Protein AF-A4GX89-F1 (afdb_monomer_lite)

InterPro domains:
  IPR001227 Acyl transferase domain superfamily [G3DSA:3.40.366.10] (184-410)
  IPR014043 Acyl transferase domain [PF00698] (183-406)
  IPR014043 Acyl transferase domain [SM00827] (185-410)
  IPR016035 Acyl transferase/acyl hydrolase/lysophospholipase [SSF52151] (182-408)
  IPR016036 Malonyl-CoA ACP transacylase, ACP-binding [SSF55048] (306-371)
  IPR016039 Thiolase-like [G3DSA:3.40.47.10] (2-86)
  IPR016039 Thiolase-like [SSF53901] (2-70)
  IPR050091 Polyketide and Nonribosomal Peptide Biosynthesis Enzymes [PTHR43775] (2-407)

Radius of gyration: 33.16 Å; chains: 1; bounding box: 79×41×102 Å

Structure (mmCIF, N/CA/C/O backbone):
data_AF-A4GX89-F1
#
_entry.id   AF-A4GX89-F1
#
loop_
_atom_site.group_PDB
_atom_site.id
_atom_site.type_symbol
_atom_site.label_atom_id
_atom_site.label_alt_id
_atom_site.label_comp_id
_atom_site.label_asym_id
_atom_site.label_entity_id
_atom_site.label_seq_id
_atom_site.pdbx_PDB_ins_code
_atom_site.Cartn_x
_atom_site.Cartn_y
_atom_site.Cartn_z
_atom_site.occupancy
_atom_site.B_iso_or_equiv
_atom_site.auth_seq_id
_atom_site.auth_comp_id
_atom_site.auth_asym_id
_atom_site.auth_atom_id
_atom_site.pdbx_PDB_model_num
ATOM 1 N N . ARG A 1 1 ? 33.445 -9.646 -33.511 1.00 78.56 1 ARG A N 1
ATOM 2 C CA . ARG A 1 1 ? 32.069 -10.085 -33.164 1.00 78.56 1 ARG A CA 1
ATOM 3 C C . ARG A 1 1 ? 31.174 -8.876 -32.852 1.00 78.56 1 ARG A C 1
ATOM 5 O O . ARG A 1 1 ? 30.249 -8.670 -33.616 1.00 78.56 1 ARG A O 1
ATOM 12 N N . LEU A 1 2 ? 31.505 -8.002 -31.886 1.00 94.38 2 LEU A N 1
ATOM 13 C CA . LEU A 1 2 ? 30.715 -6.789 -31.567 1.00 94.38 2 LEU A CA 1
ATOM 14 C C . LEU A 1 2 ? 30.483 -5.831 -32.759 1.00 94.38 2 LEU A C 1
ATOM 16 O O . LEU A 1 2 ? 29.341 -5.484 -33.028 1.00 94.38 2 LEU A O 1
ATOM 20 N N . LYS A 1 3 ? 31.528 -5.494 -33.542 1.00 95.06 3 LYS A N 1
ATOM 21 C CA . LYS A 1 3 ? 31.396 -4.674 -34.774 1.00 95.06 3 LYS A CA 1
ATOM 22 C C . LYS A 1 3 ? 30.325 -5.211 -35.731 1.00 95.06 3 LYS A C 1
ATOM 24 O O . LYS A 1 3 ? 29.602 -4.429 -36.324 1.00 95.06 3 LYS A O 1
ATOM 29 N N . ALA A 1 4 ? 30.249 -6.531 -35.893 1.00 94.75 4 ALA A N 1
ATOM 30 C CA . ALA A 1 4 ? 29.300 -7.166 -36.801 1.00 94.75 4 ALA A CA 1
ATOM 31 C C . ALA A 1 4 ? 27.854 -7.049 -36.294 1.00 94.75 4 ALA A C 1
ATOM 33 O O . ALA A 1 4 ? 26.972 -6.731 -37.080 1.00 94.75 4 ALA A O 1
ATOM 34 N N . VAL A 1 5 ? 27.627 -7.240 -34.990 1.00 94.50 5 VAL A N 1
ATOM 35 C CA . VAL A 1 5 ? 26.299 -7.075 -34.373 1.00 94.50 5 VAL A CA 1
ATOM 36 C C . VAL A 1 5 ? 25.835 -5.622 -34.462 1.00 94.50 5 VAL A C 1
ATOM 38 O O . VAL A 1 5 ? 24.736 -5.372 -34.940 1.00 94.50 5 VAL A O 1
ATOM 41 N N . LEU A 1 6 ? 26.692 -4.664 -34.094 1.00 94.69 6 LEU A N 1
ATOM 42 C CA . LEU A 1 6 ? 26.365 -3.237 -34.187 1.00 94.69 6 LEU A CA 1
ATOM 43 C C . LEU A 1 6 ? 26.123 -2.796 -35.638 1.00 94.69 6 LEU A C 1
ATOM 45 O O . LEU A 1 6 ? 25.219 -2.009 -35.891 1.00 94.69 6 LEU A O 1
ATOM 49 N N . ALA A 1 7 ? 26.882 -3.329 -36.601 1.00 94.25 7 ALA A N 1
ATOM 50 C CA . ALA A 1 7 ? 26.673 -3.033 -38.017 1.00 94.25 7 ALA A CA 1
ATOM 51 C C . ALA A 1 7 ? 25.316 -3.539 -38.537 1.00 94.25 7 ALA A C 1
ATOM 53 O O . ALA A 1 7 ? 24.657 -2.838 -39.303 1.00 94.25 7 ALA A O 1
ATOM 54 N N . LEU A 1 8 ? 24.885 -4.730 -38.098 1.00 92.75 8 LEU A N 1
ATOM 55 C CA . LEU A 1 8 ? 23.547 -5.251 -38.390 1.00 92.75 8 LEU A CA 1
ATOM 56 C C . LEU A 1 8 ? 22.463 -4.394 -37.719 1.00 92.75 8 LEU A C 1
ATOM 58 O O . LEU A 1 8 ? 21.532 -3.970 -38.392 1.00 92.75 8 LEU A O 1
ATOM 62 N N . GLN A 1 9 ? 22.619 -4.085 -36.427 1.00 91.75 9 GLN A N 1
ATOM 63 C CA . GLN A 1 9 ? 21.648 -3.319 -35.635 1.00 91.75 9 GLN A CA 1
ATOM 64 C C . GLN A 1 9 ? 21.440 -1.893 -36.163 1.00 91.75 9 GLN A C 1
ATOM 66 O O . GLN A 1 9 ? 20.308 -1.444 -36.298 1.00 91.75 9 GLN A O 1
ATOM 71 N N . HIS A 1 10 ? 22.524 -1.183 -36.478 1.00 91.62 10 HIS A N 1
ATOM 72 C CA . HIS A 1 10 ? 22.465 0.184 -37.003 1.00 91.62 10 HIS A CA 1
ATOM 73 C C . HIS A 1 10 ? 22.312 0.240 -38.523 1.00 91.62 10 HIS A C 1
ATOM 75 O O . HIS A 1 10 ? 22.222 1.329 -39.081 1.00 91.62 10 HIS A O 1
ATOM 81 N N . ARG A 1 11 ? 22.280 -0.917 -39.197 1.00 92.38 11 ARG A N 1
ATOM 82 C CA . ARG A 1 11 ? 22.138 -1.030 -40.655 1.00 92.38 11 ARG A CA 1
ATOM 83 C C . ARG A 1 11 ? 23.209 -0.233 -41.411 1.00 92.38 11 ARG A C 1
ATOM 85 O O . ARG A 1 11 ? 22.945 0.373 -42.451 1.00 92.38 11 ARG A O 1
ATOM 92 N N . GLU A 1 12 ? 24.450 -0.300 -40.935 1.00 95.19 12 GLU A N 1
ATOM 93 C CA . GLU A 1 12 ? 25.589 0.441 -41.479 1.00 95.19 12 GLU A CA 1
ATOM 94 C C . GLU A 1 12 ? 26.906 -0.315 -41.311 1.00 95.19 12 GLU A C 1
ATOM 96 O O . GLU A 1 12 ? 27.160 -0.955 -40.294 1.00 95.19 12 GLU A O 1
ATOM 101 N N . ILE A 1 13 ? 27.796 -0.200 -42.295 1.00 95.94 13 ILE A N 1
ATOM 102 C CA . ILE A 1 13 ? 29.100 -0.859 -42.284 1.00 95.94 13 ILE A CA 1
ATOM 103 C C . ILE A 1 13 ? 30.185 0.198 -42.044 1.00 95.94 13 ILE A C 1
ATOM 105 O O . ILE A 1 13 ? 30.404 1.052 -42.908 1.00 95.94 13 ILE A O 1
ATOM 109 N N . PRO A 1 14 ? 30.893 0.156 -40.898 1.00 95.88 14 PRO A N 1
ATOM 110 C CA . PRO A 1 14 ? 31.922 1.139 -40.597 1.00 95.88 14 PRO A CA 1
ATOM 111 C C . PRO A 1 14 ? 33.221 0.835 -41.360 1.00 95.88 14 PRO A C 1
ATOM 113 O O . PRO A 1 14 ? 33.524 -0.342 -41.627 1.00 95.88 14 PRO A O 1
ATOM 116 N N . PRO A 1 15 ? 34.027 1.871 -41.651 1.00 95.00 15 PRO A N 1
ATOM 117 C CA . PRO A 1 15 ? 35.227 1.743 -42.463 1.00 95.00 15 PRO A CA 1
ATOM 118 C C . PRO A 1 15 ? 36.285 0.838 -41.827 1.00 95.00 15 PRO A C 1
ATOM 120 O O . PRO A 1 15 ? 36.355 0.650 -40.608 1.00 95.00 15 PRO A O 1
ATOM 123 N N . SER A 1 16 ? 37.129 0.279 -42.684 1.00 93.56 16 SER A N 1
ATOM 124 C CA . SER A 1 16 ? 38.427 -0.279 -42.331 1.00 93.56 16 SER A CA 1
ATOM 125 C C . SER A 1 16 ? 39.469 0.830 -42.444 1.00 93.56 16 SER A C 1
ATOM 127 O O . SER A 1 16 ? 39.661 1.401 -43.517 1.00 93.56 16 SER A O 1
ATOM 129 N N . LEU A 1 17 ? 40.124 1.147 -41.328 1.00 93.62 17 LEU A N 1
ATOM 130 C CA . LEU A 1 17 ? 41.181 2.158 -41.279 1.00 93.62 17 LEU A CA 1
ATOM 131 C C . LEU A 1 17 ? 42.479 1.630 -41.909 1.00 93.62 17 LEU A C 1
ATOM 133 O O . LEU A 1 17 ? 42.654 0.423 -42.064 1.00 93.62 17 LEU A O 1
ATOM 137 N N . HIS A 1 18 ? 43.387 2.546 -42.262 1.00 91.44 18 HIS A N 1
ATOM 138 C CA . HIS A 1 18 ? 44.694 2.245 -42.876 1.00 91.44 18 HIS A CA 1
ATOM 139 C C . HIS A 1 18 ? 44.614 1.451 -44.189 1.00 91.44 18 HIS A C 1
ATOM 141 O O . HIS A 1 18 ? 45.531 0.726 -44.554 1.00 91.44 18 HIS A O 1
ATOM 147 N N . ALA A 1 19 ? 43.508 1.615 -44.909 1.00 87.56 19 ALA A N 1
ATOM 148 C CA . ALA A 1 19 ? 43.208 0.903 -46.142 1.00 87.56 19 ALA A CA 1
ATOM 149 C C . ALA A 1 19 ? 43.202 1.825 -47.373 1.00 87.56 19 ALA A C 1
ATOM 151 O O . ALA A 1 19 ? 42.507 1.538 -48.343 1.00 87.56 19 ALA A O 1
ATOM 152 N N . ALA A 1 20 ? 43.911 2.959 -47.334 1.00 84.38 20 ALA A N 1
ATOM 153 C CA . ALA A 1 20 ? 43.934 3.912 -48.447 1.00 84.38 20 ALA A CA 1
ATOM 154 C C . ALA A 1 20 ? 44.513 3.268 -49.721 1.00 84.38 20 ALA A C 1
ATOM 156 O O . ALA A 1 20 ? 43.877 3.309 -50.777 1.00 84.38 20 ALA A O 1
ATOM 157 N N . GLU A 1 21 ? 45.653 2.589 -49.577 1.00 86.25 21 GLU A N 1
ATOM 158 C CA . GLU A 1 21 ? 46.285 1.771 -50.612 1.00 86.25 21 GLU A CA 1
ATOM 159 C C . GLU A 1 21 ? 46.061 0.281 -50.322 1.00 86.25 21 GLU A C 1
ATOM 161 O O . GLU A 1 21 ? 46.212 -0.183 -49.191 1.00 86.25 21 GLU A O 1
ATOM 166 N N . LEU A 1 22 ? 45.671 -0.477 -51.348 1.00 85.94 22 LEU A N 1
ATOM 167 C CA . LEU A 1 22 ? 45.457 -1.918 -51.236 1.00 85.94 22 LEU A CA 1
ATOM 168 C C . LEU A 1 22 ? 46.781 -2.665 -51.432 1.00 85.94 22 LEU A C 1
ATOM 170 O O . LEU A 1 22 ? 47.570 -2.315 -52.305 1.00 85.94 22 LEU A O 1
ATOM 174 N N . THR A 1 23 ? 47.008 -3.732 -50.661 1.00 87.50 23 THR A N 1
ATOM 175 C CA . THR A 1 23 ? 48.192 -4.586 -50.851 1.00 87.50 23 THR A CA 1
ATOM 176 C C . THR A 1 23 ? 48.194 -5.228 -52.239 1.00 87.50 23 THR A C 1
ATOM 178 O O . THR A 1 23 ? 47.184 -5.795 -52.662 1.00 87.50 23 THR A O 1
ATOM 181 N N . GLY A 1 24 ? 49.342 -5.186 -52.921 1.00 89.19 24 GLY A N 1
ATOM 182 C CA . GLY A 1 24 ? 49.552 -5.853 -54.211 1.00 89.19 24 GLY A CA 1
ATOM 183 C C . GLY A 1 24 ? 49.666 -7.379 -54.117 1.00 89.19 24 GLY A C 1
ATOM 184 O O . GLY A 1 24 ? 49.676 -8.051 -55.141 1.00 89.19 24 GLY A O 1
ATOM 185 N N . ALA A 1 25 ? 49.726 -7.941 -52.904 1.00 91.75 25 ALA A N 1
ATOM 186 C CA . ALA A 1 25 ? 49.774 -9.388 -52.682 1.00 91.75 25 ALA A CA 1
ATOM 187 C C . ALA A 1 25 ? 48.421 -10.097 -52.912 1.00 91.75 25 ALA A C 1
ATOM 189 O O . ALA A 1 25 ? 48.349 -11.320 -52.824 1.00 91.75 25 ALA A O 1
ATOM 190 N N . VAL A 1 26 ? 47.347 -9.342 -53.165 1.00 90.25 26 VAL A N 1
ATOM 191 C CA . VAL A 1 26 ? 45.986 -9.853 -53.367 1.00 90.25 26 VAL A CA 1
ATOM 192 C C . VAL A 1 26 ? 45.455 -9.359 -54.712 1.00 90.25 26 VAL A C 1
ATOM 194 O O . VAL A 1 26 ? 45.488 -8.162 -54.992 1.00 90.25 26 VAL A O 1
ATOM 197 N N . ASP A 1 27 ? 44.916 -10.269 -55.528 1.00 89.69 27 ASP A N 1
ATOM 198 C CA . ASP A 1 27 ? 44.176 -9.914 -56.745 1.00 89.69 27 ASP A CA 1
ATOM 199 C C . ASP A 1 27 ? 42.762 -9.433 -56.388 1.00 89.69 27 ASP A C 1
ATOM 201 O O . ASP A 1 27 ? 41.790 -10.189 -56.377 1.00 89.69 27 ASP A O 1
ATOM 205 N N . TRP A 1 28 ? 42.644 -8.150 -56.053 1.00 87.19 28 TRP A N 1
ATOM 206 C CA . TRP A 1 28 ? 41.363 -7.540 -55.695 1.00 87.19 28 TRP A CA 1
ATOM 207 C C . TRP A 1 28 ? 40.364 -7.497 -56.854 1.00 87.19 28 TRP A C 1
ATOM 209 O O . TRP A 1 28 ? 39.164 -7.506 -56.599 1.00 87.19 28 TRP A O 1
ATOM 219 N N . ALA A 1 29 ? 40.834 -7.446 -58.105 1.00 85.69 29 ALA A N 1
ATOM 220 C CA . ALA A 1 29 ? 39.966 -7.377 -59.279 1.00 85.69 29 ALA A CA 1
ATOM 221 C C . ALA A 1 29 ? 39.309 -8.734 -59.582 1.00 85.69 29 ALA A C 1
ATOM 223 O O . ALA A 1 29 ? 38.157 -8.775 -60.015 1.00 85.69 29 ALA A O 1
ATOM 224 N N . GLY A 1 30 ? 40.016 -9.837 -59.314 1.00 89.19 30 GLY A N 1
ATOM 225 C CA . GLY A 1 30 ? 39.486 -11.197 -59.426 1.00 89.19 30 GLY A CA 1
ATOM 226 C C . GLY A 1 30 ? 38.540 -11.605 -58.288 1.00 89.19 30 GLY A C 1
ATOM 227 O O . GLY A 1 30 ? 37.756 -12.547 -58.438 1.00 89.19 30 GLY A O 1
ATOM 228 N N . LEU A 1 31 ? 38.568 -10.902 -57.151 1.00 88.88 31 LEU A N 1
ATOM 229 C CA . LEU A 1 31 ? 37.719 -11.191 -55.995 1.00 88.88 31 LEU A CA 1
ATOM 230 C C . LEU A 1 31 ? 36.380 -10.449 -56.071 1.00 88.88 31 LEU A C 1
ATOM 232 O O . LEU A 1 31 ? 36.311 -9.246 -56.298 1.00 88.88 31 LEU A O 1
ATOM 236 N N . ARG A 1 32 ? 35.282 -11.140 -55.738 1.00 89.12 32 ARG A N 1
ATOM 237 C CA . ARG A 1 32 ? 33.958 -10.514 -55.534 1.00 89.12 32 ARG A CA 1
ATOM 238 C C . ARG A 1 32 ? 33.850 -9.837 -54.159 1.00 89.12 32 ARG A C 1
ATOM 240 O O . ARG A 1 32 ? 32.838 -9.969 -53.476 1.00 89.12 32 ARG A O 1
ATOM 247 N N . LEU A 1 33 ? 34.916 -9.163 -53.727 1.00 90.38 33 LEU A N 1
ATOM 248 C CA . LEU A 1 33 ? 35.040 -8.535 -52.414 1.00 90.38 33 LEU A CA 1
ATOM 249 C C . LEU A 1 33 ? 35.367 -7.051 -52.568 1.00 90.38 33 LEU A C 1
ATOM 251 O O . LEU A 1 33 ? 36.208 -6.665 -53.372 1.00 90.38 33 LEU A O 1
ATOM 255 N N . ARG A 1 34 ? 34.729 -6.215 -51.745 1.00 88.50 34 ARG A N 1
ATOM 256 C CA . ARG A 1 34 ? 35.006 -4.778 -51.671 1.00 88.50 34 ARG A CA 1
ATOM 257 C C . ARG A 1 34 ? 35.450 -4.415 -50.264 1.00 88.50 34 ARG A C 1
ATOM 259 O O . ARG A 1 34 ? 34.692 -4.596 -49.313 1.00 88.50 34 ARG A O 1
ATOM 266 N N . LEU A 1 35 ? 36.650 -3.852 -50.140 1.00 91.00 35 LEU A N 1
ATOM 267 C CA . LEU A 1 35 ? 37.105 -3.288 -48.876 1.00 91.00 35 LEU A CA 1
ATOM 268 C C . LEU A 1 35 ? 36.359 -1.975 -48.593 1.00 91.00 35 LEU A C 1
ATOM 270 O O . LEU A 1 35 ? 36.369 -1.054 -49.411 1.00 91.00 35 LEU A O 1
ATOM 274 N N . VAL A 1 36 ? 35.694 -1.905 -47.440 1.00 93.69 36 VAL A N 1
ATOM 275 C CA . VAL A 1 36 ? 34.908 -0.740 -47.014 1.00 93.69 36 VAL A CA 1
ATOM 276 C C . VAL A 1 36 ? 35.853 0.303 -46.423 1.00 93.69 36 VAL A C 1
ATOM 278 O O . VAL A 1 36 ? 36.407 0.087 -45.351 1.00 93.69 36 VAL A O 1
ATOM 281 N N . ARG A 1 37 ? 36.073 1.406 -47.143 1.00 92.44 37 ARG A N 1
ATOM 282 C CA . ARG A 1 37 ? 37.014 2.484 -46.770 1.00 92.44 37 ARG A CA 1
ATOM 283 C C . ARG A 1 37 ? 36.330 3.706 -46.152 1.00 92.44 37 ARG A C 1
ATOM 285 O O . ARG A 1 37 ? 36.977 4.493 -45.476 1.00 92.44 37 ARG A O 1
ATOM 292 N N . GLU A 1 38 ? 35.016 3.803 -46.319 1.00 93.38 38 GLU A N 1
ATOM 293 C CA . GLU A 1 38 ? 34.147 4.848 -45.771 1.00 93.38 38 GLU A CA 1
ATOM 294 C C . GLU A 1 38 ? 32.918 4.190 -45.131 1.00 93.38 38 GLU A C 1
ATOM 296 O O . GLU A 1 38 ? 32.611 3.037 -45.440 1.00 93.38 38 GLU A O 1
ATOM 301 N N . ARG A 1 39 ? 32.220 4.889 -44.227 1.00 95.19 39 ARG A N 1
ATOM 302 C CA . ARG A 1 39 ? 30.959 4.389 -43.652 1.00 95.19 39 ARG A CA 1
ATOM 303 C C . ARG A 1 39 ? 29.922 4.291 -44.767 1.00 95.19 39 ARG A C 1
ATOM 305 O O . ARG A 1 39 ? 29.635 5.289 -45.418 1.00 95.19 39 ARG A O 1
ATOM 312 N N . ILE A 1 40 ? 29.361 3.104 -44.971 1.00 95.75 40 ILE A N 1
ATOM 313 C CA . ILE A 1 40 ? 28.340 2.864 -45.998 1.00 95.75 40 ILE A CA 1
ATOM 314 C C . ILE A 1 40 ? 27.068 2.282 -45.376 1.00 95.75 40 ILE A C 1
ATOM 316 O O . ILE A 1 40 ? 27.165 1.551 -44.387 1.00 95.75 40 ILE A O 1
ATOM 320 N N . PRO A 1 41 ? 25.883 2.548 -45.950 1.00 95.19 41 PRO A N 1
ATOM 321 C CA . PRO A 1 41 ? 24.659 1.881 -45.527 1.00 95.19 41 PRO A CA 1
ATOM 322 C C . PRO A 1 41 ? 24.748 0.373 -45.779 1.00 95.19 41 PRO A C 1
ATOM 324 O O . PRO A 1 41 ? 25.425 -0.090 -46.706 1.00 95.19 41 PRO A O 1
ATOM 327 N N . TRP A 1 42 ? 24.041 -0.400 -44.960 1.00 92.19 42 TRP A N 1
ATOM 328 C CA . TRP A 1 42 ? 23.861 -1.825 -45.200 1.00 92.19 42 TRP A CA 1
ATOM 329 C C . TRP A 1 42 ? 23.098 -2.046 -46.518 1.00 92.19 42 TRP A C 1
ATOM 331 O O . TRP A 1 42 ? 22.129 -1.327 -46.778 1.00 92.19 42 TRP A O 1
ATOM 341 N N . PRO A 1 43 ? 23.488 -3.022 -47.361 1.00 89.62 43 PRO A N 1
ATOM 342 C CA . PRO A 1 43 ? 22.779 -3.301 -48.607 1.00 89.62 43 PRO A CA 1
ATOM 343 C C . PRO A 1 43 ? 21.279 -3.541 -48.385 1.00 89.62 43 PRO A C 1
ATOM 345 O O . PRO A 1 43 ? 20.883 -4.305 -47.503 1.00 89.62 43 PRO A O 1
ATOM 348 N N . GLN A 1 44 ? 20.434 -2.892 -49.185 1.00 84.56 44 GLN A N 1
ATOM 349 C CA . GLN A 1 44 ? 18.995 -3.143 -49.166 1.00 84.56 44 GLN A CA 1
ATOM 350 C C . GLN A 1 44 ? 18.703 -4.451 -49.904 1.00 84.56 44 GLN A C 1
ATOM 352 O O . GLN A 1 44 ? 18.967 -4.574 -51.098 1.00 84.56 44 GLN A O 1
ATOM 357 N N . THR A 1 45 ? 18.197 -5.436 -49.169 1.00 84.44 45 THR A N 1
ATOM 358 C CA . THR A 1 45 ? 17.839 -6.759 -49.682 1.00 84.44 45 THR A CA 1
ATOM 359 C C . THR A 1 45 ? 16.560 -7.239 -49.010 1.00 84.44 45 THR A C 1
ATOM 361 O O . THR A 1 45 ? 16.380 -6.981 -47.824 1.00 84.44 45 THR A O 1
ATOM 364 N N . ASP A 1 46 ? 15.750 -8.037 -49.708 1.00 84.56 46 ASP A N 1
ATOM 365 C CA . ASP A 1 46 ? 14.533 -8.680 -49.165 1.00 84.56 46 ASP A CA 1
ATOM 366 C C . ASP A 1 46 ? 14.822 -9.831 -48.179 1.00 84.56 46 ASP A C 1
ATOM 368 O O . ASP A 1 46 ? 13.945 -10.618 -47.830 1.00 84.56 46 ASP A O 1
ATOM 372 N N . ARG A 1 47 ? 16.084 -9.995 -47.771 1.00 86.88 47 ARG A N 1
ATOM 373 C CA . ARG A 1 47 ? 16.548 -11.049 -46.865 1.00 86.88 47 ARG A CA 1
ATOM 374 C C . ARG A 1 47 ? 17.212 -10.420 -45.645 1.00 86.88 47 ARG A C 1
ATOM 376 O O . ARG A 1 47 ? 17.840 -9.369 -45.809 1.00 86.88 47 ARG A O 1
ATOM 383 N N . PRO A 1 48 ? 17.153 -11.084 -44.476 1.00 88.44 48 PRO A N 1
ATOM 384 C CA . PRO A 1 48 ? 17.906 -10.660 -43.303 1.00 88.44 48 PRO A CA 1
ATOM 385 C C . PRO A 1 48 ? 19.390 -10.476 -43.631 1.00 88.44 48 PRO A C 1
ATOM 387 O O . PRO A 1 48 ? 19.986 -11.288 -44.351 1.00 88.44 48 PRO A O 1
ATOM 390 N N . GLY A 1 49 ? 19.993 -9.417 -43.097 1.00 91.38 49 GLY A N 1
ATOM 391 C CA . GLY A 1 49 ? 21.419 -9.166 -43.236 1.00 91.38 49 GLY A CA 1
ATOM 392 C C . GLY A 1 49 ? 22.244 -10.325 -42.676 1.00 91.38 49 GLY A C 1
ATOM 393 O O . GLY A 1 49 ? 21.991 -10.803 -41.574 1.00 91.38 49 GLY A O 1
ATOM 394 N N . LEU A 1 50 ? 23.252 -10.775 -43.426 1.00 94.06 50 LEU A N 1
ATOM 395 C CA . LEU A 1 50 ? 24.205 -11.792 -42.975 1.00 94.06 50 LEU A CA 1
ATOM 396 C C . LEU A 1 50 ? 25.615 -11.207 -42.913 1.00 94.06 50 LEU A C 1
ATOM 398 O O . LEU A 1 50 ? 26.027 -10.460 -43.801 1.00 94.06 50 LEU A O 1
ATOM 402 N N . VAL A 1 51 ? 26.385 -11.590 -41.894 1.00 95.12 51 VAL A N 1
ATOM 403 C CA . VAL A 1 51 ? 27.790 -11.190 -41.747 1.00 95.12 51 VAL A CA 1
ATOM 404 C C . VAL A 1 51 ? 28.661 -12.354 -41.301 1.00 95.12 51 VAL A C 1
ATOM 406 O O . VAL A 1 51 ? 28.381 -13.028 -40.311 1.00 95.12 51 VAL A O 1
ATOM 409 N N . GLY A 1 52 ? 29.750 -12.575 -42.037 1.00 96.25 52 GLY A N 1
ATOM 410 C CA . GLY A 1 52 ? 30.787 -13.538 -41.681 1.00 96.25 52 GLY A CA 1
ATOM 411 C C . GLY A 1 52 ? 31.862 -12.900 -40.801 1.00 96.25 52 GLY A C 1
ATOM 412 O O . GLY A 1 52 ? 32.349 -11.807 -41.093 1.00 96.25 52 GLY A O 1
ATOM 413 N N . VAL A 1 53 ? 32.267 -13.589 -39.737 1.00 97.38 53 VAL A N 1
ATOM 414 C CA . VAL A 1 53 ? 33.384 -13.203 -38.868 1.00 97.38 53 VAL A CA 1
ATOM 415 C C . VAL A 1 53 ? 34.397 -14.342 -38.838 1.00 97.38 53 VAL A C 1
ATOM 417 O O . VAL A 1 53 ? 34.118 -15.407 -38.291 1.00 97.38 53 VAL A O 1
ATOM 420 N N . SER A 1 54 ? 35.584 -14.096 -39.392 1.00 96.88 54 SER A N 1
ATOM 421 C CA . SER A 1 54 ? 36.710 -15.039 -39.382 1.00 96.88 54 SER A CA 1
ATOM 422 C C . SER A 1 54 ? 37.763 -14.643 -38.349 1.00 96.88 54 SER A C 1
ATOM 424 O O . SER A 1 54 ? 38.022 -13.457 -38.143 1.00 96.88 54 SER A O 1
ATOM 426 N N . SER A 1 55 ? 38.403 -15.632 -37.728 1.00 96.50 55 SER A N 1
ATOM 427 C CA . SER A 1 55 ? 39.592 -15.462 -36.891 1.00 96.50 55 SER A CA 1
ATOM 428 C C . SER A 1 55 ? 40.526 -16.653 -37.097 1.00 96.50 55 SER A C 1
ATOM 430 O O . SER A 1 55 ? 40.094 -17.804 -37.008 1.00 96.50 55 SER A O 1
ATOM 432 N N . PHE A 1 56 ? 41.790 -16.368 -37.401 1.00 96.38 56 PHE A N 1
ATOM 433 C CA . PHE A 1 56 ? 42.811 -17.366 -37.707 1.00 96.38 56 PHE A CA 1
ATOM 434 C C . PHE A 1 56 ? 43.944 -17.222 -36.691 1.00 96.38 56 PHE A C 1
ATOM 436 O O . PHE A 1 56 ? 44.615 -16.190 -36.649 1.00 96.38 56 PHE A O 1
ATOM 443 N N . GLY A 1 57 ? 44.096 -18.215 -35.816 1.00 95.44 57 GLY A N 1
ATOM 444 C CA . GLY A 1 57 ? 45.098 -18.213 -34.756 1.00 95.44 57 GLY A CA 1
ATOM 445 C C . GLY A 1 57 ? 46.466 -18.663 -35.260 1.00 95.44 57 GLY A C 1
ATOM 446 O O . GLY A 1 57 ? 46.566 -19.527 -36.128 1.00 95.44 57 GLY A O 1
ATOM 447 N N . ILE A 1 58 ? 47.535 -18.132 -34.663 1.00 95.94 58 ILE A N 1
ATOM 448 C CA . ILE A 1 58 ? 48.919 -18.481 -35.028 1.00 95.94 58 ILE A CA 1
ATOM 449 C C . ILE A 1 58 ? 49.242 -19.973 -34.831 1.00 95.94 58 ILE A C 1
ATOM 451 O O . ILE A 1 58 ? 50.104 -20.511 -35.515 1.00 95.94 58 ILE A O 1
ATOM 455 N N . SER A 1 59 ? 48.516 -20.661 -33.941 1.00 96.06 59 SER A N 1
ATOM 456 C CA . SER A 1 59 ? 48.616 -22.112 -33.726 1.00 96.06 59 SER A CA 1
ATOM 457 C C . SER A 1 59 ? 48.030 -22.954 -34.868 1.00 96.06 59 SER A C 1
ATOM 459 O O . SER A 1 59 ? 48.100 -24.178 -34.808 1.00 96.06 59 SER A O 1
ATOM 461 N N . GLY A 1 60 ? 47.402 -22.329 -35.870 1.00 94.12 60 GLY A N 1
ATOM 462 C CA . GLY A 1 60 ? 46.692 -23.005 -36.959 1.00 94.12 60 GLY A CA 1
ATOM 463 C C . GLY A 1 60 ? 45.206 -23.262 -36.686 1.00 94.12 60 GLY A C 1
ATOM 464 O O . GLY A 1 60 ? 44.514 -23.810 -37.543 1.00 94.12 60 GLY A O 1
ATOM 465 N N . THR A 1 61 ? 44.683 -22.855 -35.525 1.00 96.31 61 THR A N 1
ATOM 466 C CA . THR A 1 61 ? 43.252 -22.982 -35.216 1.00 96.31 61 THR A CA 1
ATOM 467 C C . THR A 1 61 ? 42.453 -21.890 -35.921 1.00 96.31 61 THR A C 1
ATOM 469 O O . THR A 1 61 ? 42.650 -20.700 -35.670 1.00 96.31 61 THR A O 1
ATOM 472 N N . ASN A 1 62 ? 41.499 -22.302 -36.753 1.00 97.31 62 ASN A N 1
ATOM 473 C CA . ASN A 1 62 ? 40.653 -21.406 -37.536 1.00 97.31 62 ASN A CA 1
ATOM 474 C C . ASN A 1 62 ? 39.212 -21.446 -37.027 1.00 97.31 62 ASN A C 1
ATOM 476 O O . ASN A 1 62 ? 38.664 -22.519 -36.785 1.00 97.31 62 ASN A O 1
ATOM 480 N N . ALA A 1 63 ? 38.581 -20.280 -36.914 1.00 96.88 63 ALA A N 1
ATOM 481 C CA . ALA A 1 63 ? 37.168 -20.158 -36.584 1.00 96.88 63 ALA A CA 1
ATOM 482 C C . ALA A 1 63 ? 36.467 -19.217 -37.568 1.00 96.88 63 ALA A C 1
ATOM 484 O O . ALA A 1 63 ? 36.963 -18.129 -37.870 1.00 96.88 63 ALA A O 1
ATOM 485 N N . HIS A 1 64 ? 35.282 -19.617 -38.024 1.00 97.56 64 HIS A N 1
ATOM 486 C CA . HIS A 1 64 ? 34.394 -18.791 -38.833 1.00 97.56 64 HIS A CA 1
ATOM 487 C C . HIS A 1 64 ? 32.975 -18.872 -38.275 1.00 97.56 64 HIS A C 1
ATOM 489 O O . HIS A 1 64 ? 32.489 -19.957 -37.968 1.00 97.56 64 HIS A O 1
ATOM 495 N N . VAL A 1 65 ? 32.321 -17.722 -38.127 1.00 97.56 65 VAL A N 1
ATOM 496 C CA . VAL A 1 65 ? 30.940 -17.620 -37.644 1.00 97.56 65 VAL A CA 1
ATOM 497 C C . VAL A 1 65 ? 30.140 -16.785 -38.629 1.00 97.56 65 VAL A C 1
ATOM 499 O O . VAL A 1 65 ? 30.589 -15.711 -39.023 1.00 97.56 65 VAL A O 1
ATOM 502 N N . VAL A 1 66 ? 28.945 -17.256 -38.977 1.00 96.50 66 VAL A N 1
ATOM 503 C CA . VAL A 1 66 ? 27.952 -16.488 -39.731 1.00 96.50 66 VAL A CA 1
ATOM 504 C C . VAL A 1 66 ? 26.901 -15.991 -38.747 1.00 96.50 66 VAL A C 1
ATOM 506 O O . VAL A 1 66 ? 26.331 -16.781 -37.999 1.00 96.50 66 VAL A O 1
ATOM 509 N N . LEU A 1 67 ? 26.675 -14.682 -38.723 1.00 94.75 67 LEU A N 1
ATOM 510 C CA . LEU A 1 67 ? 25.633 -14.042 -37.926 1.00 94.75 67 LEU A CA 1
ATOM 511 C C . LEU A 1 67 ? 24.523 -13.567 -38.860 1.00 94.75 67 LEU A C 1
ATOM 513 O O . LEU A 1 67 ? 24.815 -13.064 -39.947 1.00 94.75 67 LEU A O 1
ATOM 517 N N . GLY A 1 68 ? 23.278 -13.716 -38.420 1.00 91.81 68 GLY A N 1
ATOM 518 C CA . GLY A 1 68 ? 22.110 -13.162 -39.091 1.00 91.81 68 GLY A CA 1
ATOM 519 C C . GLY A 1 68 ? 21.488 -12.027 -38.294 1.00 91.81 68 GLY A C 1
ATOM 520 O O . GLY A 1 68 ? 21.567 -12.004 -37.066 1.00 91.81 68 GLY A O 1
ATOM 521 N N . GLU A 1 69 ? 20.895 -11.083 -39.012 1.00 90.56 69 GLU A N 1
ATOM 522 C CA . GLU A 1 69 ? 20.055 -10.030 -38.459 1.00 90.56 69 GLU A CA 1
ATOM 523 C C . GLU A 1 69 ? 18.921 -10.633 -37.629 1.00 90.56 69 GLU A C 1
ATOM 525 O O . GLU A 1 69 ? 18.272 -11.601 -38.035 1.00 90.56 69 GLU A O 1
ATOM 530 N N . TYR A 1 70 ? 18.692 -10.055 -36.454 1.00 88.00 70 TYR A N 1
ATOM 531 C CA . TYR A 1 70 ? 17.553 -10.421 -35.635 1.00 88.00 70 TYR A CA 1
ATOM 532 C C . TYR A 1 70 ? 16.294 -9.775 -36.211 1.00 88.00 70 TYR A C 1
ATOM 534 O O . TYR A 1 70 ? 16.167 -8.553 -36.226 1.00 88.00 70 TYR A O 1
ATOM 542 N N . THR A 1 71 ? 15.355 -10.598 -36.668 1.00 82.69 71 THR A N 1
ATOM 543 C CA . THR A 1 71 ? 14.009 -10.147 -37.015 1.00 82.69 71 THR A CA 1
ATOM 544 C C . THR A 1 71 ? 13.136 -10.313 -35.783 1.00 82.69 71 THR A C 1
ATOM 546 O O . THR A 1 71 ? 12.812 -11.438 -35.397 1.00 82.69 71 THR A O 1
ATOM 549 N N . ALA A 1 72 ? 12.791 -9.195 -35.145 1.00 78.06 72 ALA A N 1
ATOM 550 C CA . ALA A 1 72 ? 11.821 -9.218 -34.064 1.00 78.06 72 ALA A CA 1
ATOM 551 C C . ALA A 1 72 ? 10.505 -9.825 -34.588 1.00 78.06 72 ALA A C 1
ATOM 553 O O . ALA A 1 72 ? 10.095 -9.498 -35.708 1.00 78.06 72 ALA A O 1
ATOM 554 N N . PRO A 1 73 ? 9.841 -10.708 -33.820 1.00 79.88 73 PRO A N 1
ATOM 555 C CA . PRO A 1 73 ? 8.463 -11.075 -34.108 1.00 79.88 73 PRO A CA 1
ATOM 556 C C . PRO A 1 73 ? 7.634 -9.800 -34.265 1.00 79.88 73 PRO A C 1
ATOM 558 O O . PRO A 1 73 ? 7.904 -8.814 -33.573 1.00 79.88 73 PRO A O 1
ATOM 561 N N . ALA A 1 74 ? 6.638 -9.814 -35.155 1.00 74.06 74 ALA A N 1
ATOM 562 C CA . ALA A 1 74 ? 5.681 -8.716 -35.209 1.00 74.06 74 ALA A CA 1
ATOM 563 C C . ALA A 1 74 ? 5.158 -8.478 -33.782 1.00 74.06 74 ALA A C 1
ATOM 565 O O . ALA A 1 74 ? 4.804 -9.464 -33.121 1.00 74.06 74 ALA A O 1
ATOM 566 N N . PRO A 1 75 ? 5.173 -7.229 -33.280 1.00 65.94 75 PRO A N 1
ATOM 567 C CA . PRO A 1 75 ? 4.606 -6.955 -31.974 1.00 65.94 75 PRO A CA 1
ATOM 568 C C . PRO A 1 75 ? 3.179 -7.501 -31.969 1.00 65.94 75 PRO A C 1
ATOM 570 O O . PRO A 1 75 ? 2.449 -7.351 -32.955 1.00 65.94 75 PRO A O 1
ATOM 573 N N . ALA A 1 76 ? 2.804 -8.188 -30.888 1.00 63.78 76 ALA A N 1
ATOM 574 C CA . ALA A 1 76 ? 1.398 -8.483 -30.665 1.00 63.78 76 ALA A CA 1
ATOM 575 C C . ALA A 1 76 ? 0.631 -7.152 -30.766 1.00 63.78 76 ALA A C 1
ATOM 577 O O . ALA A 1 76 ? 1.195 -6.124 -30.370 1.00 63.78 76 ALA A O 1
ATOM 578 N N . PRO A 1 77 ? -0.589 -7.132 -31.337 1.00 54.56 77 PRO A N 1
ATOM 579 C CA . PRO A 1 77 ? -1.407 -5.930 -31.279 1.00 54.56 77 PRO A CA 1
ATOM 580 C C . PRO A 1 77 ? -1.425 -5.475 -29.821 1.00 54.56 77 PRO A C 1
ATOM 582 O O . PRO A 1 77 ? -1.759 -6.268 -28.943 1.00 54.56 77 PRO A O 1
ATOM 585 N N . ALA A 1 78 ? -0.942 -4.257 -29.570 1.00 55.81 78 ALA A N 1
ATOM 586 C CA . ALA A 1 78 ? -1.019 -3.672 -28.246 1.00 55.81 78 ALA A CA 1
ATOM 587 C C . ALA A 1 78 ? -2.496 -3.707 -27.846 1.00 55.81 78 ALA A C 1
ATOM 589 O O . ALA A 1 78 ? -3.352 -3.302 -28.641 1.00 55.81 78 ALA A O 1
ATOM 590 N N . ASP A 1 79 ? -2.795 -4.257 -26.672 1.00 45.19 79 ASP A N 1
ATOM 591 C CA . ASP A 1 79 ? -4.131 -4.192 -26.089 1.00 45.19 79 ASP A CA 1
ATOM 592 C C . ASP A 1 79 ? -4.429 -2.722 -25.768 1.00 45.19 79 ASP A C 1
ATOM 594 O O . ASP A 1 79 ? -4.219 -2.270 -24.654 1.00 45.19 79 ASP A O 1
ATOM 598 N N . GLY A 1 80 ? -4.864 -1.973 -26.786 1.00 43.94 80 GLY A N 1
ATOM 599 C CA . GLY A 1 80 ? -5.135 -0.542 -26.724 1.00 43.94 80 GLY A CA 1
ATOM 600 C C . GLY A 1 80 ? -3.891 0.317 -26.485 1.00 43.94 80 GLY A C 1
ATOM 601 O O . GLY A 1 80 ? -2.988 -0.025 -25.729 1.00 43.94 80 GLY A O 1
ATOM 602 N N . ASP A 1 81 ? -3.857 1.489 -27.114 1.00 41.50 81 ASP A N 1
ATOM 603 C CA . ASP A 1 81 ? -3.146 2.618 -26.526 1.00 41.50 81 ASP A CA 1
ATOM 604 C C . ASP A 1 81 ? -3.838 2.906 -25.183 1.00 41.50 81 ASP A C 1
ATOM 606 O O . ASP A 1 81 ? -4.809 3.665 -25.125 1.00 41.50 81 ASP A O 1
ATOM 610 N N . GLU A 1 82 ? -3.401 2.262 -24.097 1.00 47.84 82 GLU A N 1
ATOM 611 C CA . GLU A 1 82 ? -3.548 2.909 -22.802 1.00 47.84 82 GLU A CA 1
ATOM 612 C C . GLU A 1 82 ? -2.772 4.218 -22.938 1.00 47.84 82 GLU A C 1
ATOM 614 O O . GLU A 1 82 ? -1.589 4.179 -23.293 1.00 47.84 82 GLU A O 1
ATOM 619 N N . PRO A 1 83 ? -3.430 5.381 -22.793 1.00 46.69 83 PRO A N 1
ATOM 620 C CA . PRO A 1 83 ? -2.719 6.638 -22.898 1.00 46.69 83 PRO A CA 1
ATOM 621 C C . PRO A 1 83 ? -1.525 6.579 -21.944 1.00 46.69 83 PRO A C 1
ATOM 623 O O . PRO A 1 83 ? -1.673 6.101 -20.819 1.00 46.69 83 PRO A O 1
ATOM 626 N N . ASP A 1 84 ? -0.363 7.066 -22.391 1.00 49.97 84 ASP A N 1
ATOM 627 C CA . ASP A 1 84 ? 0.708 7.531 -21.504 1.00 49.97 84 ASP A CA 1
ATOM 628 C C . ASP A 1 84 ? 0.069 8.620 -20.622 1.00 49.97 84 ASP A C 1
ATOM 630 O O . ASP A 1 84 ? 0.062 9.808 -20.944 1.00 49.97 84 ASP A O 1
ATOM 634 N N . GLY A 1 85 ? -0.653 8.194 -19.590 1.00 54.28 85 GLY A N 1
ATOM 635 C CA . GLY A 1 85 ? -1.308 9.072 -18.646 1.00 54.28 85 GLY A CA 1
ATOM 636 C C . GLY A 1 85 ? -0.250 9.706 -17.761 1.00 54.28 85 GLY A C 1
ATOM 637 O O . GLY A 1 85 ? 0.857 9.183 -17.627 1.00 54.28 85 GLY A O 1
ATOM 638 N N . ASP A 1 86 ? -0.621 10.782 -17.072 1.00 62.50 86 ASP A N 1
ATOM 639 C CA . ASP A 1 86 ? 0.135 11.377 -15.956 1.00 62.50 86 ASP A CA 1
ATOM 640 C C . ASP A 1 86 ? 0.250 10.416 -14.743 1.00 62.50 86 ASP A C 1
ATOM 642 O O . ASP A 1 86 ? 0.270 10.825 -13.577 1.00 62.50 86 ASP A O 1
ATOM 646 N N . ASP A 1 87 ? 0.275 9.105 -14.981 1.00 78.56 87 ASP A N 1
ATOM 647 C CA . ASP A 1 87 ? 0.323 8.103 -13.948 1.00 78.56 87 ASP A CA 1
ATOM 648 C C . ASP A 1 87 ? 1.727 8.020 -13.363 1.00 78.56 87 ASP A C 1
ATOM 650 O O . ASP A 1 87 ? 2.705 7.695 -14.039 1.00 78.56 87 ASP A O 1
ATOM 654 N N . ALA A 1 88 ? 1.810 8.306 -12.063 1.00 88.00 88 ALA A N 1
ATOM 655 C CA . ALA A 1 88 ? 3.042 8.211 -11.298 1.00 88.00 88 ALA A CA 1
ATOM 656 C C . ALA A 1 88 ? 3.736 6.852 -11.502 1.00 88.00 88 ALA A C 1
ATOM 658 O O . ALA A 1 88 ? 3.186 5.798 -11.184 1.00 88.00 88 ALA A O 1
ATOM 659 N N . GLN A 1 89 ? 4.974 6.901 -11.985 1.00 92.19 89 GLN A N 1
ATOM 660 C CA . GLN A 1 89 ? 5.845 5.756 -12.202 1.00 92.19 89 GLN A CA 1
ATOM 661 C C . GLN A 1 89 ? 6.776 5.546 -11.007 1.00 92.19 89 GLN A C 1
ATOM 663 O O . GLN A 1 89 ? 7.196 6.498 -10.341 1.00 92.19 89 GLN A O 1
ATOM 668 N N . LEU A 1 90 ? 7.137 4.284 -10.763 1.00 93.62 90 LEU A N 1
ATOM 669 C CA . LEU A 1 90 ? 8.085 3.883 -9.727 1.00 93.62 90 LEU A CA 1
ATOM 670 C C . LEU A 1 90 ? 9.446 3.565 -10.354 1.00 93.62 90 LEU A C 1
ATOM 672 O O . LEU A 1 90 ? 9.644 2.495 -10.929 1.00 93.62 90 LEU A O 1
ATOM 676 N N . LEU A 1 91 ? 10.410 4.476 -10.234 1.00 96.50 91 LEU A N 1
ATOM 677 C CA . LEU A 1 91 ? 11.795 4.200 -10.604 1.00 96.50 91 LEU A CA 1
ATOM 678 C C . LEU A 1 91 ? 12.533 3.574 -9.417 1.00 96.50 91 LEU A C 1
ATOM 680 O O . LEU A 1 91 ? 12.774 4.231 -8.405 1.00 96.50 91 LEU A O 1
ATOM 684 N N . VAL A 1 92 ? 12.926 2.311 -9.564 1.00 95.50 92 VAL A N 1
ATOM 685 C CA . VAL A 1 92 ? 13.721 1.580 -8.570 1.00 95.50 92 VAL A CA 1
ATOM 686 C C . VAL A 1 92 ? 15.162 1.445 -9.045 1.00 95.50 92 VAL A C 1
ATOM 688 O O . VAL A 1 92 ? 15.425 0.971 -10.146 1.00 95.50 92 VAL A O 1
ATOM 691 N N . LEU A 1 93 ? 16.106 1.872 -8.213 1.00 95.94 93 LEU A N 1
ATOM 692 C CA . LEU A 1 93 ? 17.540 1.770 -8.455 1.00 95.94 93 LEU A CA 1
ATOM 693 C C . LEU A 1 93 ? 18.195 1.056 -7.277 1.00 95.94 93 LEU A C 1
ATOM 695 O O . LEU A 1 93 ? 17.778 1.201 -6.126 1.00 95.94 93 LEU A O 1
ATOM 699 N N . SER A 1 94 ? 19.247 0.294 -7.552 1.00 94.38 94 SER A N 1
ATOM 700 C CA . SER A 1 94 ? 20.032 -0.343 -6.503 1.00 94.38 94 SER A CA 1
ATOM 701 C C . SER A 1 94 ? 21.504 -0.427 -6.883 1.00 94.38 94 SER A C 1
ATOM 703 O O . SER A 1 94 ? 21.848 -0.459 -8.064 1.00 94.38 94 SER A O 1
ATOM 705 N N . ALA A 1 95 ? 22.379 -0.440 -5.880 1.00 94.38 95 ALA A N 1
ATOM 706 C CA . ALA A 1 95 ? 23.810 -0.629 -6.078 1.00 94.38 95 ALA A CA 1
ATOM 707 C C . ALA A 1 95 ? 24.463 -1.356 -4.883 1.00 94.38 95 ALA A C 1
ATOM 709 O O . ALA A 1 95 ? 23.923 -1.331 -3.772 1.00 94.38 95 ALA A O 1
ATOM 710 N N . PRO A 1 96 ? 25.647 -1.973 -5.063 1.00 91.62 96 PRO A N 1
ATOM 711 C CA . PRO A 1 96 ? 26.386 -2.606 -3.964 1.00 91.62 96 PRO A CA 1
ATOM 712 C C . PRO A 1 96 ? 26.883 -1.635 -2.884 1.00 91.62 96 PRO A C 1
ATOM 714 O O . PRO A 1 96 ? 27.297 -2.069 -1.822 1.00 91.62 96 PRO A O 1
ATOM 717 N N . GLY A 1 97 ? 26.873 -0.324 -3.137 1.00 90.88 97 GLY A N 1
ATOM 718 C CA . GLY A 1 97 ? 27.341 0.676 -2.177 1.00 90.88 97 GLY A CA 1
ATOM 719 C C . GLY A 1 97 ? 26.644 2.020 -2.347 1.00 90.88 97 GLY A C 1
ATOM 720 O O . GLY A 1 97 ? 26.152 2.345 -3.429 1.00 90.88 97 GLY A O 1
ATOM 721 N N . ARG A 1 98 ? 26.629 2.827 -1.281 1.00 90.94 98 ARG A N 1
ATOM 722 C CA . ARG A 1 98 ? 25.965 4.145 -1.266 1.00 90.94 98 ARG A CA 1
ATOM 723 C C . ARG A 1 98 ? 26.534 5.108 -2.307 1.00 90.94 98 ARG A C 1
ATOM 725 O O . ARG A 1 98 ? 25.768 5.775 -2.987 1.00 90.94 98 ARG A O 1
ATOM 732 N N . GLU A 1 99 ? 27.854 5.150 -2.468 1.00 93.81 99 GLU A N 1
ATOM 733 C CA . GLU A 1 99 ? 28.509 6.005 -3.471 1.00 93.81 99 GLU A CA 1
ATOM 734 C C . GLU A 1 99 ? 28.128 5.596 -4.899 1.00 93.81 99 GLU A C 1
ATOM 736 O O . GLU A 1 99 ? 27.811 6.446 -5.730 1.00 93.81 99 GLU A O 1
ATOM 741 N N . ALA A 1 100 ? 28.077 4.287 -5.165 1.00 95.75 100 ALA A N 1
ATOM 742 C CA . ALA A 1 100 ? 27.635 3.753 -6.448 1.00 95.75 100 ALA A CA 1
ATOM 743 C C . ALA A 1 100 ? 26.148 4.047 -6.709 1.00 95.75 100 ALA A C 1
ATOM 745 O O . ALA A 1 100 ? 25.781 4.362 -7.837 1.00 95.75 100 ALA A O 1
ATOM 746 N N . LEU A 1 101 ? 25.300 4.006 -5.675 1.00 95.38 101 LEU A N 1
ATOM 747 C CA . LEU A 1 101 ? 23.885 4.366 -5.780 1.00 95.38 101 LEU A CA 1
ATOM 748 C C . LEU A 1 101 ? 23.700 5.855 -6.104 1.00 95.38 101 LEU A C 1
ATOM 750 O O . LEU A 1 101 ? 22.896 6.201 -6.966 1.00 95.38 101 LEU A O 1
ATOM 754 N N . THR A 1 102 ? 24.476 6.729 -5.461 1.00 95.94 102 THR A N 1
ATOM 755 C CA . THR A 1 102 ? 24.510 8.168 -5.760 1.00 95.94 102 THR A CA 1
ATOM 756 C C . THR A 1 102 ? 24.951 8.434 -7.200 1.00 95.94 102 THR A C 1
ATOM 758 O O . THR A 1 102 ? 24.308 9.217 -7.901 1.00 95.94 102 THR A O 1
ATOM 761 N N . ALA A 1 103 ? 26.008 7.763 -7.668 1.00 97.25 103 ALA A N 1
ATOM 762 C CA . ALA A 1 103 ? 26.463 7.878 -9.052 1.00 97.25 103 ALA A CA 1
ATOM 763 C C . ALA A 1 103 ? 25.394 7.387 -10.043 1.00 97.25 103 ALA A C 1
ATOM 765 O O . ALA A 1 103 ? 25.081 8.088 -11.004 1.00 97.25 103 ALA A O 1
ATOM 766 N N . LEU A 1 104 ? 24.762 6.241 -9.759 1.00 97.44 104 LEU A N 1
ATOM 767 C CA . LEU A 1 104 ? 23.688 5.682 -10.579 1.00 97.44 104 LEU A CA 1
ATOM 768 C C . LEU A 1 104 ? 22.484 6.627 -10.672 1.00 97.44 104 LEU A C 1
ATOM 770 O O . LEU A 1 104 ? 21.936 6.823 -11.754 1.00 97.44 104 LEU A O 1
ATOM 774 N N . ALA A 1 105 ? 22.093 7.254 -9.561 1.00 97.12 105 ALA A N 1
ATOM 775 C CA . ALA A 1 105 ? 21.022 8.245 -9.550 1.00 97.12 105 ALA A CA 1
ATOM 776 C C . ALA A 1 105 ? 21.360 9.464 -10.425 1.00 97.12 105 ALA A C 1
ATOM 778 O O . ALA A 1 105 ? 20.520 9.916 -11.205 1.00 97.12 105 ALA A O 1
ATOM 779 N N . ALA A 1 106 ? 22.597 9.968 -10.350 1.00 97.75 106 ALA A N 1
ATOM 780 C CA . ALA A 1 106 ? 23.058 11.066 -11.198 1.00 97.75 106 ALA A CA 1
ATOM 781 C C . ALA A 1 106 ? 23.097 10.681 -12.689 1.00 97.75 106 ALA A C 1
ATOM 783 O O . ALA A 1 106 ? 22.763 11.500 -13.549 1.00 97.75 106 ALA A O 1
ATOM 784 N N . ASP A 1 107 ? 23.461 9.437 -13.003 1.00 98.06 107 ASP A N 1
ATOM 785 C CA . ASP A 1 107 ? 23.457 8.916 -14.369 1.00 98.06 107 ASP A CA 1
ATOM 786 C C . ASP A 1 107 ? 22.039 8.784 -14.927 1.00 98.06 107 ASP A C 1
ATOM 788 O O . ASP A 1 107 ? 21.791 9.241 -16.042 1.00 98.06 107 ASP A O 1
ATOM 792 N N . TYR A 1 108 ? 21.087 8.270 -14.142 1.00 97.94 108 TYR A N 1
ATOM 793 C CA . TYR A 1 108 ? 19.672 8.242 -14.528 1.00 97.94 108 TYR A CA 1
ATOM 794 C C . TYR A 1 108 ? 19.093 9.654 -14.694 1.00 97.94 108 TYR A C 1
ATOM 796 O O . TYR A 1 108 ? 18.356 9.904 -15.644 1.00 97.94 108 TYR A O 1
ATOM 804 N N . ALA A 1 109 ? 19.480 10.611 -13.845 1.00 97.88 109 ALA A N 1
ATOM 805 C CA . ALA A 1 109 ? 19.072 12.007 -14.001 1.00 97.88 109 ALA A CA 1
ATOM 806 C C . ALA A 1 109 ? 19.638 12.659 -15.276 1.00 97.88 109 ALA A C 1
ATOM 808 O O . ALA A 1 109 ? 19.035 13.580 -15.827 1.00 97.88 109 ALA A O 1
ATOM 809 N N . ARG A 1 110 ? 20.812 12.222 -15.747 1.00 98.25 110 ARG A N 1
ATOM 810 C CA . ARG A 1 110 ? 21.380 12.666 -17.029 1.00 98.25 110 ARG A CA 1
ATOM 811 C C . ARG A 1 110 ? 20.690 11.981 -18.202 1.00 98.25 110 ARG A C 1
ATOM 813 O O . ARG A 1 110 ? 20.378 12.645 -19.180 1.00 98.25 110 ARG A O 1
ATOM 820 N N . PHE A 1 111 ? 20.433 10.682 -18.076 1.00 98.25 111 PHE A N 1
ATOM 821 C CA . PHE A 1 111 ? 19.762 9.858 -19.077 1.00 98.25 111 PHE A CA 1
ATOM 822 C C . PHE A 1 111 ? 18.330 10.332 -19.366 1.00 98.25 111 PHE A C 1
ATOM 824 O O . PHE A 1 111 ? 17.953 10.414 -20.529 1.00 98.25 111 PHE A O 1
ATOM 831 N N . LEU A 1 112 ? 17.568 10.693 -18.328 1.00 97.56 112 LEU A N 1
ATOM 832 C CA . LEU A 1 112 ? 16.196 11.221 -18.427 1.00 97.56 112 LEU A CA 1
ATOM 833 C C . LEU A 1 112 ? 16.133 12.746 -18.638 1.00 97.56 112 LEU A C 1
ATOM 835 O O . LEU A 1 112 ? 15.070 13.307 -18.916 1.00 97.56 112 LEU A O 1
ATOM 839 N N . GLY A 1 113 ? 17.259 13.435 -18.443 1.00 97.06 113 GLY A N 1
ATOM 840 C CA . GLY A 1 113 ? 17.349 14.887 -18.532 1.00 97.06 113 GLY A CA 1
ATOM 841 C C . GLY A 1 113 ? 17.327 15.410 -19.973 1.00 97.06 113 GLY A C 1
ATOM 842 O O . GLY A 1 113 ? 17.380 14.635 -20.928 1.00 97.06 113 GLY A O 1
ATOM 843 N N . PRO A 1 114 ? 17.287 16.742 -20.157 1.00 95.31 114 PRO A N 1
ATOM 844 C CA . PRO A 1 114 ? 17.326 17.354 -21.483 1.00 95.31 114 PRO A CA 1
ATOM 845 C C . PRO A 1 114 ? 18.542 16.892 -22.301 1.00 95.31 114 PRO A C 1
ATOM 847 O O . PRO A 1 114 ? 19.681 17.046 -21.858 1.00 95.31 114 PRO A O 1
ATOM 850 N N . GLY A 1 115 ? 18.294 16.340 -23.493 1.00 93.88 115 GLY A N 1
ATOM 851 C CA . GLY A 1 115 ? 19.330 15.818 -24.393 1.00 93.88 115 GLY A CA 1
ATOM 852 C C . GLY A 1 115 ? 19.902 14.447 -24.010 1.00 93.88 115 GLY A C 1
ATOM 853 O O . GLY A 1 115 ? 20.863 14.011 -24.638 1.00 93.88 115 GLY A O 1
ATOM 854 N N . GLY A 1 116 ? 19.352 13.785 -22.988 1.00 95.94 116 GLY A N 1
ATOM 855 C CA . GLY A 1 116 ? 19.695 12.409 -22.643 1.00 95.94 116 GLY A CA 1
ATOM 856 C C . GLY A 1 116 ? 18.980 11.394 -23.538 1.00 95.94 116 GLY A C 1
ATOM 857 O O . GLY A 1 116 ? 17.837 11.609 -23.936 1.00 95.94 116 GLY A O 1
ATOM 858 N N . ASP A 1 117 ? 19.637 10.263 -23.808 1.00 93.88 117 ASP A N 1
ATOM 859 C CA . ASP A 1 117 ? 19.116 9.197 -24.683 1.00 93.88 117 ASP A CA 1
ATOM 860 C C . ASP A 1 117 ? 17.776 8.604 -24.207 1.00 93.88 117 ASP A C 1
ATOM 862 O O . ASP A 1 117 ? 17.053 7.986 -24.984 1.00 93.88 117 ASP A O 1
ATOM 866 N N . GLY A 1 118 ? 17.456 8.760 -22.920 1.00 93.38 118 GLY A N 1
ATOM 867 C CA . GLY A 1 118 ? 16.232 8.262 -22.306 1.00 93.38 118 GLY A CA 1
ATOM 868 C C . GLY A 1 118 ? 15.084 9.257 -22.287 1.00 93.38 118 GLY A C 1
ATOM 869 O O . GLY A 1 118 ? 14.001 8.890 -21.845 1.00 93.38 118 GLY A O 1
ATOM 870 N N . ARG A 1 119 ? 15.306 10.506 -22.718 1.00 93.81 119 ARG A N 1
ATOM 871 C CA . ARG A 1 119 ? 14.312 11.579 -22.590 1.00 93.81 119 ARG A CA 1
ATOM 872 C C . ARG A 1 119 ? 13.036 11.297 -23.375 1.00 93.81 119 ARG A C 1
ATOM 874 O O . ARG A 1 119 ? 11.952 11.571 -22.873 1.00 93.81 119 ARG A O 1
ATOM 881 N N . ASP A 1 120 ? 13.197 10.772 -24.583 1.00 91.38 120 ASP A N 1
ATOM 882 C CA . ASP A 1 120 ? 12.099 10.527 -25.521 1.00 91.38 120 ASP A CA 1
ATOM 883 C C . ASP A 1 120 ? 11.569 9.082 -25.433 1.00 91.38 120 ASP A C 1
ATOM 885 O O . ASP A 1 120 ? 10.739 8.673 -26.243 1.00 91.38 120 ASP A O 1
ATOM 889 N N . LEU A 1 121 ? 12.063 8.284 -24.476 1.00 92.88 121 LEU A N 1
ATOM 890 C CA . LEU A 1 121 ? 11.554 6.937 -24.226 1.00 92.88 121 LEU A CA 1
ATOM 891 C C . LEU A 1 121 ? 10.298 6.995 -23.343 1.00 92.88 121 LEU A C 1
ATOM 893 O O . LEU A 1 121 ? 10.249 7.818 -22.425 1.00 92.88 121 LEU A O 1
ATOM 897 N N . PRO A 1 122 ? 9.331 6.076 -23.534 1.00 92.44 122 PRO A N 1
ATOM 898 C CA . PRO A 1 122 ? 8.210 5.930 -22.612 1.00 92.44 122 PRO A CA 1
ATOM 899 C C . PRO A 1 122 ? 8.718 5.708 -21.185 1.00 92.44 122 PRO A C 1
ATOM 901 O O . PRO A 1 122 ? 9.501 4.785 -20.924 1.00 92.44 122 PRO A O 1
ATOM 904 N N . LEU A 1 123 ? 8.286 6.552 -20.244 1.00 93.19 123 LEU A N 1
ATOM 905 C CA . LEU A 1 123 ? 8.832 6.526 -18.886 1.00 93.19 123 LEU A CA 1
ATOM 906 C C . LEU A 1 123 ? 8.554 5.187 -18.190 1.00 93.19 123 LEU A C 1
ATOM 908 O O . LEU A 1 123 ? 9.425 4.641 -17.504 1.00 93.19 123 LEU A O 1
ATOM 912 N N . ARG A 1 124 ? 7.371 4.620 -18.446 1.00 93.38 124 ARG A N 1
ATOM 913 C CA . ARG A 1 124 ? 6.978 3.271 -18.032 1.00 93.38 124 ARG A CA 1
ATOM 914 C C . ARG A 1 124 ? 8.022 2.222 -18.406 1.00 93.38 124 ARG A C 1
ATOM 916 O O . ARG A 1 124 ? 8.377 1.400 -17.565 1.00 93.38 124 ARG A O 1
ATOM 923 N N . ASP A 1 125 ? 8.545 2.247 -19.628 1.00 93.69 125 ASP A N 1
ATOM 924 C CA . ASP A 1 125 ? 9.495 1.237 -20.109 1.00 93.69 125 ASP A CA 1
ATOM 925 C C . ASP A 1 125 ? 10.871 1.385 -19.448 1.00 93.69 125 ASP A C 1
ATOM 927 O O . ASP A 1 125 ? 11.548 0.385 -19.172 1.00 93.69 125 ASP A O 1
ATOM 931 N N . VAL A 1 126 ? 11.272 2.620 -19.126 1.00 95.50 126 VAL A N 1
ATOM 932 C CA . VAL A 1 126 ? 12.485 2.893 -18.342 1.00 95.50 126 VAL A CA 1
ATOM 933 C C . VAL A 1 126 ? 12.339 2.334 -16.926 1.00 95.50 126 VAL A C 1
ATOM 935 O O . VAL A 1 126 ? 13.215 1.594 -16.466 1.00 95.50 126 VAL A O 1
ATOM 938 N N . CYS A 1 127 ? 11.229 2.640 -16.250 1.00 95.75 127 CYS A N 1
ATOM 939 C CA . CYS A 1 127 ? 10.930 2.145 -14.906 1.00 95.75 127 CYS A CA 1
ATOM 940 C C . CYS A 1 127 ? 10.797 0.615 -14.878 1.00 95.75 127 CYS A C 1
ATOM 942 O O . CYS A 1 127 ? 11.430 -0.041 -14.050 1.00 95.75 127 CYS A O 1
ATOM 944 N N . PHE A 1 128 ? 10.071 0.029 -15.834 1.00 95.19 128 PHE A N 1
ATOM 945 C CA . PHE A 1 128 ? 9.934 -1.419 -16.000 1.00 95.19 128 PHE A CA 1
ATOM 946 C C . PHE A 1 128 ? 11.293 -2.098 -16.194 1.00 95.19 128 PHE A C 1
ATOM 948 O O . PHE A 1 128 ? 11.585 -3.114 -15.558 1.00 95.19 128 PHE A O 1
ATOM 955 N N . SER A 1 129 ? 12.154 -1.529 -17.040 1.00 95.69 129 SER A N 1
ATOM 956 C CA . SER A 1 129 ? 13.496 -2.061 -17.285 1.00 95.69 129 SER A CA 1
ATOM 957 C C . SER A 1 129 ? 14.382 -1.975 -16.044 1.00 95.69 129 SER A C 1
ATOM 959 O O . SER A 1 129 ? 15.128 -2.915 -15.761 1.00 95.69 129 SER A O 1
ATOM 961 N N . ALA A 1 130 ? 14.298 -0.879 -15.287 1.00 95.94 130 ALA A N 1
ATOM 962 C CA . ALA A 1 130 ? 15.010 -0.733 -14.022 1.00 95.94 130 ALA A CA 1
ATOM 963 C C . ALA A 1 130 ? 14.526 -1.754 -12.974 1.00 95.94 130 ALA A C 1
ATOM 965 O O . ALA A 1 130 ? 15.343 -2.335 -12.266 1.00 95.94 130 ALA A O 1
ATOM 966 N N . ALA A 1 131 ? 13.221 -2.037 -12.935 1.00 94.62 131 ALA A N 1
ATOM 967 C CA . ALA A 1 131 ? 12.620 -2.975 -11.991 1.00 94.62 131 ALA A CA 1
ATOM 968 C C . ALA A 1 131 ? 12.844 -4.456 -12.337 1.00 94.62 131 ALA A C 1
ATOM 970 O O . ALA A 1 131 ? 13.035 -5.268 -11.435 1.00 94.62 131 ALA A O 1
ATOM 971 N N . THR A 1 132 ? 12.824 -4.835 -13.617 1.00 94.94 132 THR A N 1
ATOM 972 C CA . THR A 1 132 ? 12.732 -6.256 -14.025 1.00 94.94 132 THR A CA 1
ATOM 973 C C . THR A 1 132 ? 13.920 -6.762 -14.843 1.00 94.94 132 THR A C 1
ATOM 975 O O . THR A 1 132 ? 14.058 -7.965 -15.063 1.00 94.94 132 THR A O 1
ATOM 978 N N . ARG A 1 133 ? 14.787 -5.861 -15.324 1.00 95.44 133 ARG A N 1
ATOM 979 C CA . ARG A 1 133 ? 15.910 -6.177 -16.229 1.00 95.44 133 ARG A CA 1
ATOM 980 C C . ARG A 1 133 ? 17.262 -5.765 -15.641 1.00 95.44 133 ARG A C 1
ATOM 982 O O . ARG A 1 133 ? 18.210 -5.519 -16.393 1.00 95.44 133 ARG A O 1
ATOM 989 N N . ARG A 1 134 ? 17.342 -5.634 -14.317 1.00 94.50 134 ARG A N 1
ATOM 990 C CA . ARG A 1 134 ? 18.551 -5.302 -13.554 1.00 94.50 134 ARG A CA 1
ATOM 991 C C . ARG A 1 134 ? 18.665 -6.208 -12.336 1.00 94.50 134 ARG A C 1
ATOM 993 O O . ARG A 1 134 ? 17.655 -6.685 -11.823 1.00 94.50 134 ARG A O 1
ATOM 1000 N N . ASP A 1 135 ? 19.898 -6.404 -11.888 1.00 91.50 135 ASP A N 1
ATOM 1001 C CA . ASP A 1 135 ? 20.164 -7.032 -10.600 1.00 91.50 135 ASP A CA 1
ATOM 1002 C C . ASP A 1 135 ? 19.752 -6.085 -9.465 1.00 91.50 135 ASP A C 1
ATOM 1004 O O . ASP A 1 135 ? 19.889 -4.862 -9.572 1.00 91.50 135 ASP A O 1
ATOM 1008 N N . HIS A 1 136 ? 19.243 -6.660 -8.373 1.00 88.94 136 HIS A N 1
ATOM 1009 C CA . HIS A 1 136 ? 18.780 -5.916 -7.202 1.00 88.94 136 HIS A CA 1
ATOM 1010 C C . HIS A 1 136 ? 19.760 -6.066 -6.046 1.00 88.94 136 HIS A C 1
ATOM 1012 O O . HIS A 1 136 ? 19.867 -7.125 -5.431 1.00 88.94 136 HIS A O 1
ATOM 1018 N N . HIS A 1 137 ? 20.459 -4.982 -5.736 1.00 90.25 137 HIS A N 1
ATOM 1019 C CA . HIS A 1 137 ? 21.435 -4.902 -4.660 1.00 90.25 137 HIS A CA 1
ATOM 1020 C C . HIS A 1 137 ? 20.826 -4.382 -3.349 1.00 90.25 137 HIS A C 1
ATOM 1022 O O . HIS A 1 137 ? 19.646 -4.031 -3.250 1.00 90.25 137 HIS A O 1
ATOM 1028 N N . GLU A 1 138 ? 21.658 -4.350 -2.315 1.00 86.25 138 GLU A N 1
ATOM 1029 C CA . GLU A 1 138 ? 21.271 -4.044 -0.941 1.00 86.25 138 GLU A CA 1
ATOM 1030 C C . GLU A 1 138 ? 21.022 -2.548 -0.673 1.00 86.25 138 GLU A C 1
ATOM 1032 O O . GLU A 1 138 ? 20.114 -2.206 0.082 1.00 86.25 138 GLU A O 1
ATOM 1037 N N . ASN A 1 139 ? 21.770 -1.644 -1.321 1.00 88.94 139 ASN A N 1
ATOM 1038 C CA . ASN A 1 139 ? 21.532 -0.207 -1.206 1.00 88.94 139 ASN A CA 1
ATOM 1039 C C . ASN A 1 139 ? 20.511 0.168 -2.267 1.00 88.94 139 ASN A C 1
ATOM 1041 O O . ASN A 1 139 ? 20.812 0.095 -3.461 1.00 88.94 139 ASN A O 1
ATOM 1045 N N . ARG A 1 140 ? 19.314 0.563 -1.836 1.00 91.94 140 ARG A N 1
ATOM 1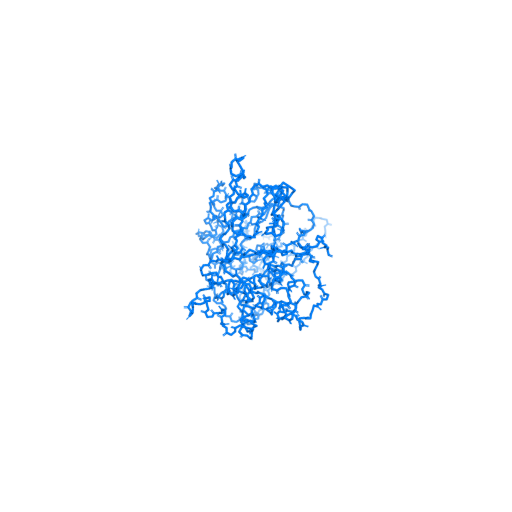046 C CA . ARG A 1 140 ? 18.190 0.822 -2.740 1.00 91.94 140 ARG A CA 1
ATOM 1047 C C . ARG A 1 140 ? 17.750 2.268 -2.677 1.00 91.94 140 ARG A C 1
ATOM 1049 O O . ARG A 1 140 ? 17.823 2.909 -1.631 1.00 91.94 140 ARG A O 1
ATOM 1056 N N . LEU A 1 141 ? 17.275 2.746 -3.815 1.00 93.25 141 LEU A N 1
ATOM 1057 C CA . LEU A 1 141 ? 16.681 4.049 -4.027 1.00 93.25 141 LEU A CA 1
ATOM 1058 C C . LEU A 1 141 ? 15.381 3.839 -4.793 1.00 93.25 141 LEU A C 1
ATOM 1060 O O . LEU A 1 141 ? 15.373 3.201 -5.840 1.00 93.25 141 LEU A O 1
ATOM 1064 N N . THR A 1 142 ? 14.289 4.382 -4.283 1.00 94.44 142 THR A N 1
ATOM 1065 C CA . THR A 1 142 ? 13.003 4.386 -4.984 1.00 94.44 142 THR A CA 1
ATOM 1066 C C . THR A 1 142 ? 12.579 5.824 -5.195 1.00 94.44 142 THR A C 1
ATOM 1068 O O . THR A 1 142 ? 12.551 6.563 -4.217 1.00 94.44 142 THR A O 1
ATOM 1071 N N . ALA A 1 143 ? 12.273 6.216 -6.432 1.00 94.25 143 ALA A N 1
ATOM 1072 C CA . ALA A 1 143 ? 11.787 7.542 -6.798 1.00 94.25 143 ALA A CA 1
ATOM 1073 C C . ALA A 1 143 ? 10.422 7.438 -7.494 1.00 94.25 143 ALA A C 1
ATOM 1075 O O . ALA A 1 143 ? 10.267 6.662 -8.435 1.00 94.25 143 ALA A O 1
ATOM 1076 N N . VAL A 1 144 ? 9.445 8.224 -7.040 1.00 93.62 144 VAL A N 1
ATOM 1077 C CA . VAL A 1 144 ? 8.096 8.286 -7.631 1.00 93.62 144 VAL A CA 1
ATOM 1078 C C . VAL A 1 144 ? 7.944 9.577 -8.431 1.00 93.62 144 VAL A C 1
ATOM 1080 O O . VAL A 1 144 ? 8.194 10.655 -7.892 1.00 93.62 144 VAL A O 1
ATOM 1083 N N . GLY A 1 145 ? 7.512 9.500 -9.689 1.00 91.94 145 GLY A N 1
ATOM 1084 C CA . GLY A 1 145 ? 7.288 10.684 -10.527 1.00 91.94 145 GLY A CA 1
ATOM 1085 C C . GLY A 1 145 ? 6.374 10.392 -11.709 1.00 91.94 145 GLY A C 1
ATOM 1086 O O . GLY A 1 145 ? 6.390 9.280 -12.226 1.00 91.94 145 GLY A O 1
ATOM 1087 N N . ALA A 1 146 ? 5.567 11.371 -12.115 1.00 91.00 146 ALA A N 1
ATOM 1088 C CA . ALA A 1 146 ? 4.654 11.238 -13.254 1.00 91.00 146 ALA A CA 1
ATOM 1089 C C . ALA A 1 146 ? 5.310 11.663 -14.576 1.00 91.00 146 ALA A C 1
ATOM 1091 O O . ALA A 1 146 ? 4.807 11.354 -15.648 1.00 91.00 146 ALA A O 1
ATOM 1092 N N . SER A 1 147 ? 6.456 12.346 -14.506 1.00 92.50 147 SER A N 1
ATOM 1093 C CA . SER A 1 147 ? 7.186 12.822 -15.677 1.00 92.50 147 SER A CA 1
ATOM 1094 C C . SER A 1 147 ? 8.698 12.573 -15.564 1.00 92.50 147 SER A C 1
ATOM 1096 O O . SER A 1 147 ? 9.232 12.409 -14.457 1.00 92.50 147 SER A O 1
ATOM 1098 N N . PRO A 1 148 ? 9.433 12.587 -16.694 1.00 94.69 148 PRO A N 1
ATOM 1099 C CA . PRO A 1 148 ? 10.891 12.580 -16.666 1.00 94.69 148 PRO A CA 1
ATOM 1100 C C . PRO A 1 148 ? 11.467 13.758 -15.870 1.00 94.69 148 PRO A C 1
ATOM 1102 O O . PRO A 1 148 ? 12.457 13.581 -15.164 1.00 94.69 148 PRO A O 1
ATOM 1105 N N . ASP A 1 149 ? 10.845 14.940 -15.935 1.00 94.69 149 ASP A N 1
ATOM 1106 C CA . ASP A 1 149 ? 11.303 16.123 -15.197 1.00 94.69 149 ASP A CA 1
ATOM 1107 C C . ASP A 1 149 ? 11.169 15.937 -13.679 1.00 94.69 149 ASP A C 1
ATOM 1109 O O . ASP A 1 149 ? 12.127 16.221 -12.954 1.00 94.69 149 ASP A O 1
ATOM 1113 N N . ASP A 1 150 ? 10.058 15.355 -13.209 1.00 92.94 150 ASP A N 1
ATOM 1114 C CA . ASP A 1 150 ? 9.856 15.022 -11.792 1.00 92.94 150 ASP A CA 1
ATOM 1115 C C . ASP A 1 150 ? 10.965 14.093 -11.285 1.00 92.94 150 ASP A C 1
ATOM 1117 O O . ASP A 1 150 ? 11.552 14.310 -10.223 1.00 92.94 150 ASP A O 1
ATOM 1121 N N . LEU A 1 151 ? 11.260 13.027 -12.036 1.00 94.56 151 LEU A N 1
ATOM 1122 C CA . LEU A 1 151 ? 12.277 12.055 -11.639 1.00 94.56 151 LEU A CA 1
ATOM 1123 C C . LEU A 1 151 ? 13.679 12.661 -11.689 1.00 94.56 151 LEU A C 1
ATOM 1125 O O . LEU A 1 151 ? 14.471 12.427 -10.779 1.00 94.56 151 LEU A O 1
ATOM 1129 N N . VAL A 1 152 ? 13.990 13.474 -12.700 1.00 96.44 152 VAL A N 1
ATOM 1130 C CA . VAL A 1 152 ? 15.279 14.171 -12.804 1.00 96.44 152 VAL A CA 1
ATOM 1131 C C . VAL A 1 152 ? 15.499 15.097 -11.611 1.00 96.44 152 VAL A C 1
ATOM 1133 O O . VAL A 1 152 ? 16.593 15.087 -11.040 1.00 96.44 152 VAL A O 1
ATOM 1136 N N . GLU A 1 153 ? 14.488 15.872 -11.208 1.00 94.69 153 GLU A N 1
ATOM 1137 C CA . GLU A 1 153 ? 14.564 16.736 -10.026 1.00 94.69 153 GLU A CA 1
ATOM 1138 C C . GLU A 1 153 ? 14.893 15.916 -8.771 1.00 94.69 153 GLU A C 1
ATOM 1140 O O . GLU A 1 153 ? 15.878 16.190 -8.076 1.00 94.69 153 GLU A O 1
ATOM 1145 N N . ARG A 1 154 ? 14.116 14.858 -8.519 1.00 94.25 154 ARG A N 1
ATOM 1146 C CA . ARG A 1 154 ? 14.249 14.003 -7.332 1.00 94.25 154 ARG A CA 1
ATOM 1147 C C . ARG A 1 154 ? 15.593 13.280 -7.270 1.00 94.25 154 ARG A C 1
ATOM 1149 O O . ARG A 1 154 ? 16.227 13.240 -6.215 1.00 94.25 154 ARG A O 1
ATOM 1156 N N . LEU A 1 155 ? 16.054 12.738 -8.397 1.00 96.06 155 LEU A N 1
ATOM 1157 C CA . LEU A 1 155 ? 17.340 12.049 -8.498 1.00 96.06 155 LEU A CA 1
ATOM 1158 C C . LEU A 1 155 ? 18.521 13.008 -8.294 1.00 96.06 155 LEU A C 1
ATOM 1160 O O . LEU A 1 155 ? 19.490 12.643 -7.628 1.00 96.06 155 LEU A O 1
ATOM 1164 N N . ARG A 1 156 ? 18.444 14.243 -8.812 1.00 95.50 156 ARG A N 1
ATOM 1165 C CA . ARG A 1 156 ? 19.475 15.272 -8.582 1.00 95.50 156 ARG A CA 1
ATOM 1166 C C . ARG A 1 156 ? 19.527 15.708 -7.125 1.00 95.50 156 ARG A C 1
ATOM 1168 O O . ARG A 1 156 ? 20.619 15.791 -6.571 1.00 95.50 156 ARG A O 1
ATOM 1175 N N . ALA A 1 157 ? 18.374 15.945 -6.506 1.00 93.44 157 ALA A N 1
ATOM 1176 C CA . ALA A 1 157 ? 18.293 16.296 -5.092 1.00 93.44 157 ALA A CA 1
ATOM 1177 C C . ALA A 1 157 ? 18.872 15.181 -4.204 1.00 93.44 157 ALA A C 1
ATOM 1179 O O . ALA A 1 157 ? 19.684 15.455 -3.321 1.00 93.44 157 ALA A O 1
ATOM 1180 N N . TYR A 1 158 ? 18.546 13.916 -4.500 1.00 93.31 158 TYR A N 1
ATOM 1181 C CA . TYR A 1 158 ? 19.164 12.768 -3.837 1.00 93.31 158 TYR A CA 1
ATOM 1182 C C . TYR A 1 158 ? 20.686 12.743 -4.027 1.00 93.31 158 TYR A C 1
ATOM 1184 O O . TYR A 1 158 ? 21.427 12.620 -3.051 1.00 93.31 158 TYR A O 1
ATOM 1192 N N . ALA A 1 159 ? 21.164 12.900 -5.265 1.00 94.50 159 ALA A N 1
ATOM 1193 C CA . ALA A 1 159 ? 22.591 12.857 -5.563 1.00 94.50 159 ALA A CA 1
ATOM 1194 C C . ALA A 1 159 ? 23.380 14.003 -4.900 1.00 94.50 159 ALA A C 1
ATOM 1196 O O . ALA A 1 159 ? 24.547 13.829 -4.554 1.00 94.50 159 ALA A O 1
ATOM 1197 N N . ALA A 1 160 ? 22.734 15.150 -4.677 1.00 93.38 160 ALA A N 1
ATOM 1198 C CA . ALA A 1 160 ? 23.280 16.288 -3.942 1.00 93.38 160 ALA A CA 1
ATOM 1199 C C . ALA A 1 160 ? 23.205 16.134 -2.407 1.00 93.38 160 ALA A C 1
ATOM 1201 O O . ALA A 1 160 ? 23.681 17.007 -1.682 1.00 93.38 160 ALA A O 1
ATOM 1202 N N . GLY A 1 161 ? 22.626 15.041 -1.895 1.00 90.25 161 GLY A N 1
ATOM 1203 C CA . GLY A 1 161 ? 22.468 14.800 -0.459 1.00 90.25 161 GLY A CA 1
ATOM 1204 C C . GLY A 1 161 ? 21.401 15.677 0.200 1.00 90.25 161 GLY A C 1
ATOM 1205 O O . GLY A 1 161 ? 21.440 15.884 1.414 1.00 90.25 161 GLY A O 1
ATOM 1206 N N . GLU A 1 162 ? 20.457 16.216 -0.573 1.00 88.94 162 GLU A N 1
ATOM 1207 C CA . GLU A 1 162 ? 19.376 17.025 -0.025 1.00 88.94 162 GLU A CA 1
ATOM 1208 C C . GLU A 1 162 ? 18.393 16.157 0.771 1.00 88.94 162 GLU A C 1
ATOM 1210 O O . GLU A 1 162 ? 17.945 15.104 0.319 1.00 88.94 162 GLU A O 1
ATOM 1215 N N . SER A 1 163 ? 18.003 16.635 1.954 1.00 76.19 163 SER A N 1
ATOM 1216 C CA . SER A 1 163 ? 16.912 16.058 2.738 1.00 76.19 163 SER A CA 1
ATOM 1217 C C . SER A 1 163 ? 15.795 17.086 2.838 1.00 76.19 163 SER A C 1
ATOM 1219 O O . SER A 1 163 ? 15.943 18.118 3.497 1.00 76.19 163 SER A O 1
ATOM 1221 N N . ARG A 1 164 ? 14.688 16.841 2.134 1.00 74.56 164 ARG A N 1
ATOM 1222 C CA . ARG A 1 164 ? 13.497 17.696 2.169 1.00 74.56 164 ARG A CA 1
ATOM 1223 C C . ARG A 1 164 ? 12.236 16.841 2.313 1.00 74.56 164 ARG A C 1
ATOM 1225 O O . ARG A 1 164 ? 12.182 15.738 1.760 1.00 74.56 164 ARG A O 1
ATOM 1232 N N . PRO A 1 165 ? 11.204 17.329 3.026 1.00 63.09 165 PRO A N 1
ATOM 1233 C CA . PRO A 1 165 ? 9.914 16.652 3.083 1.00 63.09 165 PRO A CA 1
ATOM 1234 C C . PRO A 1 165 ? 9.371 16.399 1.671 1.00 63.09 165 PRO A C 1
ATOM 1236 O O . PRO A 1 165 ? 9.449 17.278 0.818 1.00 63.09 165 PRO A O 1
ATOM 1239 N N . ARG A 1 166 ? 8.781 15.218 1.436 1.00 64.69 166 ARG A N 1
ATOM 1240 C CA . ARG A 1 166 ? 8.130 14.846 0.159 1.00 64.69 166 ARG A CA 1
ATOM 1241 C C . ARG A 1 166 ? 9.052 14.799 -1.063 1.00 64.69 166 ARG A C 1
ATOM 1243 O O . ARG A 1 166 ? 8.573 14.886 -2.195 1.00 64.69 166 ARG A O 1
ATOM 1250 N N . LEU A 1 167 ? 10.346 14.543 -0.858 1.00 70.75 167 LEU A N 1
ATOM 1251 C CA . LEU A 1 167 ? 11.270 14.280 -1.963 1.00 70.75 167 LEU A CA 1
ATOM 1252 C C . LEU A 1 167 ? 10.823 13.094 -2.838 1.00 70.75 167 LEU A C 1
ATOM 1254 O O . LEU A 1 167 ? 11.300 12.952 -3.956 1.00 70.75 167 LEU A O 1
ATOM 1258 N N . GLY A 1 168 ? 9.864 12.271 -2.388 1.00 69.00 168 GLY A N 1
ATOM 1259 C CA . GLY A 1 168 ? 9.346 11.133 -3.163 1.00 69.00 168 GLY A CA 1
ATOM 1260 C C . GLY A 1 168 ? 10.437 10.107 -3.441 1.00 69.00 168 GLY A C 1
ATOM 1261 O O . GLY A 1 168 ? 10.339 9.341 -4.391 1.00 69.00 168 GLY A O 1
ATOM 1262 N N . VAL A 1 169 ? 11.486 10.165 -2.620 1.00 75.94 169 VAL A N 1
ATOM 1263 C CA . VAL A 1 169 ? 12.678 9.350 -2.667 1.00 75.94 169 VAL A CA 1
ATOM 1264 C C . VAL A 1 169 ? 12.796 8.633 -1.335 1.00 75.94 169 VAL A C 1
ATOM 1266 O O . VAL A 1 169 ? 12.728 9.262 -0.278 1.00 75.94 169 VAL A O 1
ATOM 1269 N N . THR A 1 170 ? 12.980 7.322 -1.377 1.00 81.56 170 THR A N 1
ATOM 1270 C CA . THR A 1 170 ? 13.247 6.510 -0.188 1.00 81.56 170 THR A CA 1
ATOM 1271 C C . THR A 1 170 ? 14.508 5.699 -0.404 1.00 81.56 170 THR A C 1
ATOM 1273 O O . THR A 1 170 ? 14.710 5.137 -1.481 1.00 81.56 170 THR A O 1
ATOM 1276 N N . THR A 1 171 ? 15.350 5.645 0.626 1.00 78.31 171 THR A N 1
ATOM 1277 C CA . THR A 1 171 ? 16.493 4.741 0.678 1.00 78.31 171 THR A CA 1
ATOM 1278 C C . THR A 1 171 ? 16.303 3.702 1.764 1.00 78.31 171 THR A C 1
ATOM 1280 O O . THR A 1 171 ? 15.774 3.997 2.835 1.00 78.31 171 THR A O 1
ATOM 1283 N N . SER A 1 172 ? 16.751 2.481 1.491 1.00 77.69 172 SER A N 1
ATOM 1284 C CA . SER A 1 172 ? 16.799 1.412 2.484 1.00 77.69 172 SER A CA 1
ATOM 1285 C C . SER A 1 172 ? 18.225 0.906 2.639 1.00 77.69 172 SER A C 1
ATOM 1287 O O . SER A 1 172 ? 18.981 0.822 1.667 1.00 77.69 172 SER A O 1
ATOM 1289 N N . ALA A 1 173 ? 18.578 0.582 3.881 1.00 69.44 173 ALA A N 1
ATOM 1290 C CA . ALA A 1 173 ? 19.769 -0.190 4.196 1.00 69.44 173 ALA A CA 1
ATOM 1291 C C . ALA A 1 173 ? 19.539 -1.678 3.850 1.00 69.44 173 ALA A C 1
ATOM 1293 O O . ALA A 1 173 ? 18.380 -2.086 3.701 1.00 69.44 173 ALA A O 1
ATOM 1294 N N . PRO A 1 174 ? 20.613 -2.480 3.744 1.00 67.19 174 PRO A N 1
ATOM 1295 C CA . PRO A 1 174 ? 20.503 -3.931 3.648 1.00 67.19 174 PRO A CA 1
ATOM 1296 C C . PRO A 1 174 ? 19.631 -4.475 4.785 1.00 67.19 174 PRO A C 1
ATOM 1298 O O . PRO A 1 174 ? 19.777 -4.056 5.934 1.00 67.19 174 PRO A O 1
ATOM 1301 N N . VAL A 1 175 ? 18.729 -5.399 4.462 1.00 65.12 175 VAL A N 1
ATOM 1302 C CA . VAL A 1 175 ? 17.999 -6.200 5.451 1.00 65.12 175 VAL A CA 1
ATOM 1303 C C . VAL A 1 175 ? 18.535 -7.620 5.333 1.00 65.12 175 VAL A C 1
ATOM 1305 O O . VAL A 1 175 ? 18.612 -8.143 4.223 1.00 65.12 175 VAL A O 1
ATOM 1308 N N . ASP A 1 176 ? 18.929 -8.226 6.452 1.00 63.16 176 ASP A N 1
ATOM 1309 C CA . ASP A 1 176 ? 19.388 -9.616 6.469 1.00 63.16 176 ASP A CA 1
ATOM 1310 C C . ASP A 1 176 ? 18.228 -10.574 6.128 1.00 63.16 176 ASP A C 1
ATOM 1312 O O . ASP A 1 176 ? 17.142 -10.473 6.704 1.00 63.16 176 ASP A O 1
ATOM 1316 N N . GLY A 1 177 ? 18.467 -11.531 5.222 1.00 64.69 177 GLY A N 1
ATOM 1317 C CA . GLY A 1 177 ? 17.510 -12.576 4.823 1.00 64.69 177 GLY A CA 1
ATOM 1318 C C . GLY A 1 177 ? 16.905 -12.410 3.419 1.00 64.69 177 GLY A C 1
ATOM 1319 O O . GLY A 1 177 ? 17.100 -11.397 2.755 1.00 64.69 177 GLY A O 1
ATOM 1320 N N . ASP A 1 178 ? 16.175 -13.434 2.956 1.00 68.94 178 ASP A N 1
ATOM 1321 C CA . ASP A 1 178 ? 15.666 -13.511 1.573 1.00 68.94 178 ASP A CA 1
ATOM 1322 C C . ASP A 1 178 ? 14.462 -12.582 1.307 1.00 68.94 178 ASP A C 1
ATOM 1324 O O . ASP A 1 178 ? 14.354 -11.999 0.227 1.00 68.94 178 ASP A O 1
ATOM 1328 N N . ARG A 1 179 ? 13.552 -12.420 2.287 1.00 80.12 179 ARG A N 1
ATOM 1329 C CA . ARG A 1 179 ? 12.445 -11.439 2.268 1.00 80.12 179 ARG A CA 1
ATOM 1330 C C . ARG A 1 179 ? 11.996 -11.069 3.689 1.00 80.12 179 ARG A C 1
ATOM 1332 O O . ARG A 1 179 ? 11.988 -11.947 4.552 1.00 80.12 179 ARG A O 1
ATOM 1339 N N . PRO A 1 180 ? 11.586 -9.814 3.946 1.00 83.69 180 PRO A N 1
ATOM 1340 C CA . PRO A 1 180 ? 11.041 -9.434 5.245 1.00 83.69 180 PRO A CA 1
ATOM 1341 C C . PRO A 1 180 ? 9.688 -10.113 5.493 1.00 83.69 180 PRO A C 1
ATOM 1343 O O . PRO A 1 180 ? 8.892 -10.264 4.565 1.00 83.69 180 PRO A O 1
ATOM 1346 N N . THR A 1 181 ? 9.412 -10.473 6.749 1.00 91.12 181 THR A N 1
ATOM 1347 C CA . THR A 1 181 ? 8.058 -10.834 7.188 1.00 91.12 181 THR A CA 1
ATOM 1348 C C . THR A 1 181 ? 7.160 -9.605 7.088 1.00 91.12 181 THR A C 1
ATOM 1350 O O . THR A 1 181 ? 7.456 -8.568 7.688 1.00 91.12 181 THR A O 1
ATOM 1353 N N . VAL A 1 182 ? 6.054 -9.715 6.358 1.00 95.44 182 VAL A N 1
ATOM 1354 C CA . VAL A 1 182 ? 5.101 -8.621 6.157 1.00 95.44 182 VAL A CA 1
ATOM 1355 C C . VAL A 1 182 ? 3.911 -8.791 7.093 1.00 95.44 182 VAL A C 1
ATOM 1357 O O . VAL A 1 182 ? 3.248 -9.827 7.095 1.00 95.44 182 VAL A O 1
ATOM 1360 N N . VAL A 1 183 ? 3.611 -7.750 7.871 1.00 97.56 183 VAL A N 1
ATOM 1361 C CA . VAL A 1 183 ? 2.421 -7.699 8.728 1.00 97.56 183 VAL A CA 1
ATOM 1362 C C . VAL A 1 183 ? 1.501 -6.592 8.240 1.00 97.56 183 VAL A C 1
ATOM 1364 O O . VAL A 1 183 ? 1.906 -5.430 8.190 1.00 97.56 183 VAL A O 1
ATOM 1367 N N . PHE A 1 184 ? 0.256 -6.929 7.903 1.00 98.38 184 PHE A N 1
ATOM 1368 C CA . PHE A 1 184 ? -0.764 -5.911 7.646 1.00 98.38 184 PHE A CA 1
ATOM 1369 C C . PHE A 1 184 ? -1.440 -5.521 8.959 1.00 98.38 184 PHE A C 1
ATOM 1371 O O . PHE A 1 184 ? -2.003 -6.362 9.662 1.00 98.38 184 PHE A O 1
ATOM 1378 N N . VAL A 1 185 ? -1.368 -4.228 9.279 1.00 98.19 185 VAL A N 1
ATOM 1379 C CA . VAL A 1 185 ? -1.924 -3.640 10.500 1.00 98.19 185 VAL A CA 1
ATOM 1380 C C . VAL A 1 185 ? -3.185 -2.860 10.147 1.00 98.19 185 VAL A C 1
ATOM 1382 O O . VAL A 1 185 ? -3.132 -1.889 9.391 1.00 98.19 185 VAL A O 1
ATOM 1385 N N . PHE A 1 186 ? -4.315 -3.267 10.717 1.00 98.25 186 PHE A N 1
ATOM 1386 C CA . PHE A 1 186 ? -5.625 -2.672 10.473 1.00 98.25 186 PHE A CA 1
ATOM 1387 C C . PHE A 1 186 ? -6.024 -1.785 11.663 1.00 98.25 186 PHE A C 1
ATOM 1389 O O . PHE A 1 186 ? -6.426 -2.305 12.707 1.00 98.25 186 PHE A O 1
ATOM 1396 N N . PRO A 1 187 ? -5.888 -0.448 11.568 1.00 96.25 187 PRO A N 1
ATOM 1397 C CA . PRO A 1 187 ? -6.134 0.441 12.700 1.00 96.25 187 PRO A CA 1
ATOM 1398 C C . PRO A 1 187 ? -7.625 0.551 13.054 1.00 96.25 187 PRO A C 1
ATOM 1400 O O . PRO A 1 187 ? -8.509 0.180 12.284 1.00 96.25 187 PRO A O 1
ATOM 1403 N N . GLY A 1 188 ? -7.908 1.112 14.229 1.00 92.88 188 GLY A N 1
ATOM 1404 C CA . GLY A 1 188 ? -9.269 1.468 14.624 1.00 92.88 188 GLY A CA 1
ATOM 1405 C C . GLY A 1 188 ? -9.771 2.767 13.979 1.00 92.88 188 GLY A C 1
ATOM 1406 O O . GLY A 1 188 ? -9.226 3.274 12.999 1.00 92.88 188 GLY A O 1
ATOM 1407 N N . GLN A 1 189 ? -10.811 3.340 14.584 1.00 91.06 189 GLN A N 1
ATOM 1408 C CA . GLN A 1 189 ? -11.345 4.647 14.202 1.00 91.06 189 GLN A CA 1
ATOM 1409 C C . GLN A 1 189 ? -10.362 5.786 14.522 1.00 91.06 189 GLN A C 1
ATOM 1411 O O . GLN A 1 189 ? -9.707 5.767 15.562 1.00 91.06 189 GLN A O 1
ATOM 1416 N N . GLY A 1 190 ? -10.308 6.808 13.661 1.00 88.06 190 GLY A N 1
ATOM 1417 C CA . GLY A 1 190 ? -9.491 8.014 13.856 1.00 88.06 190 GLY A CA 1
ATOM 1418 C C . GLY A 1 190 ? -8.638 8.404 12.648 1.00 88.06 190 GLY A C 1
ATOM 1419 O O . GLY A 1 190 ? -8.105 9.509 12.620 1.00 88.06 190 GLY A O 1
ATOM 1420 N N . SER A 1 191 ? -8.522 7.526 11.650 1.00 89.75 191 SER A N 1
ATOM 1421 C CA . SER A 1 191 ? -7.758 7.756 10.419 1.00 89.75 191 SER A CA 1
ATOM 1422 C C . SER A 1 191 ? -8.576 8.376 9.282 1.00 89.75 191 SER A C 1
ATOM 1424 O O . SER A 1 191 ? -8.023 8.626 8.214 1.00 89.75 191 SER A O 1
ATOM 1426 N N . GLN A 1 192 ? -9.874 8.621 9.484 1.00 90.50 192 GLN A N 1
ATOM 1427 C CA . GLN A 1 192 ? -10.746 9.200 8.464 1.00 90.50 192 GLN A CA 1
ATOM 1428 C C . GLN A 1 192 ? -10.433 10.681 8.197 1.00 90.50 192 GLN A C 1
ATOM 1430 O O . GLN A 1 192 ? -10.175 11.453 9.121 1.00 90.50 192 GLN A O 1
ATOM 1435 N N . TRP A 1 193 ? -10.516 11.086 6.931 1.00 91.88 193 TRP A N 1
ATOM 1436 C CA . TRP A 1 193 ? -10.375 12.471 6.474 1.00 91.88 193 TRP A CA 1
ATOM 1437 C C . TRP A 1 193 ? -11.251 12.711 5.236 1.00 91.88 193 TRP A C 1
ATOM 1439 O O . TRP A 1 193 ? -11.575 11.770 4.507 1.00 91.88 193 TRP A O 1
ATOM 1449 N N . ASP A 1 194 ? -11.669 13.960 5.007 1.00 88.88 194 ASP A N 1
ATOM 1450 C CA . ASP A 1 194 ? -12.518 14.296 3.856 1.00 88.88 194 ASP A CA 1
ATOM 1451 C C . ASP A 1 194 ? -11.753 14.143 2.537 1.00 88.88 194 ASP A C 1
ATOM 1453 O O . ASP A 1 194 ? -10.672 14.696 2.360 1.00 88.88 194 ASP A O 1
ATOM 1457 N N . GLY A 1 195 ? -12.339 13.403 1.601 1.00 88.69 195 GLY A N 1
ATOM 1458 C CA . GLY A 1 195 ? -11.725 13.083 0.317 1.00 88.69 195 GLY A CA 1
ATOM 1459 C C . GLY A 1 195 ? -10.894 11.803 0.296 1.00 88.69 195 GLY A C 1
ATOM 1460 O O . GLY A 1 195 ? -10.351 11.469 -0.760 1.00 88.69 195 GLY A O 1
ATOM 1461 N N . MET A 1 196 ? -10.831 11.053 1.403 1.00 94.06 196 MET A N 1
ATOM 1462 C CA . MET A 1 196 ? -10.127 9.772 1.417 1.00 94.06 196 MET A CA 1
ATOM 1463 C C . MET A 1 196 ? -10.654 8.813 0.346 1.00 94.06 196 MET A C 1
ATOM 1465 O O . MET A 1 196 ? -11.855 8.713 0.107 1.00 94.06 196 MET A O 1
ATOM 1469 N N . GLY A 1 197 ? -9.737 8.132 -0.340 1.00 94.00 197 GLY A N 1
ATOM 1470 C CA . GLY A 1 197 ? -10.066 7.149 -1.371 1.00 94.00 197 GLY A CA 1
ATOM 1471 C C . GLY A 1 197 ? -10.547 7.714 -2.713 1.00 94.00 197 GLY A C 1
ATOM 1472 O O . GLY A 1 197 ? -10.616 6.937 -3.654 1.00 94.00 197 GLY A O 1
ATOM 1473 N N . ARG A 1 198 ? -10.825 9.023 -2.866 1.00 93.62 198 ARG A N 1
ATOM 1474 C CA . ARG A 1 198 ? -11.336 9.598 -4.135 1.00 93.62 198 ARG A CA 1
ATOM 1475 C C . ARG A 1 198 ? -10.385 9.391 -5.317 1.00 93.62 198 ARG A C 1
ATOM 1477 O O . ARG A 1 198 ? -10.818 8.992 -6.393 1.00 93.62 198 ARG A O 1
ATOM 1484 N N . GLU A 1 199 ? -9.094 9.641 -5.116 1.00 92.62 199 GLU A N 1
ATOM 1485 C CA . GLU A 1 199 ? -8.097 9.472 -6.179 1.00 92.62 199 GLU A CA 1
ATOM 1486 C C . GLU A 1 199 ? -7.917 7.995 -6.551 1.00 92.62 199 GLU A C 1
ATOM 1488 O O . GLU A 1 199 ? -7.944 7.647 -7.729 1.00 92.62 199 GLU A O 1
ATOM 1493 N N . LEU A 1 200 ? -7.809 7.110 -5.553 1.00 94.88 200 LEU A N 1
ATOM 1494 C CA . LEU A 1 200 ? -7.712 5.667 -5.787 1.00 94.88 200 LEU A CA 1
ATOM 1495 C C . LEU A 1 200 ? -8.971 5.121 -6.455 1.00 94.88 200 LEU A C 1
ATOM 1497 O O . LEU A 1 200 ? -8.869 4.301 -7.360 1.00 94.88 200 LEU A O 1
ATOM 1501 N N . LEU A 1 201 ? -10.146 5.624 -6.075 1.00 95.25 201 LEU A N 1
ATOM 1502 C CA . LEU A 1 201 ? -11.394 5.296 -6.743 1.00 95.25 201 LEU A CA 1
ATOM 1503 C C . LEU A 1 201 ? -11.334 5.685 -8.216 1.00 95.25 201 LEU A C 1
ATOM 1505 O O . LEU A 1 201 ? -11.837 4.932 -9.028 1.00 95.25 201 LEU A O 1
ATOM 1509 N N . ALA A 1 202 ? -10.721 6.814 -8.580 1.00 92.31 202 ALA A N 1
ATOM 1510 C CA . ALA A 1 202 ? -10.600 7.249 -9.968 1.00 92.31 202 ALA A CA 1
ATOM 1511 C C . ALA A 1 202 ? -9.527 6.489 -10.767 1.00 92.31 202 ALA A C 1
ATOM 1513 O O . ALA A 1 202 ? -9.737 6.272 -11.959 1.00 92.31 202 ALA A O 1
ATOM 1514 N N . ARG A 1 203 ? -8.419 6.080 -10.136 1.00 90.62 203 ARG A N 1
ATOM 1515 C CA . ARG A 1 203 ? -7.202 5.620 -10.835 1.00 90.62 203 ARG A CA 1
ATOM 1516 C C . ARG A 1 203 ? -6.857 4.140 -10.650 1.00 90.62 203 ARG A C 1
ATOM 1518 O O . ARG A 1 203 ? -6.104 3.604 -11.448 1.00 90.62 203 ARG A O 1
ATOM 1525 N N . SER A 1 204 ? -7.392 3.460 -9.636 1.00 94.19 204 SER A N 1
ATOM 1526 C CA . SER A 1 204 ? -7.097 2.048 -9.355 1.00 94.19 204 SER A CA 1
ATOM 1527 C C . SER A 1 204 ? -8.335 1.171 -9.591 1.00 94.19 204 SER A C 1
ATOM 1529 O O . SER A 1 204 ? -9.282 1.231 -8.799 1.00 94.19 204 SER A O 1
ATOM 1531 N N . PRO A 1 205 ? -8.352 0.335 -10.651 1.00 95.88 205 PRO A N 1
ATOM 1532 C CA . PRO A 1 205 ? -9.454 -0.592 -10.914 1.00 95.88 205 PRO A CA 1
ATOM 1533 C C . PRO A 1 205 ? -9.714 -1.551 -9.746 1.00 95.88 205 PRO A C 1
ATOM 1535 O O . PRO A 1 205 ? -10.843 -1.636 -9.273 1.00 95.88 205 PRO A O 1
ATOM 1538 N N . VAL A 1 206 ? -8.669 -2.175 -9.185 1.00 98.06 206 VAL A N 1
ATOM 1539 C CA . VAL A 1 206 ? -8.810 -3.106 -8.049 1.00 98.06 206 VAL A CA 1
ATOM 1540 C C . VAL A 1 206 ? -9.400 -2.434 -6.804 1.00 98.06 206 VAL A C 1
ATOM 1542 O O . VAL A 1 206 ? -10.239 -3.023 -6.112 1.00 98.06 206 VAL A O 1
ATOM 1545 N N . PHE A 1 207 ? -9.019 -1.180 -6.532 1.00 98.38 207 PHE A N 1
ATOM 1546 C CA . PHE A 1 207 ? -9.595 -0.406 -5.437 1.00 98.38 207 PHE A CA 1
ATOM 1547 C C . PHE A 1 207 ? -11.076 -0.124 -5.695 1.00 98.38 207 PHE A C 1
ATOM 1549 O O . PHE A 1 207 ? -11.905 -0.374 -4.822 1.00 98.38 207 PHE A O 1
ATOM 1556 N N . ARG A 1 208 ? -11.416 0.358 -6.898 1.00 98.19 208 ARG A N 1
ATOM 1557 C CA . ARG A 1 208 ? -12.793 0.666 -7.311 1.00 98.19 208 ARG A CA 1
ATOM 1558 C C . ARG A 1 208 ? -13.699 -0.558 -7.224 1.00 98.19 208 ARG A C 1
ATOM 1560 O O . ARG A 1 208 ? -14.781 -0.466 -6.645 1.00 98.19 208 ARG A O 1
ATOM 1567 N N . ASP A 1 209 ? -13.257 -1.693 -7.750 1.00 98.56 209 ASP A N 1
ATOM 1568 C CA . ASP A 1 209 ? -14.041 -2.928 -7.783 1.00 98.56 209 ASP A CA 1
ATOM 1569 C C . ASP A 1 209 ? -14.276 -3.465 -6.370 1.00 98.56 209 ASP A C 1
ATOM 1571 O O . ASP A 1 209 ? -15.399 -3.822 -6.002 1.00 98.56 209 ASP A O 1
ATOM 1575 N N . THR A 1 210 ? -13.236 -3.458 -5.531 1.00 98.75 210 THR A N 1
ATOM 1576 C CA . THR A 1 210 ? -13.355 -3.877 -4.129 1.00 98.75 210 THR A CA 1
ATOM 1577 C C . THR A 1 210 ? -14.299 -2.959 -3.360 1.00 98.75 210 THR A C 1
ATOM 1579 O O . THR A 1 210 ? -15.171 -3.434 -2.633 1.00 98.75 210 THR A O 1
ATOM 1582 N N . LEU A 1 211 ? -14.176 -1.645 -3.554 1.00 98.25 211 LEU A N 1
ATOM 1583 C CA . LEU A 1 211 ? -15.005 -0.669 -2.863 1.00 98.25 211 LEU A CA 1
ATOM 1584 C C . LEU A 1 211 ? -16.470 -0.724 -3.297 1.00 98.25 211 LEU A C 1
ATOM 1586 O O . LEU A 1 211 ? -17.354 -0.555 -2.463 1.00 98.25 211 LEU A O 1
ATOM 1590 N N . THR A 1 212 ? -16.727 -1.016 -4.571 1.00 98.69 212 THR A N 1
ATOM 1591 C CA . THR A 1 212 ? -18.080 -1.232 -5.102 1.00 98.69 212 THR A CA 1
ATOM 1592 C C . THR A 1 212 ? -18.739 -2.436 -4.433 1.00 98.69 212 THR A C 1
ATOM 1594 O O . THR A 1 212 ? -19.869 -2.343 -3.965 1.00 98.69 212 THR A O 1
ATOM 1597 N N . ARG A 1 213 ? -18.006 -3.541 -4.263 1.00 98.75 213 ARG A N 1
ATOM 1598 C CA . ARG A 1 213 ? -18.509 -4.715 -3.531 1.00 98.75 213 ARG A CA 1
ATOM 1599 C C . ARG A 1 213 ? -18.746 -4.421 -2.047 1.00 98.75 213 ARG A C 1
ATOM 1601 O O . ARG A 1 213 ? -19.706 -4.920 -1.468 1.00 98.75 213 ARG A O 1
ATOM 1608 N N . CYS A 1 214 ? -17.897 -3.609 -1.413 1.00 98.75 214 CYS A N 1
ATOM 1609 C CA . CYS A 1 214 ? -18.147 -3.132 -0.049 1.00 98.75 214 CYS A CA 1
ATOM 1610 C C . CYS A 1 214 ? -19.405 -2.249 0.029 1.00 98.75 214 CYS A C 1
ATOM 1612 O O . CYS A 1 214 ? -20.177 -2.387 0.975 1.00 98.75 214 CYS A O 1
ATOM 1614 N N . ASP A 1 215 ? -19.623 -1.363 -0.949 1.00 98.56 215 ASP A N 1
ATOM 1615 C CA . ASP A 1 215 ? -20.814 -0.509 -1.042 1.00 98.56 215 ASP A CA 1
ATOM 1616 C C . ASP A 1 215 ? -22.096 -1.338 -1.155 1.00 98.56 215 ASP A C 1
ATOM 1618 O O . ASP A 1 215 ? -23.050 -1.065 -0.433 1.00 98.56 215 ASP A O 1
ATOM 1622 N N . GLU A 1 216 ? -22.104 -2.395 -1.970 1.00 98.75 216 GLU A N 1
ATOM 1623 C CA . GLU A 1 216 ? -23.236 -3.325 -2.076 1.00 98.75 216 GLU A CA 1
ATOM 1624 C C . GLU A 1 216 ? -23.599 -3.946 -0.719 1.00 98.75 216 GLU A C 1
ATOM 1626 O O . GLU A 1 216 ? -24.773 -3.962 -0.339 1.00 98.75 216 GLU A O 1
ATOM 1631 N N . VAL A 1 217 ? -22.595 -4.403 0.039 1.00 98.69 217 VAL A N 1
ATOM 1632 C CA . VAL A 1 217 ? -22.796 -4.984 1.376 1.00 98.69 217 VAL A CA 1
ATOM 1633 C C . VAL A 1 217 ? -23.317 -3.936 2.363 1.00 98.69 217 VAL A C 1
ATOM 1635 O O . VAL A 1 217 ? -24.293 -4.182 3.066 1.00 98.69 217 VAL A O 1
ATOM 1638 N N . ILE A 1 218 ? -22.722 -2.741 2.389 1.00 98.56 218 ILE A N 1
ATOM 1639 C CA . ILE A 1 218 ? -23.161 -1.647 3.268 1.00 98.56 218 ILE A CA 1
ATOM 1640 C C . ILE A 1 218 ? -24.602 -1.237 2.942 1.00 98.56 218 ILE A C 1
ATOM 1642 O O . ILE A 1 218 ? -25.426 -1.080 3.843 1.00 98.56 218 ILE A O 1
ATOM 1646 N N . ARG A 1 219 ? -24.949 -1.110 1.658 1.00 98.12 219 ARG A N 1
ATOM 1647 C CA . ARG A 1 219 ? -26.313 -0.785 1.226 1.00 98.12 219 ARG A CA 1
ATOM 1648 C C . ARG A 1 219 ? -27.316 -1.839 1.681 1.00 98.12 219 ARG A C 1
ATOM 1650 O O . ARG A 1 219 ? -28.409 -1.468 2.102 1.00 98.12 219 ARG A O 1
ATOM 1657 N N . ALA A 1 220 ? -26.955 -3.119 1.608 1.00 98.12 220 ALA A N 1
ATOM 1658 C CA . ALA A 1 220 ? -27.812 -4.210 2.060 1.00 98.12 220 ALA A CA 1
ATOM 1659 C C . ALA A 1 220 ? -28.052 -4.179 3.581 1.00 98.12 220 ALA A C 1
ATOM 1661 O O . ALA A 1 220 ? -29.170 -4.431 4.022 1.00 98.12 220 ALA A O 1
ATOM 1662 N N . GLU A 1 221 ? -27.036 -3.826 4.370 1.00 98.06 221 GLU A N 1
ATOM 1663 C CA . GLU A 1 221 ? -27.105 -3.831 5.838 1.00 98.06 221 GLU A CA 1
ATOM 1664 C C . GLU A 1 221 ? -27.747 -2.565 6.435 1.00 98.06 221 GLU A C 1
ATOM 1666 O O . GLU A 1 221 ? -28.498 -2.639 7.408 1.00 98.06 221 GLU A O 1
ATOM 1671 N N . VAL A 1 222 ? -27.446 -1.383 5.884 1.00 95.69 222 VAL A N 1
ATOM 1672 C CA . VAL A 1 222 ? -27.799 -0.085 6.503 1.00 95.69 222 VAL A CA 1
ATOM 1673 C C . VAL A 1 222 ? -28.446 0.923 5.547 1.00 95.69 222 VAL A C 1
ATOM 1675 O O . VAL A 1 222 ? -28.796 2.028 5.963 1.00 95.69 222 VAL A O 1
ATOM 1678 N N . GLY A 1 223 ? -28.653 0.563 4.278 1.00 95.38 223 GLY A N 1
ATOM 1679 C CA . GLY A 1 223 ? -29.497 1.312 3.336 1.00 95.38 223 GLY A CA 1
ATOM 1680 C C . GLY A 1 223 ? -28.888 2.575 2.713 1.00 95.38 223 GLY A C 1
ATOM 1681 O O . GLY A 1 223 ? -29.530 3.191 1.863 1.00 95.38 223 GLY A O 1
ATOM 1682 N N . TRP A 1 224 ? -27.665 2.970 3.081 1.00 96.12 224 TRP A N 1
ATOM 1683 C CA . TRP A 1 224 ? -26.954 4.110 2.482 1.00 96.12 224 TRP A CA 1
ATOM 1684 C C . TRP A 1 224 ? -25.786 3.658 1.596 1.00 96.12 224 TRP A C 1
ATOM 1686 O O . TRP A 1 224 ? -25.284 2.550 1.745 1.00 96.12 224 TRP A O 1
ATOM 1696 N N . SER A 1 225 ? -25.353 4.521 0.667 1.00 96.81 225 SER A N 1
ATOM 1697 C CA . SER A 1 225 ? -24.225 4.245 -0.237 1.00 96.81 225 SER A CA 1
ATOM 1698 C C . SER A 1 225 ? -22.936 4.903 0.247 1.00 96.81 225 SER A C 1
ATOM 1700 O O . SER A 1 225 ? -22.877 6.11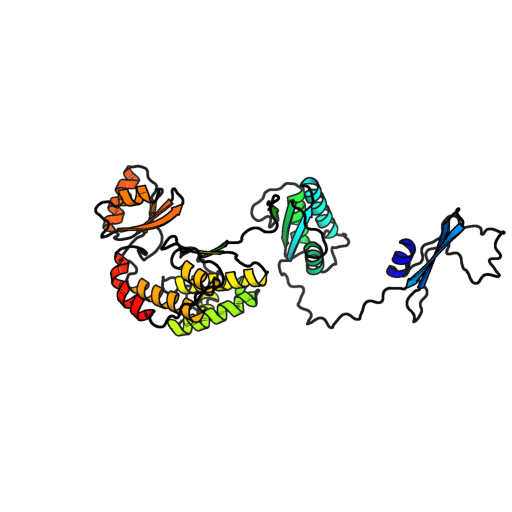3 0.463 1.00 96.81 225 SER A O 1
ATOM 1702 N N . LEU A 1 226 ? -21.902 4.087 0.405 1.00 96.19 226 LEU A N 1
ATOM 1703 C CA . LEU A 1 226 ? -20.523 4.494 0.606 1.00 96.19 226 LEU A CA 1
ATOM 1704 C C . LEU A 1 226 ? -19.993 5.297 -0.575 1.00 96.19 226 LEU A C 1
ATOM 1706 O O . LEU A 1 226 ? -19.407 6.356 -0.357 1.00 96.19 226 LEU A O 1
ATOM 1710 N N . LEU A 1 227 ? -20.215 4.831 -1.804 1.00 95.94 227 LEU A N 1
ATOM 1711 C CA . LEU A 1 227 ? -19.718 5.526 -2.990 1.00 95.94 227 LEU A CA 1
ATOM 1712 C C . LEU A 1 227 ? -20.305 6.936 -3.088 1.00 95.94 227 LEU A C 1
ATOM 1714 O O . LEU A 1 227 ? -19.534 7.884 -3.194 1.00 95.94 227 LEU A O 1
ATOM 1718 N N . ALA A 1 228 ? -21.623 7.089 -2.915 1.00 94.12 228 ALA A N 1
ATOM 1719 C CA . ALA A 1 228 ? -22.283 8.398 -2.934 1.00 94.12 228 ALA A CA 1
ATOM 1720 C C . ALA A 1 228 ? -21.749 9.359 -1.852 1.00 94.12 228 ALA A C 1
ATOM 1722 O O . ALA A 1 228 ? -21.685 10.572 -2.053 1.00 94.12 228 ALA A O 1
ATOM 1723 N N . ARG A 1 229 ? -21.352 8.847 -0.679 1.00 92.38 229 ARG A N 1
ATOM 1724 C CA . ARG A 1 229 ? -20.731 9.667 0.378 1.00 92.38 229 ARG A CA 1
ATOM 1725 C C . ARG A 1 229 ? -19.309 10.082 0.017 1.00 92.38 229 ARG A C 1
ATOM 1727 O O . ARG A 1 229 ? -18.915 11.220 0.259 1.00 92.38 229 ARG A O 1
ATOM 1734 N N . LEU A 1 230 ? -18.525 9.176 -0.566 1.00 91.31 230 LEU A N 1
ATOM 1735 C CA . LEU A 1 230 ? -17.146 9.466 -0.957 1.00 91.31 230 LEU A CA 1
ATOM 1736 C C . LEU A 1 230 ? -17.079 10.412 -2.156 1.00 91.31 230 LEU A C 1
ATOM 1738 O O . LEU A 1 230 ? -16.206 11.274 -2.176 1.00 91.31 230 LEU A O 1
ATOM 1742 N N . THR A 1 231 ? -17.996 10.312 -3.120 1.00 89.69 231 THR A N 1
ATOM 1743 C CA . THR A 1 231 ? -18.067 11.212 -4.287 1.00 89.69 231 THR A CA 1
ATOM 1744 C C . THR A 1 231 ? -18.680 12.576 -3.967 1.00 89.69 231 THR A C 1
ATOM 1746 O O . THR A 1 231 ? -18.605 13.481 -4.794 1.00 89.69 231 THR A O 1
ATOM 1749 N N . GLY A 1 232 ? -19.217 12.765 -2.756 1.00 86.69 232 GLY A N 1
ATOM 1750 C CA . GLY A 1 232 ? -19.828 14.025 -2.323 1.00 86.69 232 GLY A CA 1
ATOM 1751 C C . GLY A 1 232 ? -21.260 14.228 -2.821 1.00 86.69 232 GLY A C 1
ATOM 1752 O O . GLY A 1 232 ? -21.782 15.334 -2.734 1.00 86.69 232 GLY A O 1
ATOM 1753 N N . GLU A 1 233 ? -21.911 13.177 -3.325 1.00 88.44 233 GLU A N 1
ATOM 1754 C CA . GLU A 1 233 ? -23.343 13.190 -3.654 1.00 88.44 233 GLU A CA 1
ATOM 1755 C C . GLU A 1 233 ? -24.221 13.241 -2.393 1.00 88.44 233 GLU A C 1
ATOM 1757 O O . GLU A 1 233 ? -25.366 13.687 -2.441 1.00 88.44 233 GLU A O 1
ATOM 1762 N N . THR A 1 234 ? -23.686 12.788 -1.257 1.00 87.44 234 THR A N 1
ATOM 1763 C CA . THR A 1 234 ? -24.330 12.833 0.064 1.00 87.44 234 THR A CA 1
ATOM 1764 C C . THR A 1 234 ? -23.336 13.255 1.146 1.00 87.44 234 THR A C 1
ATOM 1766 O O . THR A 1 234 ? -22.127 13.291 0.908 1.00 87.44 234 THR A O 1
ATOM 1769 N N . ASP A 1 235 ? -23.843 13.561 2.343 1.00 85.38 235 ASP A N 1
ATOM 1770 C CA . ASP A 1 235 ? -23.025 14.012 3.470 1.00 85.38 235 ASP A CA 1
ATOM 1771 C C . ASP A 1 235 ? -21.906 13.022 3.826 1.00 85.38 235 ASP A C 1
ATOM 1773 O O . ASP A 1 235 ? -22.114 11.806 3.964 1.00 85.38 235 ASP A O 1
ATOM 1777 N N . ALA A 1 236 ? -20.712 13.574 4.052 1.00 85.44 236 ALA A N 1
ATOM 1778 C CA . ALA A 1 236 ? -19.544 12.809 4.457 1.00 85.44 236 ALA A CA 1
ATOM 1779 C C . ALA A 1 236 ? -19.818 11.985 5.738 1.00 85.44 236 ALA A C 1
ATOM 1781 O O . ALA A 1 236 ? -20.598 12.406 6.601 1.00 85.44 236 ALA A O 1
ATOM 1782 N N . PRO A 1 237 ? -19.181 10.809 5.901 1.00 85.38 237 PRO A N 1
ATOM 1783 C CA . PRO A 1 237 ? -19.312 10.010 7.116 1.00 85.38 237 PRO A CA 1
ATOM 1784 C C . PRO A 1 237 ? -18.893 10.815 8.353 1.00 85.38 237 PRO A C 1
ATOM 1786 O O . PRO A 1 237 ? -17.750 11.256 8.458 1.00 85.38 237 PRO A O 1
ATOM 1789 N N . ALA A 1 238 ? -19.822 10.997 9.291 1.00 89.06 238 ALA A N 1
ATOM 1790 C CA . ALA A 1 238 ? -19.620 11.838 10.475 1.00 89.06 238 ALA A CA 1
ATOM 1791 C C . ALA A 1 238 ? -19.999 11.136 11.786 1.00 89.06 238 ALA A C 1
ATOM 1793 O O . ALA A 1 238 ? -19.458 11.453 12.841 1.00 89.06 238 ALA A O 1
ATOM 1794 N N . SER A 1 239 ? -20.914 10.170 11.730 1.00 92.00 239 SER A N 1
ATOM 1795 C CA . SER A 1 239 ? -21.363 9.390 12.882 1.00 92.00 239 SER A CA 1
ATOM 1796 C C . SER A 1 239 ? -20.669 8.029 12.933 1.00 92.00 239 SER A C 1
ATOM 1798 O O . SER A 1 239 ? -20.211 7.520 11.914 1.00 92.00 239 SER A O 1
ATOM 1800 N N . ILE A 1 240 ? -20.602 7.399 14.106 1.00 93.69 240 ILE A N 1
ATOM 1801 C CA . ILE A 1 240 ? -19.900 6.115 14.279 1.00 93.69 240 ILE A CA 1
ATOM 1802 C C . ILE A 1 240 ? -20.405 5.001 13.340 1.00 93.69 240 ILE A C 1
ATOM 1804 O O . ILE A 1 240 ? -19.598 4.252 12.792 1.00 93.69 240 ILE A O 1
ATOM 1808 N N . ASP A 1 241 ? -21.715 4.960 13.091 1.00 95.06 241 ASP A N 1
ATOM 1809 C CA . ASP A 1 241 ? -22.429 4.035 12.196 1.00 95.06 241 ASP A CA 1
ATOM 1810 C C . ASP A 1 241 ? -22.185 4.290 10.703 1.00 95.06 241 ASP A C 1
ATOM 1812 O O . ASP A 1 241 ? -22.557 3.481 9.859 1.00 95.06 241 ASP A O 1
ATOM 1816 N N . THR A 1 242 ? -21.521 5.395 10.362 1.00 95.56 242 THR A N 1
ATOM 1817 C CA . THR A 1 242 ? -21.102 5.701 8.988 1.00 95.56 242 THR A CA 1
ATOM 1818 C C . THR A 1 242 ? -19.585 5.657 8.854 1.00 95.56 242 THR A C 1
ATOM 1820 O O . THR A 1 242 ? -19.064 5.115 7.882 1.00 95.56 242 THR A O 1
ATOM 1823 N N . VAL A 1 243 ? -18.856 6.142 9.860 1.00 95.31 243 VAL A N 1
ATOM 1824 C CA . VAL A 1 243 ? -17.390 6.164 9.894 1.00 95.31 243 VAL A CA 1
ATOM 1825 C C . VAL A 1 243 ? -16.803 4.754 9.931 1.00 95.31 243 VAL A C 1
ATOM 1827 O O . VAL A 1 243 ? -15.896 4.469 9.154 1.00 95.31 243 VAL A O 1
ATOM 1830 N N . GLN A 1 244 ? -17.305 3.854 10.782 1.00 97.12 244 GLN A N 1
ATOM 1831 C CA . GLN A 1 244 ? -16.716 2.516 10.906 1.00 97.12 244 GLN A CA 1
ATOM 1832 C C . GLN A 1 244 ? -16.904 1.643 9.656 1.00 97.12 244 GLN A C 1
ATOM 1834 O O . GLN A 1 244 ? -15.901 1.095 9.193 1.00 97.12 244 GLN A O 1
ATOM 1839 N N . PRO A 1 245 ? -18.103 1.548 9.038 1.00 98.12 245 PRO A N 1
ATOM 1840 C CA . PRO A 1 245 ? -18.244 0.824 7.773 1.00 98.12 245 PRO A CA 1
ATOM 1841 C C . PRO A 1 245 ? -17.401 1.431 6.646 1.00 98.12 245 PRO A C 1
ATOM 1843 O O . PRO A 1 245 ? -16.799 0.701 5.862 1.00 98.12 245 PRO A O 1
ATOM 1846 N N . THR A 1 246 ? -17.279 2.763 6.604 1.00 97.56 246 THR A N 1
ATOM 1847 C CA . THR A 1 246 ? -16.412 3.451 5.636 1.00 97.56 246 THR A CA 1
ATOM 1848 C C . THR A 1 246 ? -14.941 3.068 5.838 1.00 97.56 246 THR A C 1
ATOM 1850 O O . THR A 1 246 ? -14.258 2.730 4.873 1.00 97.56 246 THR A O 1
ATOM 1853 N N . LEU A 1 247 ? -14.439 3.078 7.078 1.00 97.81 247 LEU A N 1
ATOM 1854 C CA . LEU A 1 247 ? -13.057 2.691 7.380 1.00 97.81 247 LEU A CA 1
ATOM 1855 C C . LEU A 1 247 ? -12.785 1.213 7.093 1.00 97.81 247 LEU A C 1
ATOM 1857 O O . LEU A 1 247 ? -11.736 0.899 6.537 1.00 97.81 247 LEU A O 1
ATOM 1861 N N . TRP A 1 248 ? -13.724 0.318 7.407 1.00 98.69 248 TRP A N 1
ATOM 1862 C CA . TRP A 1 248 ? -13.623 -1.098 7.042 1.00 98.69 248 TRP A CA 1
ATOM 1863 C C . TRP A 1 248 ? -13.506 -1.286 5.524 1.00 98.69 248 TRP A C 1
ATOM 1865 O O . TRP A 1 248 ? -12.633 -2.020 5.056 1.00 98.69 248 TRP A O 1
ATOM 1875 N N . ALA A 1 249 ? -14.332 -0.583 4.747 1.00 98.56 249 ALA A N 1
ATOM 1876 C CA . ALA A 1 249 ? -14.282 -0.648 3.292 1.00 98.56 249 ALA A CA 1
ATOM 1877 C C . ALA A 1 249 ? -12.960 -0.088 2.737 1.00 98.56 249 ALA A C 1
ATOM 1879 O O . ALA A 1 249 ? -12.346 -0.715 1.875 1.00 98.56 249 ALA A O 1
ATOM 1880 N N . MET A 1 250 ? -12.468 1.036 3.280 1.00 98.38 250 MET A N 1
ATOM 1881 C CA . MET A 1 250 ? -11.145 1.583 2.939 1.00 98.38 250 MET A CA 1
ATOM 1882 C C . MET A 1 250 ? -10.025 0.582 3.225 1.00 98.38 250 MET A C 1
ATOM 1884 O O . MET A 1 250 ? -9.192 0.324 2.363 1.00 98.38 250 MET A O 1
ATOM 1888 N N . GLN A 1 251 ? -10.009 -0.000 4.421 1.00 98.69 251 GLN A N 1
ATOM 1889 C CA . GLN A 1 251 ? -9.014 -0.988 4.832 1.00 98.69 251 GLN A CA 1
ATOM 1890 C C . GLN A 1 251 ? -9.030 -2.232 3.937 1.00 98.69 251 GLN A C 1
ATOM 1892 O O . GLN A 1 251 ? -7.976 -2.717 3.529 1.00 98.69 251 GLN A O 1
ATOM 1897 N N . THR A 1 252 ? -10.225 -2.708 3.588 1.00 98.81 252 THR A N 1
ATOM 1898 C CA . THR A 1 252 ? -10.421 -3.857 2.695 1.00 98.81 252 THR A CA 1
ATOM 1899 C C . THR A 1 252 ? -9.921 -3.553 1.280 1.00 98.81 252 THR A C 1
ATOM 1901 O O . THR A 1 252 ? -9.176 -4.348 0.708 1.00 98.81 252 THR A O 1
ATOM 1904 N N . ALA A 1 253 ? -10.257 -2.383 0.729 1.00 98.62 253 ALA A N 1
ATOM 1905 C CA . ALA A 1 253 ? -9.827 -1.972 -0.606 1.00 98.62 253 ALA A CA 1
ATOM 1906 C C . ALA A 1 253 ? -8.316 -1.687 -0.686 1.00 98.62 253 ALA A C 1
ATOM 1908 O O . ALA A 1 253 ? -7.670 -2.081 -1.653 1.00 98.62 253 ALA A O 1
ATOM 1909 N N . LEU A 1 254 ? -7.718 -1.075 0.342 1.00 98.50 254 LEU A N 1
ATOM 1910 C CA . LEU A 1 254 ? -6.264 -0.878 0.420 1.00 98.50 254 LEU A CA 1
ATOM 1911 C C . LEU A 1 254 ? -5.509 -2.209 0.532 1.00 98.50 254 LEU A C 1
ATOM 1913 O O . LEU A 1 254 ? -4.468 -2.371 -0.100 1.00 98.50 254 LEU A O 1
ATOM 1917 N N . CYS A 1 255 ? -6.043 -3.179 1.282 1.00 98.50 255 CYS A N 1
ATOM 1918 C CA . CYS A 1 255 ? -5.490 -4.533 1.325 1.00 98.50 255 CYS A CA 1
ATOM 1919 C C . CYS A 1 255 ? -5.496 -5.182 -0.068 1.00 98.50 255 CYS A C 1
ATOM 1921 O O . CYS A 1 255 ? -4.486 -5.758 -0.471 1.00 98.50 255 CYS A O 1
ATOM 1923 N N . ALA A 1 256 ? -6.587 -5.033 -0.827 1.00 98.38 256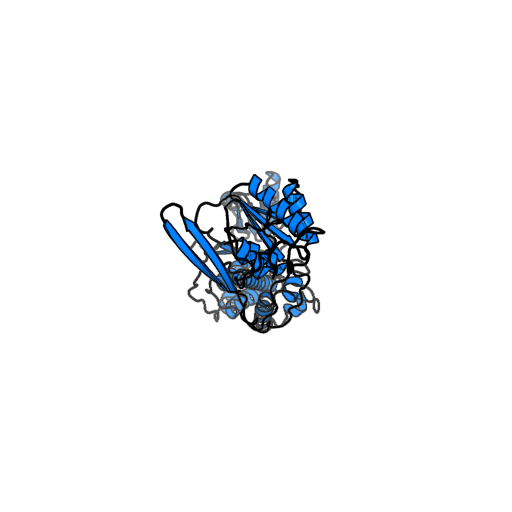 ALA A N 1
ATOM 1924 C CA . ALA A 1 256 ? -6.670 -5.535 -2.197 1.00 98.38 256 ALA A CA 1
ATOM 1925 C C . ALA A 1 256 ? -5.644 -4.868 -3.132 1.00 98.38 256 ALA A C 1
ATOM 1927 O O . ALA A 1 256 ? -4.992 -5.569 -3.897 1.00 98.38 256 ALA A O 1
ATOM 1928 N N . VAL A 1 257 ? -5.433 -3.549 -3.020 1.00 98.12 257 VAL A N 1
ATOM 1929 C CA . VAL A 1 257 ? -4.401 -2.828 -3.793 1.00 98.12 257 VAL A CA 1
ATOM 1930 C C . VAL A 1 257 ? -2.998 -3.361 -3.500 1.00 98.12 257 VAL A C 1
ATOM 1932 O O . VAL A 1 257 ? -2.229 -3.593 -4.425 1.00 98.12 257 VAL A O 1
ATOM 1935 N N . LEU A 1 258 ? -2.649 -3.576 -2.228 1.00 97.88 258 LEU A N 1
ATOM 1936 C CA . LEU A 1 258 ? -1.324 -4.099 -1.876 1.00 97.88 258 LEU A CA 1
ATOM 1937 C C . LEU A 1 258 ? -1.097 -5.505 -2.449 1.00 97.88 258 LEU A C 1
ATOM 1939 O O . LEU A 1 258 ? -0.025 -5.785 -2.983 1.00 97.88 258 LEU A O 1
ATOM 1943 N N . ARG A 1 259 ? -2.119 -6.363 -2.400 1.00 97.12 259 ARG A N 1
ATOM 1944 C CA . ARG A 1 259 ? -2.059 -7.713 -2.975 1.00 97.12 259 ARG A CA 1
ATOM 1945 C C . ARG A 1 259 ? -1.966 -7.718 -4.496 1.00 97.12 259 ARG A C 1
ATOM 1947 O O . ARG A 1 259 ? -1.228 -8.524 -5.047 1.00 97.12 259 ARG A O 1
ATOM 1954 N N . ASP A 1 260 ? -2.654 -6.797 -5.166 1.00 96.25 260 ASP A N 1
ATOM 1955 C CA . ASP A 1 260 ? -2.557 -6.604 -6.620 1.00 96.25 260 ASP A CA 1
ATOM 1956 C C . ASP A 1 260 ? -1.124 -6.244 -7.053 1.00 96.25 260 ASP A C 1
ATOM 1958 O O . ASP A 1 260 ? -0.637 -6.689 -8.089 1.00 96.25 260 ASP A O 1
ATOM 1962 N N . TRP A 1 261 ? -0.388 -5.542 -6.186 1.00 93.69 261 TRP A N 1
ATOM 1963 C CA . TRP A 1 261 ? 1.044 -5.262 -6.342 1.00 93.69 261 TRP A CA 1
ATOM 1964 C C . TRP A 1 261 ? 1.960 -6.439 -5.954 1.00 93.69 261 TRP A C 1
ATOM 1966 O O . TRP A 1 261 ? 3.185 -6.302 -5.957 1.00 93.69 261 TRP A O 1
ATOM 1976 N N . GLY A 1 262 ? 1.394 -7.596 -5.603 1.00 94.88 262 GLY A N 1
ATOM 1977 C CA . GLY A 1 262 ? 2.120 -8.788 -5.163 1.00 94.88 262 GLY A CA 1
ATOM 1978 C C . GLY A 1 262 ? 2.619 -8.734 -3.716 1.00 94.88 262 GLY A C 1
ATOM 1979 O O . GLY A 1 262 ? 3.436 -9.569 -3.324 1.00 94.88 262 GLY A O 1
ATOM 1980 N N . ILE A 1 263 ? 2.164 -7.765 -2.913 1.00 95.75 263 ILE A N 1
ATOM 1981 C CA . ILE A 1 263 ? 2.515 -7.656 -1.493 1.00 95.75 263 ILE A CA 1
ATOM 1982 C C . ILE A 1 263 ? 1.495 -8.457 -0.686 1.00 95.75 263 ILE A C 1
ATOM 1984 O O . ILE A 1 263 ? 0.395 -7.987 -0.399 1.00 95.75 263 ILE A O 1
ATOM 1988 N N . GLU A 1 264 ? 1.882 -9.667 -0.296 1.00 96.12 264 GLU A N 1
ATOM 1989 C CA . GLU A 1 264 ? 1.070 -10.531 0.560 1.00 96.12 264 GLU A CA 1
ATOM 1990 C C . GLU A 1 264 ? 1.493 -10.420 2.033 1.00 96.12 264 GLU A C 1
ATOM 1992 O O . GLU A 1 264 ? 2.694 -10.426 2.324 1.00 96.12 264 GLU A O 1
ATOM 1997 N N . PRO A 1 265 ? 0.542 -10.337 2.983 1.00 96.88 265 PRO A N 1
ATOM 1998 C CA . PRO A 1 265 ? 0.867 -10.395 4.398 1.00 96.88 265 PRO A CA 1
ATOM 1999 C C . PRO A 1 265 ? 1.185 -11.829 4.824 1.00 96.88 265 PRO A C 1
ATOM 2001 O O . PRO A 1 265 ? 0.410 -12.750 4.576 1.00 96.88 265 PRO A O 1
ATOM 2004 N N . ASP A 1 266 ? 2.280 -12.004 5.561 1.00 96.69 266 ASP A N 1
ATOM 2005 C CA . ASP A 1 266 ? 2.542 -13.243 6.296 1.00 96.69 266 ASP A CA 1
ATOM 2006 C C . ASP A 1 266 ? 1.670 -13.317 7.561 1.00 96.69 266 ASP A C 1
ATOM 2008 O O . ASP A 1 266 ? 1.306 -14.405 8.006 1.00 96.69 266 ASP A O 1
ATOM 2012 N N . HIS A 1 267 ? 1.315 -12.160 8.134 1.00 97.44 267 HIS A N 1
ATOM 2013 C CA . HIS A 1 267 ? 0.451 -12.034 9.307 1.00 97.44 267 HIS A CA 1
ATOM 2014 C C . HIS A 1 267 ? -0.472 -10.819 9.202 1.00 97.44 267 HIS A C 1
ATOM 2016 O O . HIS A 1 267 ? -0.142 -9.815 8.565 1.00 97.44 267 HIS A O 1
ATOM 2022 N N . VAL A 1 268 ? -1.605 -10.874 9.898 1.00 98.25 268 VAL A N 1
ATOM 2023 C CA . VAL A 1 268 ? -2.487 -9.718 10.078 1.00 98.25 268 VAL A CA 1
ATOM 2024 C C . VAL A 1 268 ? -2.726 -9.440 11.556 1.00 98.25 268 VAL A C 1
ATOM 2026 O O . VAL A 1 268 ? -2.764 -10.353 12.379 1.00 98.25 268 VAL A O 1
ATOM 2029 N N . VAL A 1 269 ? -2.901 -8.167 11.888 1.00 97.88 269 VAL A N 1
ATOM 2030 C CA . VAL A 1 269 ? -3.308 -7.712 13.219 1.00 97.88 269 VAL A CA 1
ATOM 2031 C C . VAL A 1 269 ? -4.294 -6.567 13.055 1.00 97.88 269 VAL A C 1
ATOM 2033 O O . VAL A 1 269 ? -4.100 -5.683 12.217 1.00 97.88 269 VAL A O 1
ATOM 2036 N N . GLY A 1 270 ? -5.372 -6.583 13.828 1.00 97.12 270 GLY A N 1
ATOM 2037 C CA . GLY A 1 270 ? -6.351 -5.506 13.842 1.00 97.12 270 GLY A CA 1
ATOM 2038 C C . GLY A 1 270 ? -6.417 -4.849 15.205 1.00 97.12 270 GLY A C 1
ATOM 2039 O O . GLY A 1 270 ? -6.166 -5.485 16.213 1.00 97.12 270 GLY A O 1
ATOM 2040 N N . HIS A 1 271 ? -6.753 -3.566 15.235 1.00 95.94 271 HIS A N 1
ATOM 2041 C CA . HIS A 1 271 ? -6.935 -2.821 16.470 1.00 95.94 271 HIS A CA 1
ATOM 2042 C C . HIS A 1 271 ? -8.414 -2.460 16.637 1.00 95.94 271 HIS A C 1
ATOM 2044 O O . HIS A 1 271 ? -8.947 -1.625 15.894 1.00 95.94 271 HIS A O 1
ATOM 2050 N N . SER A 1 272 ? -9.081 -3.030 17.649 1.00 95.94 272 SER A N 1
ATOM 2051 C CA . SER A 1 272 ? -10.517 -2.817 17.892 1.00 95.94 272 SER A CA 1
ATOM 2052 C C . SER A 1 272 ? -11.333 -3.163 16.633 1.00 95.94 272 SER A C 1
ATOM 2054 O O . SER A 1 272 ? -11.204 -4.257 16.097 1.00 95.94 272 SER A O 1
ATOM 2056 N N . MET A 1 273 ? -12.133 -2.235 16.099 1.00 96.62 273 MET A N 1
ATOM 2057 C CA . MET A 1 273 ? -12.919 -2.460 14.878 1.00 96.62 273 MET A CA 1
ATOM 2058 C C . MET A 1 273 ? -12.080 -2.885 13.658 1.00 96.62 273 MET A C 1
ATOM 2060 O O . MET A 1 273 ? -12.614 -3.530 12.758 1.00 96.62 273 MET A O 1
ATOM 2064 N N . GLY A 1 274 ? -10.781 -2.558 13.631 1.00 97.94 274 GLY A N 1
ATOM 2065 C CA . GLY A 1 274 ? -9.868 -2.964 12.564 1.00 97.94 274 GLY A CA 1
ATOM 2066 C C . GLY A 1 274 ? -9.675 -4.481 12.478 1.00 97.94 274 GLY A C 1
ATOM 2067 O O . GLY A 1 274 ? -9.359 -4.990 11.405 1.00 97.94 274 GLY A O 1
ATOM 2068 N N . GLU A 1 275 ? -9.947 -5.232 13.553 1.00 97.88 275 GLU A N 1
ATOM 2069 C CA . GLU A 1 275 ? -9.938 -6.702 13.508 1.00 97.88 275 GLU A CA 1
ATOM 2070 C C . GLU A 1 275 ? -10.962 -7.274 12.533 1.00 97.88 275 GLU A C 1
ATOM 2072 O O . GLU A 1 275 ? -10.719 -8.329 11.959 1.00 97.88 275 GLU A O 1
ATOM 2077 N N . VAL A 1 276 ? -12.061 -6.567 12.261 1.00 98.44 276 VAL A N 1
ATOM 2078 C CA . VAL A 1 276 ? -13.050 -7.016 11.271 1.00 98.44 276 VAL A CA 1
ATOM 2079 C C . VAL A 1 276 ? -12.440 -7.037 9.865 1.00 98.44 276 VAL A C 1
ATOM 2081 O O . VAL A 1 276 ? -12.635 -7.992 9.112 1.00 98.44 276 VAL A O 1
ATOM 2084 N N . ALA A 1 277 ? -11.651 -6.014 9.516 1.00 98.62 277 ALA A N 1
ATOM 2085 C CA . ALA A 1 277 ? -10.916 -5.981 8.253 1.00 98.62 277 ALA A CA 1
ATOM 2086 C C . ALA A 1 277 ? -9.759 -6.993 8.244 1.00 98.62 277 ALA A C 1
ATOM 2088 O O . ALA A 1 277 ? -9.562 -7.673 7.238 1.00 98.62 277 ALA A O 1
ATOM 2089 N N . ALA A 1 278 ? -9.046 -7.160 9.366 1.00 98.44 278 ALA A N 1
ATOM 2090 C CA . ALA A 1 278 ? -7.989 -8.164 9.500 1.00 98.44 278 ALA A CA 1
ATOM 2091 C C . ALA A 1 278 ? -8.527 -9.594 9.314 1.00 98.44 278 ALA A C 1
ATOM 2093 O O . ALA A 1 278 ? -7.950 -10.378 8.564 1.00 98.44 278 ALA A O 1
ATOM 2094 N N . ALA A 1 279 ? -9.667 -9.923 9.924 1.00 98.19 279 ALA A N 1
ATOM 2095 C CA . ALA A 1 279 ? -10.322 -11.221 9.784 1.00 98.19 279 ALA A CA 1
ATOM 2096 C C . ALA A 1 279 ? -10.783 -11.477 8.341 1.00 98.19 279 ALA A C 1
ATOM 2098 O O . ALA A 1 279 ? -10.636 -12.591 7.834 1.00 98.19 279 ALA A O 1
ATOM 2099 N N . GLY A 1 280 ? -11.273 -10.443 7.647 1.00 98.25 280 GLY A N 1
ATOM 2100 C CA . GLY A 1 280 ? -11.549 -10.504 6.210 1.00 98.25 280 GLY A CA 1
ATOM 2101 C C . GLY A 1 280 ? -10.284 -10.751 5.380 1.00 98.25 280 GLY A C 1
ATOM 2102 O O . GLY A 1 280 ? -10.260 -11.645 4.534 1.00 98.25 280 GLY A O 1
ATOM 2103 N N . ALA A 1 281 ? -9.199 -10.024 5.661 1.00 98.25 281 ALA A N 1
ATOM 2104 C CA . ALA A 1 281 ? -7.915 -10.186 4.980 1.00 98.25 281 ALA A CA 1
ATOM 2105 C C . ALA A 1 281 ? -7.299 -11.578 5.200 1.00 98.25 281 ALA A C 1
ATOM 2107 O O . ALA A 1 281 ? -6.730 -12.141 4.264 1.00 98.25 281 ALA A O 1
ATOM 2108 N N . ALA A 1 282 ? -7.465 -12.155 6.394 1.00 98.06 282 ALA A N 1
ATOM 2109 C CA . ALA A 1 282 ? -7.063 -13.521 6.722 1.00 98.06 282 ALA A CA 1
ATOM 2110 C C . ALA A 1 282 ? -7.959 -14.606 6.105 1.00 98.06 282 ALA A C 1
ATOM 2112 O O . ALA A 1 282 ? -7.625 -15.790 6.168 1.00 98.06 282 ALA A O 1
ATOM 2113 N N . GLY A 1 283 ? -9.104 -14.235 5.524 1.00 97.81 283 GLY A N 1
ATOM 2114 C CA . GLY A 1 283 ? -10.113 -15.167 5.017 1.00 97.81 283 GLY A CA 1
ATOM 2115 C C . GLY A 1 283 ? -10.937 -15.862 6.105 1.00 97.81 283 GLY A C 1
ATOM 2116 O O . GLY A 1 283 ? -11.658 -16.809 5.798 1.00 97.81 283 GLY A O 1
ATOM 2117 N N . ALA A 1 284 ? -10.843 -15.405 7.357 1.00 97.94 284 ALA A N 1
ATOM 2118 C CA . ALA A 1 284 ? -11.641 -15.912 8.471 1.00 97.94 284 ALA A CA 1
ATOM 2119 C C . ALA A 1 284 ? -13.102 -15.433 8.407 1.00 97.94 284 ALA A C 1
ATOM 2121 O O . ALA A 1 284 ? -13.997 -16.115 8.901 1.00 97.94 284 ALA A O 1
ATOM 2122 N N . LEU A 1 285 ? -13.356 -14.295 7.754 1.00 98.50 285 LEU A N 1
ATOM 2123 C CA . LEU A 1 285 ? -14.694 -13.799 7.432 1.00 98.50 285 LEU A CA 1
ATOM 2124 C C . LEU A 1 285 ? -14.828 -13.578 5.926 1.00 98.50 285 LEU A C 1
ATOM 2126 O O . LEU A 1 285 ? -13.887 -13.137 5.262 1.00 98.50 285 LEU A O 1
ATOM 2130 N N . SER A 1 286 ? -16.010 -13.865 5.375 1.00 98.44 286 SER A N 1
ATOM 2131 C CA . SER A 1 286 ? -16.333 -13.422 4.018 1.00 98.44 286 SER A CA 1
ATOM 2132 C C . SER A 1 286 ? -16.529 -11.902 3.978 1.00 98.44 286 SER A C 1
ATOM 2134 O O . SER A 1 286 ? -16.729 -11.268 5.012 1.00 98.44 286 SER A O 1
ATOM 2136 N N . LEU A 1 287 ? -16.508 -11.303 2.782 1.00 98.50 287 LEU A N 1
ATOM 2137 C CA . LEU A 1 287 ? -16.779 -9.868 2.635 1.00 98.50 287 LEU A CA 1
ATOM 2138 C C . LEU A 1 287 ? -18.162 -9.488 3.195 1.00 98.50 287 LEU A C 1
ATOM 2140 O O . LEU A 1 287 ? -18.292 -8.461 3.854 1.00 98.50 287 LEU A O 1
ATOM 2144 N N . ALA A 1 288 ? -19.169 -10.332 2.952 1.00 98.44 288 ALA A N 1
ATOM 2145 C CA . ALA A 1 288 ? -20.525 -10.129 3.449 1.00 98.44 288 ALA A CA 1
ATOM 2146 C C . ALA A 1 288 ? -20.578 -10.224 4.979 1.00 98.44 288 ALA A C 1
ATOM 2148 O O . ALA A 1 288 ? -21.100 -9.321 5.622 1.00 98.44 288 ALA A O 1
ATOM 2149 N N . ASP A 1 289 ? -19.961 -11.258 5.560 1.00 98.62 289 ASP A N 1
ATOM 2150 C CA . ASP A 1 289 ? -19.910 -11.451 7.015 1.00 98.62 289 ASP A CA 1
ATOM 2151 C C . ASP A 1 289 ? -19.167 -10.306 7.720 1.00 98.62 289 ASP A C 1
ATOM 2153 O O . ASP A 1 289 ? -19.649 -9.755 8.705 1.00 98.62 289 ASP A O 1
ATOM 2157 N N . ALA A 1 290 ? -18.003 -9.900 7.202 1.00 98.62 290 ALA A N 1
ATOM 2158 C CA . ALA A 1 290 ? -17.237 -8.788 7.760 1.00 98.62 290 ALA A CA 1
ATOM 2159 C C . ALA A 1 290 ? -18.016 -7.461 7.669 1.00 98.62 290 ALA A C 1
ATOM 2161 O O . ALA A 1 290 ? -18.036 -6.680 8.623 1.00 98.62 290 ALA A O 1
ATOM 2162 N N . GLY A 1 291 ? -18.707 -7.229 6.548 1.00 98.56 291 GLY A N 1
ATOM 2163 C CA . GLY A 1 291 ? -19.579 -6.071 6.371 1.00 98.56 291 GLY A CA 1
ATOM 2164 C C . GLY A 1 291 ? -20.779 -6.076 7.322 1.00 98.56 291 GLY A C 1
ATOM 2165 O O . GLY A 1 291 ? -21.068 -5.047 7.934 1.00 98.56 291 GLY A O 1
ATOM 2166 N N . ALA A 1 292 ? -21.420 -7.230 7.526 1.00 98.50 292 ALA A N 1
ATOM 2167 C CA . ALA A 1 292 ? -22.493 -7.403 8.503 1.00 98.50 292 ALA A CA 1
ATOM 2168 C C . ALA A 1 292 ? -22.007 -7.086 9.924 1.00 98.50 292 ALA A C 1
ATOM 2170 O O . ALA A 1 292 ? -22.611 -6.261 10.613 1.00 98.50 292 ALA A O 1
ATOM 2171 N N . VAL A 1 293 ? -20.859 -7.643 10.333 1.00 98.62 293 VAL A N 1
ATOM 2172 C CA . VAL A 1 293 ? -20.255 -7.375 11.648 1.00 98.62 293 VAL A CA 1
ATOM 2173 C C . VAL A 1 293 ? -20.039 -5.879 11.860 1.00 98.62 293 VAL A C 1
ATOM 2175 O O . VAL A 1 293 ? -20.486 -5.334 12.873 1.00 98.62 293 VAL A O 1
ATOM 2178 N N . ILE A 1 294 ? -19.382 -5.184 10.923 1.00 98.56 294 ILE A N 1
ATOM 2179 C CA . ILE A 1 294 ? -19.060 -3.767 11.129 1.00 98.56 294 ILE A CA 1
ATOM 2180 C C . ILE A 1 294 ? -20.300 -2.869 11.076 1.00 98.56 294 ILE A C 1
ATOM 2182 O O . ILE A 1 294 ? -20.410 -1.926 11.866 1.00 98.56 294 ILE A O 1
ATOM 2186 N N . CYS A 1 295 ? -21.259 -3.164 10.196 1.00 98.56 295 CYS A N 1
ATOM 2187 C CA . CYS A 1 295 ? -22.476 -2.372 10.050 1.00 98.56 295 CYS A CA 1
ATOM 2188 C C . CYS A 1 295 ? -23.383 -2.526 11.275 1.00 98.56 295 CYS A C 1
ATOM 2190 O O . CYS A 1 295 ? -23.768 -1.528 11.887 1.00 98.56 295 CYS A O 1
ATOM 2192 N N . ARG A 1 296 ? -23.659 -3.764 11.699 1.00 98.25 296 ARG A N 1
ATOM 2193 C CA . ARG A 1 296 ? -24.556 -4.046 12.830 1.00 98.25 296 ARG A CA 1
ATOM 2194 C C . ARG A 1 296 ? -23.957 -3.571 14.153 1.00 98.25 296 ARG A C 1
ATOM 2196 O O . ARG A 1 296 ? -24.628 -2.865 14.907 1.00 98.25 296 ARG A O 1
ATOM 2203 N N . ARG A 1 297 ? -22.658 -3.817 14.382 1.00 97.50 297 ARG A N 1
ATOM 2204 C CA . ARG A 1 297 ? -21.933 -3.287 15.552 1.00 97.50 297 ARG A CA 1
ATOM 2205 C C . ARG A 1 297 ? -22.001 -1.765 15.613 1.00 97.50 297 ARG A C 1
ATOM 2207 O O . ARG A 1 297 ? -22.351 -1.206 16.648 1.00 97.50 297 ARG A O 1
ATOM 2214 N N . SER A 1 298 ? -21.655 -1.076 14.529 1.00 96.81 298 SER A N 1
ATOM 2215 C CA . SER A 1 298 ? -21.587 0.390 14.540 1.00 96.81 298 SER A CA 1
ATOM 2216 C C . SER A 1 298 ? -22.968 1.046 14.688 1.00 96.81 298 SER A C 1
ATOM 2218 O O . SER A 1 298 ? -23.089 2.043 15.405 1.00 96.81 298 SER A O 1
ATOM 2220 N N . ARG A 1 299 ? -24.022 0.430 14.134 1.00 96.81 299 ARG A N 1
ATOM 2221 C CA . ARG A 1 299 ? -25.428 0.794 14.377 1.00 96.81 299 ARG A CA 1
ATOM 2222 C C . ARG A 1 299 ? -25.808 0.694 15.858 1.00 96.81 299 ARG A C 1
ATOM 2224 O O . ARG A 1 299 ? -26.402 1.630 16.386 1.00 96.81 299 ARG A O 1
ATOM 2231 N N . LEU A 1 300 ? -25.440 -0.389 16.545 1.00 96.25 300 LEU A N 1
ATOM 2232 C CA . LEU A 1 300 ? -25.695 -0.529 17.986 1.00 96.25 300 LEU A CA 1
ATOM 2233 C C . LEU A 1 300 ? -24.920 0.514 18.797 1.00 96.25 300 LEU A C 1
ATOM 2235 O O . LEU A 1 300 ? -25.498 1.179 19.657 1.00 96.25 300 LEU A O 1
ATOM 2239 N N . LEU A 1 301 ? -23.644 0.747 18.472 1.00 96.31 301 LEU A N 1
ATOM 2240 C CA . LEU A 1 301 ? -22.830 1.764 19.149 1.00 96.31 301 LEU A CA 1
ATOM 2241 C C . LEU A 1 301 ? -23.415 3.178 19.016 1.00 96.31 301 LEU A C 1
ATOM 2243 O O . LEU A 1 301 ? -23.271 3.995 19.925 1.00 96.31 301 LEU A O 1
ATOM 2247 N N . ARG A 1 302 ? -24.120 3.478 17.918 1.00 95.25 302 ARG A N 1
ATOM 2248 C CA . ARG A 1 302 ? -24.797 4.769 17.738 1.00 95.25 302 ARG A CA 1
ATOM 2249 C C . ARG A 1 302 ? -25.847 5.044 18.821 1.00 95.25 302 ARG A C 1
ATOM 2251 O O . ARG A 1 302 ? -26.036 6.203 19.178 1.00 95.25 302 ARG A O 1
ATOM 2258 N N . THR A 1 303 ? -26.487 4.015 19.381 1.00 95.50 303 THR A N 1
ATOM 2259 C CA . THR A 1 303 ? -27.544 4.156 20.407 1.00 95.50 303 THR A CA 1
ATOM 2260 C C . THR A 1 303 ? -27.024 4.649 21.764 1.00 95.50 303 THR A C 1
ATOM 2262 O O . THR A 1 303 ? -27.773 5.231 22.557 1.00 95.50 303 THR A O 1
ATOM 2265 N N . VAL A 1 304 ? -25.726 4.459 22.014 1.00 94.31 304 VAL A N 1
ATOM 2266 C CA . VAL A 1 304 ? -25.024 4.869 23.240 1.00 94.31 304 VAL A CA 1
ATOM 2267 C C . VAL A 1 304 ? -24.065 6.038 23.006 1.00 94.31 304 VAL A C 1
ATOM 2269 O O . VAL A 1 304 ? -23.340 6.434 23.918 1.00 94.31 304 VAL A O 1
ATOM 2272 N N . ALA A 1 305 ? -24.069 6.619 21.803 1.00 92.75 305 ALA A N 1
ATOM 2273 C CA . ALA A 1 305 ? -23.253 7.783 21.489 1.00 92.75 305 ALA A CA 1
ATOM 2274 C C . ALA A 1 305 ? -23.579 8.967 22.419 1.00 92.75 305 ALA A C 1
ATOM 2276 O O . ALA A 1 305 ? -24.740 9.252 22.713 1.00 92.75 305 ALA A O 1
ATOM 2277 N N . GLY A 1 306 ? -22.537 9.646 22.893 1.00 91.94 306 GLY A N 1
ATOM 2278 C CA . GLY A 1 306 ? -22.598 10.758 23.839 1.00 91.94 306 GLY A CA 1
ATOM 2279 C C . GLY A 1 306 ? -22.695 10.356 25.315 1.00 91.94 306 GLY A C 1
ATOM 2280 O O . GLY A 1 306 ? -22.702 11.241 26.166 1.00 91.94 306 GLY A O 1
ATOM 2281 N N . ARG A 1 307 ? -22.762 9.057 25.650 1.00 92.94 307 ARG A N 1
ATOM 2282 C CA . ARG A 1 307 ? -22.906 8.585 27.047 1.00 92.94 307 ARG A CA 1
ATOM 2283 C C . ARG A 1 307 ? -21.582 8.319 27.770 1.00 92.94 307 ARG A C 1
ATOM 2285 O O . ARG A 1 307 ? -21.581 8.105 28.980 1.00 92.94 307 ARG A O 1
ATOM 2292 N N . GLY A 1 308 ? -20.464 8.324 27.052 1.00 93.50 308 GLY A N 1
ATOM 2293 C CA . GLY A 1 308 ? -19.158 7.974 27.597 1.00 93.50 308 GLY A CA 1
ATOM 2294 C C . GLY A 1 308 ? -18.030 8.746 26.935 1.00 93.50 308 GLY A C 1
ATOM 2295 O O . GLY A 1 308 ? -18.217 9.379 25.896 1.00 93.50 308 GLY A O 1
ATOM 2296 N N . VAL A 1 309 ? -16.853 8.691 27.552 1.00 95.56 309 VAL A N 1
ATOM 2297 C CA . VAL A 1 309 ? -15.643 9.360 27.061 1.00 95.56 309 VAL A CA 1
ATOM 2298 C C . VAL A 1 309 ? -14.450 8.408 27.075 1.00 95.56 309 VAL A C 1
ATOM 2300 O O . VAL A 1 309 ? -14.477 7.341 27.692 1.00 95.56 309 VAL A O 1
ATOM 2303 N N . MET A 1 310 ? -13.395 8.795 26.360 1.00 97.25 310 MET A N 1
ATOM 2304 C CA . MET A 1 310 ? -12.123 8.078 26.325 1.00 97.25 310 MET A CA 1
ATOM 2305 C C . MET A 1 310 ? -10.959 9.056 26.479 1.00 97.25 310 MET A C 1
ATOM 2307 O O . MET A 1 310 ? -10.997 10.155 25.922 1.00 97.25 310 MET A O 1
ATOM 2311 N N . TYR A 1 311 ? -9.910 8.652 27.194 1.00 97.12 311 TYR A N 1
ATOM 2312 C CA . TYR A 1 311 ? -8.700 9.449 27.411 1.00 97.12 311 TYR A CA 1
ATOM 2313 C C . TYR A 1 311 ? -7.450 8.641 27.099 1.00 97.12 311 TYR A C 1
ATOM 2315 O O . TYR A 1 311 ? -7.245 7.573 27.660 1.00 97.12 311 TYR A O 1
ATOM 2323 N N . SER A 1 312 ? -6.591 9.180 26.239 1.00 96.56 312 SER A N 1
ATOM 2324 C CA . SER A 1 312 ? -5.216 8.712 26.093 1.00 96.56 312 SER A CA 1
ATOM 2325 C C . SER A 1 312 ? -4.402 9.220 27.276 1.00 96.56 312 SER A C 1
ATOM 2327 O O . SER A 1 312 ? -4.416 10.422 27.543 1.00 96.56 312 SER A O 1
ATOM 2329 N N . VAL A 1 313 ? -3.675 8.329 27.942 1.00 97.56 313 VAL A N 1
ATOM 2330 C CA . VAL A 1 313 ? -2.833 8.636 29.103 1.00 97.56 313 VAL A CA 1
ATOM 2331 C C . VAL A 1 313 ? -1.420 8.090 28.906 1.00 97.56 313 VAL A C 1
ATOM 2333 O O . VAL A 1 313 ? -1.238 7.018 28.322 1.00 97.56 313 VAL A O 1
ATOM 2336 N N . GLU A 1 314 ? -0.418 8.829 29.381 1.00 97.38 314 GLU A N 1
ATOM 2337 C CA . GLU A 1 314 ? 0.991 8.402 29.369 1.00 97.38 314 GLU A CA 1
ATOM 2338 C C . GLU A 1 314 ? 1.303 7.479 30.556 1.00 97.38 314 GLU A C 1
ATOM 2340 O O . GLU A 1 314 ? 2.047 7.828 31.469 1.00 97.38 314 GLU A O 1
ATOM 2345 N N . LEU A 1 315 ? 0.672 6.305 30.561 1.00 97.38 315 LEU A N 1
ATOM 2346 C CA . LEU A 1 315 ? 0.858 5.255 31.560 1.00 97.38 315 LEU A CA 1
ATOM 2347 C C . LEU A 1 315 ? 1.019 3.898 30.879 1.00 97.38 315 LEU A C 1
ATOM 2349 O O . LEU A 1 315 ? 0.412 3.638 29.833 1.00 97.38 315 LEU A O 1
ATOM 2353 N N . SER A 1 316 ? 1.774 3.006 31.518 1.00 97.75 316 SER A N 1
ATOM 2354 C CA . SER A 1 316 ? 1.720 1.578 31.200 1.00 97.75 316 SER A CA 1
ATOM 2355 C C . SER A 1 316 ? 0.343 0.992 31.539 1.00 97.75 316 SER A C 1
ATOM 2357 O O . SER A 1 316 ? -0.403 1.545 32.352 1.00 97.75 316 SER A O 1
ATOM 2359 N N . ALA A 1 317 ? 0.011 -0.167 30.964 1.00 95.69 317 ALA A N 1
ATOM 2360 C CA . ALA A 1 317 ? -1.260 -0.841 31.240 1.00 95.69 317 ALA A CA 1
ATOM 2361 C C . ALA A 1 317 ? -1.450 -1.154 32.739 1.00 95.69 317 ALA A C 1
ATOM 2363 O O . ALA A 1 317 ? -2.543 -0.985 33.275 1.00 95.69 317 ALA A O 1
ATOM 2364 N N . ALA A 1 318 ? -0.379 -1.547 33.438 1.00 96.94 318 ALA A N 1
ATOM 2365 C CA . ALA A 1 318 ? -0.426 -1.855 34.867 1.00 96.94 318 ALA A CA 1
ATOM 2366 C C . ALA A 1 318 ? -0.676 -0.605 35.731 1.00 96.94 318 ALA A C 1
ATOM 2368 O O . ALA A 1 318 ? -1.485 -0.640 36.658 1.00 96.94 318 ALA A O 1
ATOM 2369 N N . GLU A 1 319 ? -0.016 0.512 35.418 1.00 97.62 319 GLU A N 1
ATOM 2370 C CA . GLU A 1 319 ? -0.225 1.782 36.125 1.00 97.62 319 GLU A CA 1
ATOM 2371 C C . GLU A 1 319 ? -1.614 2.357 35.854 1.00 97.62 319 GLU A C 1
ATOM 2373 O O . GLU A 1 319 ? -2.261 2.863 36.772 1.00 97.62 319 GLU A O 1
ATOM 2378 N N . ALA A 1 320 ? -2.082 2.251 34.608 1.00 97.19 320 ALA A N 1
ATOM 2379 C CA . ALA A 1 320 ? -3.432 2.624 34.227 1.00 97.19 320 ALA A CA 1
ATOM 2380 C C . ALA A 1 320 ? -4.457 1.805 35.021 1.00 97.19 320 ALA A C 1
ATOM 2382 O O . ALA A 1 320 ? -5.321 2.394 35.658 1.00 97.19 320 ALA A O 1
ATOM 2383 N N . GLN A 1 321 ? -4.307 0.477 35.085 1.00 96.75 321 GLN A N 1
ATOM 2384 C CA . GLN A 1 321 ? -5.194 -0.388 35.864 1.00 96.75 321 GLN A CA 1
ATOM 2385 C C . GLN A 1 321 ? -5.208 -0.012 37.353 1.00 96.75 321 GLN A C 1
ATOM 2387 O O . GLN A 1 321 ? -6.274 0.062 37.959 1.00 96.75 321 GLN A O 1
ATOM 2392 N N . ALA A 1 322 ? -4.043 0.282 37.939 1.00 96.94 322 ALA A N 1
ATOM 2393 C CA . ALA A 1 322 ? -3.951 0.733 39.326 1.00 96.94 322 ALA A CA 1
ATOM 2394 C C . ALA A 1 322 ? -4.656 2.083 39.556 1.00 96.94 322 ALA A C 1
ATOM 2396 O O . ALA A 1 322 ? -5.244 2.297 40.614 1.00 96.94 322 ALA A O 1
ATOM 2397 N N . ALA A 1 323 ? -4.632 2.986 38.570 1.00 95.88 323 ALA A N 1
ATOM 2398 C CA . ALA A 1 323 ? -5.335 4.266 38.638 1.00 95.88 323 ALA A CA 1
ATOM 2399 C C . ALA A 1 323 ? -6.868 4.125 38.575 1.00 95.88 323 ALA A C 1
ATOM 2401 O O . ALA A 1 323 ? -7.570 5.032 39.020 1.00 95.88 323 ALA A O 1
ATOM 2402 N N . LEU A 1 324 ? -7.386 3.005 38.057 1.00 96.81 324 LEU A N 1
ATOM 2403 C CA . LEU A 1 324 ? -8.824 2.719 37.992 1.00 96.81 324 LEU A CA 1
ATOM 2404 C C . LEU A 1 324 ? -9.377 2.043 39.254 1.00 96.81 324 LEU A C 1
ATOM 2406 O O . LEU A 1 324 ? -10.583 1.802 39.319 1.00 96.81 324 LEU A O 1
ATOM 2410 N N . ALA A 1 325 ? -8.530 1.738 40.243 1.00 95.50 325 ALA A N 1
ATOM 2411 C CA . ALA A 1 325 ? -8.928 0.999 41.437 1.00 95.50 325 ALA A CA 1
ATOM 2412 C C . ALA A 1 325 ? -10.167 1.619 42.116 1.00 95.50 325 ALA A C 1
ATOM 2414 O O . ALA A 1 325 ? -10.195 2.814 42.427 1.00 95.50 325 ALA A O 1
ATOM 2415 N N . GLY A 1 326 ? -11.200 0.804 42.334 1.00 95.00 326 GLY A N 1
ATOM 2416 C CA . GLY A 1 326 ? -12.482 1.215 42.918 1.00 95.00 326 GLY A CA 1
ATOM 2417 C C . GLY A 1 326 ? -13.506 1.790 41.929 1.00 95.00 326 GLY A C 1
ATOM 2418 O O . GLY A 1 326 ? -14.638 2.069 42.331 1.00 95.00 326 GLY A O 1
ATOM 2419 N N . HIS A 1 327 ? -13.152 1.951 40.651 1.00 96.00 327 HIS A N 1
ATOM 2420 C CA . HIS A 1 327 ? -14.028 2.467 39.592 1.00 96.00 327 HIS A CA 1
ATOM 2421 C C . HIS A 1 327 ? -14.264 1.452 38.458 1.00 96.00 327 HIS A C 1
ATOM 2423 O O . HIS A 1 327 ? -14.847 1.799 37.436 1.00 96.00 327 HIS A O 1
ATOM 2429 N N . GLU A 1 328 ? -13.870 0.189 38.624 1.00 95.44 328 GLU A N 1
ATOM 2430 C CA . GLU A 1 328 ? -13.852 -0.844 37.571 1.00 95.44 328 GLU A CA 1
ATOM 2431 C C . GLU A 1 328 ? -15.239 -1.147 36.976 1.00 95.44 328 GLU A C 1
ATOM 2433 O O . GLU A 1 328 ? -15.359 -1.624 35.853 1.00 95.44 328 GLU A O 1
ATOM 2438 N N . HIS A 1 329 ? -16.303 -0.847 37.722 1.00 95.69 329 HIS A N 1
ATOM 2439 C CA . HIS A 1 329 ? -17.694 -0.981 37.283 1.00 95.69 329 HIS A CA 1
ATOM 2440 C C . HIS A 1 329 ? -18.166 0.170 36.373 1.00 95.69 329 HIS A C 1
ATOM 2442 O O . HIS A 1 329 ? -19.236 0.083 35.777 1.00 95.69 329 HIS A O 1
ATOM 2448 N N . LEU A 1 330 ? -17.387 1.251 36.269 1.00 96.00 330 LEU A N 1
ATOM 2449 C CA . LEU A 1 330 ? -17.698 2.451 35.484 1.00 96.00 330 LEU A CA 1
ATOM 2450 C C . LEU A 1 330 ? -16.690 2.698 34.362 1.00 96.00 330 LEU A C 1
ATOM 2452 O O . LEU A 1 330 ? -17.046 3.302 33.348 1.00 96.00 330 LEU A O 1
ATOM 2456 N N . VAL A 1 331 ? -15.437 2.281 34.553 1.00 97.25 331 VAL A N 1
ATOM 2457 C CA . VAL A 1 331 ? -14.317 2.575 33.655 1.00 97.25 331 VAL A CA 1
ATOM 2458 C C . VAL A 1 331 ? -13.383 1.379 33.509 1.00 97.25 331 VAL A C 1
ATOM 2460 O O . VAL A 1 331 ? -13.274 0.539 34.399 1.00 97.25 331 VAL A O 1
ATOM 2463 N N . SER A 1 332 ? -12.667 1.330 32.393 1.00 97.56 332 SER A N 1
ATOM 2464 C CA . SER A 1 332 ? -11.718 0.271 32.055 1.00 97.56 332 SER A CA 1
ATOM 2465 C C . SER A 1 332 ? -10.482 0.825 31.345 1.00 97.56 332 SER A C 1
ATOM 2467 O O . SER A 1 332 ? -10.481 1.931 30.786 1.00 97.56 332 SER A O 1
ATOM 2469 N N . VAL A 1 333 ? -9.423 0.014 31.333 1.00 97.25 333 VAL A N 1
ATOM 2470 C CA . VAL A 1 333 ? -8.339 0.151 30.365 1.00 97.25 333 VAL A CA 1
ATOM 2471 C C . VAL A 1 333 ? -8.840 -0.413 29.036 1.00 97.25 333 VAL A C 1
ATOM 2473 O O . VAL A 1 333 ? -9.033 -1.614 28.899 1.00 97.25 333 VAL A O 1
ATOM 2476 N N . ALA A 1 334 ? -9.079 0.464 28.066 1.00 95.81 334 ALA A N 1
ATOM 2477 C CA . ALA A 1 334 ? -9.658 0.111 26.774 1.00 95.81 334 ALA A CA 1
ATOM 2478 C C . ALA A 1 334 ? -8.621 -0.344 25.743 1.00 95.81 334 ALA A C 1
ATOM 2480 O O . ALA A 1 334 ? -8.938 -1.140 24.864 1.00 95.81 334 ALA A O 1
ATOM 2481 N N . VAL A 1 335 ? -7.413 0.224 25.789 1.00 95.50 335 VAL A N 1
ATOM 2482 C CA . VAL A 1 335 ? -6.356 -0.027 24.799 1.00 95.50 335 VAL A CA 1
ATOM 2483 C C . VAL A 1 335 ? -4.988 0.132 25.449 1.00 95.50 335 VAL A C 1
ATOM 2485 O O . VAL A 1 335 ? -4.755 1.144 26.103 1.00 95.50 335 VAL A O 1
ATOM 2488 N N . SER A 1 336 ? -4.057 -0.785 25.180 1.00 94.69 336 SER A N 1
ATOM 2489 C CA . SER A 1 336 ? -2.620 -0.578 25.396 1.00 94.69 336 SER A CA 1
ATOM 2490 C C . SER A 1 336 ? -1.926 -0.406 24.039 1.00 94.69 336 SER A C 1
ATOM 2492 O O . SER A 1 336 ? -1.785 -1.362 23.285 1.00 94.69 336 SER A O 1
ATOM 2494 N N . ASN A 1 337 ? -1.543 0.828 23.695 1.00 92.75 337 ASN A N 1
ATOM 2495 C CA . ASN A 1 337 ? -0.926 1.149 22.398 1.00 92.75 337 ASN A CA 1
ATOM 2496 C C . ASN A 1 337 ? 0.591 0.944 22.408 1.00 92.75 337 ASN A C 1
ATOM 2498 O O . ASN A 1 337 ? 1.202 0.681 21.374 1.00 92.75 337 ASN A O 1
ATOM 2502 N N . SER A 1 338 ? 1.218 1.157 23.564 1.00 94.88 338 SER A N 1
ATOM 2503 C CA . SER A 1 338 ? 2.658 1.026 23.758 1.00 94.88 338 SER A CA 1
ATOM 2504 C C . SER A 1 338 ? 2.969 0.781 25.241 1.00 94.88 338 SER A C 1
ATOM 2506 O O . SER A 1 338 ? 2.082 0.949 26.083 1.00 94.88 338 SER A O 1
ATOM 2508 N N . PRO A 1 339 ? 4.230 0.468 25.601 1.00 95.88 339 PRO A N 1
ATOM 2509 C CA . PRO A 1 339 ? 4.639 0.319 27.000 1.00 95.88 339 PRO A CA 1
ATOM 2510 C C . PRO A 1 339 ? 4.339 1.533 27.894 1.00 95.88 339 PRO A C 1
ATOM 2512 O O . PRO A 1 339 ? 4.326 1.396 29.113 1.00 95.88 339 PRO A O 1
ATOM 2515 N N . THR A 1 340 ? 4.110 2.711 27.304 1.00 95.88 340 THR A N 1
ATOM 2516 C CA . THR A 1 340 ? 3.884 3.979 28.012 1.00 95.88 340 THR A CA 1
ATOM 2517 C C . THR A 1 340 ? 2.622 4.716 27.557 1.00 95.88 340 THR A C 1
ATOM 2519 O O . THR A 1 340 ? 2.430 5.868 27.932 1.00 95.88 340 THR A O 1
ATOM 2522 N N . SER A 1 341 ? 1.768 4.106 26.728 1.00 97.00 341 SER A N 1
ATOM 2523 C CA . SER A 1 341 ? 0.567 4.756 26.197 1.00 97.00 341 SER A CA 1
ATOM 2524 C C . SER A 1 341 ? -0.639 3.833 26.272 1.00 97.00 341 SER A C 1
ATOM 2526 O O . SER A 1 341 ? -0.690 2.788 25.619 1.00 97.00 341 SER A O 1
ATOM 2528 N N . THR A 1 342 ? -1.636 4.268 27.038 1.00 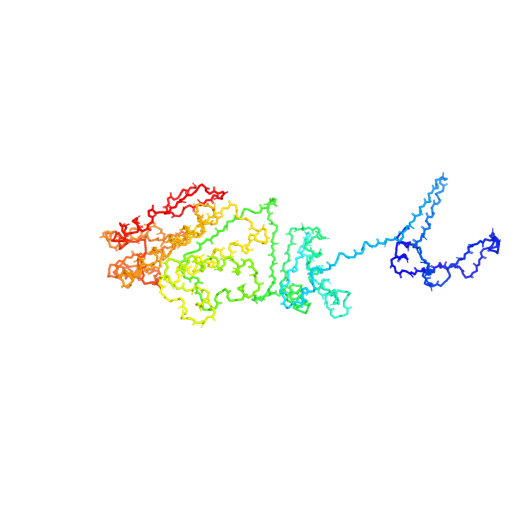97.69 342 THR A N 1
ATOM 2529 C CA . THR A 1 342 ? -2.867 3.522 27.304 1.00 97.69 342 THR A CA 1
ATOM 2530 C C . THR A 1 342 ? -4.081 4.417 27.055 1.00 97.69 342 THR A C 1
ATOM 2532 O O . THR A 1 342 ? -3.988 5.641 27.145 1.00 97.69 342 THR A O 1
ATOM 2535 N N . VAL A 1 343 ? -5.233 3.832 26.726 1.00 97.38 343 VAL A N 1
ATOM 2536 C CA . VAL A 1 343 ? -6.512 4.545 26.630 1.00 97.38 343 VAL A CA 1
ATOM 2537 C C . VAL A 1 343 ? -7.448 4.060 27.728 1.00 97.38 343 VAL A C 1
ATOM 2539 O O . VAL A 1 343 ? -7.696 2.865 27.848 1.00 97.38 343 VAL A O 1
ATOM 2542 N N . LEU A 1 344 ? -7.982 4.996 28.506 1.00 98.00 344 LEU A N 1
ATOM 2543 C CA . LEU A 1 344 ? -9.034 4.765 29.493 1.00 98.00 344 LEU A CA 1
ATOM 2544 C C . LEU A 1 344 ? -10.396 5.030 28.851 1.00 98.00 344 LEU A C 1
ATOM 2546 O O . LEU A 1 344 ? -10.517 5.956 28.045 1.00 98.00 344 LEU A O 1
ATOM 2550 N N . SER A 1 345 ? -11.419 4.259 29.211 1.00 97.88 345 SER A N 1
ATOM 2551 C CA . SER A 1 345 ? -12.773 4.419 28.672 1.00 97.88 345 SER A CA 1
ATOM 2552 C C . SER A 1 345 ? -13.847 4.173 29.721 1.00 97.88 345 SER A C 1
ATOM 2554 O O . SER A 1 345 ? -13.684 3.302 30.568 1.00 97.88 345 SER A O 1
ATOM 2556 N N . GLY A 1 346 ? -14.949 4.922 29.657 1.00 96.75 346 GLY A N 1
ATOM 2557 C CA . GLY A 1 346 ? -16.119 4.674 30.491 1.00 96.75 346 GLY A CA 1
ATOM 2558 C C . GLY A 1 346 ? -16.910 5.930 30.831 1.00 96.75 346 GLY A C 1
ATOM 2559 O O . GLY A 1 346 ? -17.048 6.843 30.008 1.00 96.75 346 GLY A O 1
ATOM 2560 N N . ASP A 1 347 ? -17.443 5.943 32.053 1.00 96.31 347 ASP A N 1
ATOM 2561 C CA . ASP A 1 347 ? -18.274 7.020 32.587 1.00 96.31 347 ASP A CA 1
ATOM 2562 C C . ASP A 1 347 ? -17.559 8.391 32.587 1.00 96.31 347 ASP A C 1
ATOM 2564 O O . ASP A 1 347 ? -16.421 8.495 33.063 1.00 96.31 347 ASP A O 1
ATOM 2568 N N . PRO A 1 348 ? -18.212 9.465 32.094 1.00 95.75 348 PRO A N 1
ATOM 2569 C CA . PRO A 1 348 ? -17.605 10.791 32.030 1.00 95.75 348 PRO A CA 1
ATOM 2570 C C . PRO A 1 348 ? -17.211 11.384 33.384 1.00 95.75 348 PRO A C 1
ATOM 2572 O O . PRO A 1 348 ? -16.189 12.064 33.464 1.00 95.75 348 PRO A O 1
ATOM 2575 N N . GLN A 1 349 ? -17.995 11.153 34.440 1.00 95.94 349 GLN A N 1
ATOM 2576 C CA . GLN A 1 349 ? -17.719 11.728 35.758 1.00 95.94 349 GLN A CA 1
ATOM 2577 C C . GLN A 1 349 ? -16.563 10.991 36.431 1.00 95.94 349 GLN A C 1
ATOM 2579 O O . GLN A 1 349 ? -15.622 11.631 36.900 1.00 95.94 349 GLN A O 1
ATOM 2584 N N . ALA A 1 350 ? -16.588 9.656 36.407 1.00 96.31 350 ALA A N 1
ATOM 2585 C CA . ALA A 1 350 ? -15.508 8.839 36.952 1.00 96.31 350 ALA A CA 1
ATOM 2586 C C . ALA A 1 350 ? -14.169 9.134 36.255 1.00 96.31 350 ALA A C 1
ATOM 2588 O O . ALA A 1 350 ? -13.159 9.371 36.923 1.00 96.31 350 ALA A O 1
ATOM 2589 N N . LEU A 1 351 ? -14.156 9.202 34.915 1.00 96.31 351 LEU A N 1
ATOM 2590 C CA . LEU A 1 351 ? -12.937 9.537 34.174 1.00 96.31 351 LEU A CA 1
ATOM 2591 C C . LEU A 1 351 ? -12.458 10.962 34.438 1.00 96.31 351 LEU A C 1
ATOM 2593 O O . LEU A 1 351 ? -11.252 11.161 34.544 1.00 96.31 351 LEU A O 1
ATOM 2597 N N . ALA A 1 352 ? -13.353 11.940 34.596 1.00 96.12 352 ALA A N 1
ATOM 2598 C CA . ALA A 1 352 ? -12.947 13.299 34.949 1.00 96.12 352 ALA A CA 1
ATOM 2599 C C . ALA A 1 352 ? -12.214 13.342 36.303 1.00 96.12 352 ALA A C 1
ATOM 2601 O O . ALA A 1 352 ? -11.183 14.005 36.420 1.00 96.12 352 ALA A O 1
ATOM 2602 N N . THR A 1 353 ? -12.694 12.596 37.305 1.00 96.44 353 THR A N 1
ATOM 2603 C CA . THR A 1 353 ? -12.025 12.481 38.611 1.00 96.44 353 THR A CA 1
ATOM 2604 C C . THR A 1 353 ? -10.657 11.810 38.496 1.00 96.44 353 THR A C 1
ATOM 2606 O O . THR A 1 353 ? -9.676 12.326 39.036 1.00 96.44 353 THR A O 1
ATOM 2609 N N . ILE A 1 354 ? -10.566 10.694 37.768 1.00 96.75 354 ILE A N 1
ATOM 2610 C CA . ILE A 1 354 ? -9.306 9.960 37.576 1.00 96.75 354 ILE A CA 1
ATOM 2611 C C . ILE A 1 354 ? -8.285 10.828 36.834 1.00 96.75 354 ILE A C 1
ATOM 2613 O O . ILE A 1 354 ? -7.154 10.977 37.292 1.00 96.75 354 ILE A O 1
ATOM 2617 N N . VAL A 1 355 ? -8.690 11.453 35.727 1.00 96.25 355 VAL A N 1
ATOM 2618 C CA . VAL A 1 355 ? -7.827 12.316 34.910 1.00 96.25 355 VAL A CA 1
ATOM 2619 C C . VAL A 1 355 ? -7.339 13.526 35.703 1.00 96.25 355 VAL A C 1
ATOM 2621 O O . VAL A 1 355 ? -6.159 13.846 35.621 1.00 96.25 355 VAL A O 1
ATOM 2624 N N . ALA A 1 356 ? -8.183 14.158 36.524 1.00 96.12 356 ALA A N 1
ATOM 2625 C CA . ALA A 1 356 ? -7.745 15.252 37.394 1.00 96.12 356 ALA A CA 1
ATOM 2626 C C . ALA A 1 356 ? -6.687 14.795 38.419 1.00 96.12 356 ALA A C 1
ATOM 2628 O O . ALA A 1 356 ? -5.725 15.514 38.690 1.00 96.12 356 ALA A O 1
ATOM 2629 N N . GLY A 1 357 ? -6.831 13.582 38.965 1.00 96.38 357 GLY A N 1
ATOM 2630 C CA . GLY A 1 357 ? -5.829 12.985 39.851 1.00 96.38 357 GLY A CA 1
ATOM 2631 C C . GLY A 1 357 ? -4.507 12.665 39.143 1.00 96.38 357 GLY A C 1
ATOM 2632 O O . GLY A 1 357 ? -3.437 12.836 39.728 1.00 96.38 357 GLY A O 1
ATOM 2633 N N . LEU A 1 358 ? -4.569 12.224 37.885 1.00 96.81 358 LEU A N 1
ATOM 2634 C CA . LEU A 1 358 ? -3.398 11.971 37.043 1.00 96.81 358 LEU A CA 1
ATOM 2635 C C . LEU A 1 358 ? -2.683 13.271 36.646 1.00 96.81 358 LEU A C 1
ATOM 2637 O O . LEU A 1 358 ? -1.461 13.355 36.772 1.00 96.81 358 LEU A O 1
ATOM 2641 N N . ASP A 1 359 ? -3.431 14.303 36.262 1.00 94.00 359 ASP A N 1
ATOM 2642 C CA . ASP A 1 359 ? -2.895 15.624 35.918 1.00 94.00 359 ASP A CA 1
ATOM 2643 C C . ASP A 1 359 ? -2.208 16.282 37.127 1.00 94.00 359 ASP A C 1
ATOM 2645 O O . ASP A 1 359 ? -1.083 16.769 37.029 1.00 94.00 359 ASP A O 1
ATOM 2649 N N . GLY A 1 360 ? -2.796 16.157 38.324 1.00 94.88 360 GLY A N 1
ATOM 2650 C CA . GLY A 1 360 ? -2.166 16.586 39.580 1.00 94.88 360 GLY A CA 1
ATOM 2651 C C . GLY A 1 360 ? -0.846 15.868 39.908 1.00 94.88 360 GLY A C 1
ATOM 2652 O O . GLY A 1 360 ? -0.049 16.371 40.699 1.00 94.88 360 GLY A O 1
ATOM 2653 N N . ARG A 1 361 ? -0.589 14.710 39.285 1.00 95.00 361 ARG A N 1
ATOM 2654 C CA . ARG A 1 361 ? 0.673 13.955 39.364 1.00 95.00 361 ARG A CA 1
ATOM 2655 C C . ARG A 1 361 ? 1.616 14.225 38.184 1.00 95.00 361 ARG A C 1
ATOM 2657 O O . ARG A 1 361 ? 2.670 13.598 38.113 1.00 95.00 361 ARG A O 1
ATOM 2664 N N . GLY A 1 362 ? 1.253 15.129 37.274 1.00 95.88 362 GLY A N 1
ATOM 2665 C CA . GLY A 1 362 ? 2.031 15.462 36.081 1.00 95.88 362 GLY A CA 1
ATOM 2666 C C . GLY A 1 362 ? 1.955 14.419 34.963 1.00 95.88 362 GLY A C 1
ATOM 2667 O O . GLY A 1 362 ? 2.844 14.385 34.116 1.00 95.88 362 GLY A O 1
ATOM 2668 N N . VAL A 1 363 ? 0.935 13.554 34.956 1.00 97.25 363 VAL A N 1
ATOM 2669 C CA . VAL A 1 363 ? 0.726 12.555 33.897 1.00 97.25 363 VAL A CA 1
ATOM 2670 C C . VAL A 1 363 ? -0.084 13.178 32.763 1.00 97.25 363 VAL A C 1
ATOM 2672 O O . VAL A 1 363 ? -1.206 13.641 32.975 1.00 97.25 363 VAL A O 1
ATOM 2675 N N . PHE A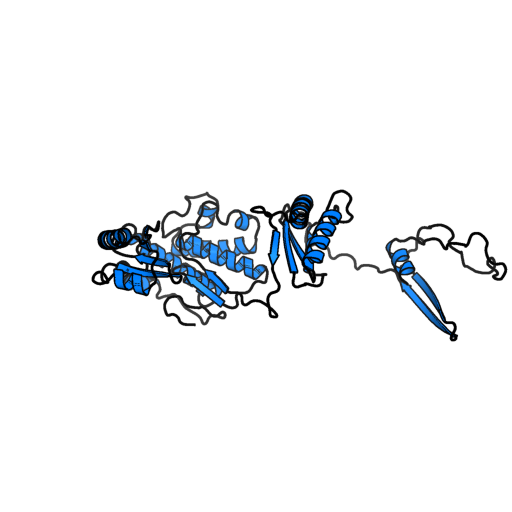 1 364 ? 0.449 13.142 31.541 1.00 96.50 364 PHE A N 1
ATOM 2676 C CA . PHE A 1 364 ? -0.257 13.660 30.373 1.00 96.50 364 PHE A CA 1
ATOM 2677 C C . PHE A 1 364 ? -1.540 12.869 30.097 1.00 96.50 364 PHE A C 1
ATOM 2679 O O . PHE A 1 364 ? -1.520 11.642 29.966 1.00 96.50 364 PHE A O 1
ATOM 2686 N N . CYS A 1 365 ? -2.647 13.597 29.948 1.00 96.31 365 CYS A N 1
ATOM 2687 C CA . CYS A 1 365 ? -3.956 13.055 29.612 1.00 96.31 365 CYS A CA 1
ATOM 2688 C C . CYS A 1 365 ? -4.572 13.857 28.457 1.00 96.31 365 CYS A C 1
ATOM 2690 O O . CYS A 1 365 ? -4.669 15.082 28.518 1.00 96.31 365 CYS A O 1
ATOM 2692 N N . ARG A 1 366 ? -5.049 13.178 27.408 1.00 95.75 366 ARG A N 1
ATOM 2693 C CA . ARG A 1 366 ? -5.735 13.809 26.270 1.00 95.75 366 ARG A CA 1
ATOM 2694 C C . ARG A 1 366 ? -7.030 13.086 25.950 1.00 95.75 366 ARG A C 1
ATOM 2696 O O . ARG A 1 366 ? -7.010 11.902 25.618 1.00 95.75 366 ARG A O 1
ATOM 2703 N N . GLN A 1 367 ? -8.142 13.816 25.971 1.00 94.38 367 GLN A N 1
ATOM 2704 C CA . GLN A 1 367 ? -9.429 13.267 25.558 1.00 94.38 367 GLN A CA 1
ATOM 2705 C C . GLN A 1 367 ? -9.381 12.851 24.082 1.00 94.38 367 GLN A C 1
ATOM 2707 O O . GLN A 1 367 ? -8.953 13.615 23.210 1.00 94.38 367 GLN A O 1
ATOM 2712 N N . VAL A 1 368 ? -9.816 11.627 23.803 1.00 91.00 368 VAL A N 1
ATOM 2713 C CA . VAL A 1 368 ? -9.955 11.101 22.446 1.00 91.00 368 VAL A CA 1
ATOM 2714 C C . VAL A 1 368 ? -11.263 11.632 21.866 1.00 91.00 368 VAL A C 1
ATOM 2716 O O . VAL A 1 368 ? -12.301 11.601 22.523 1.00 91.00 368 VAL A O 1
ATOM 2719 N N . ARG A 1 369 ? -11.224 12.128 20.626 1.00 85.94 369 ARG A N 1
ATOM 2720 C CA . ARG A 1 369 ? -12.406 12.646 19.918 1.00 85.94 369 ARG A CA 1
ATOM 2721 C C . ARG A 1 369 ? -13.268 11.496 19.390 1.00 85.94 369 ARG A C 1
ATOM 2723 O O . ARG A 1 369 ? -13.262 11.209 18.196 1.00 85.94 369 ARG A O 1
ATOM 2730 N N . VAL A 1 370 ? -13.952 10.815 20.299 1.00 83.19 370 VAL A N 1
ATOM 2731 C CA . VAL A 1 370 ? -14.905 9.740 20.014 1.00 83.19 370 VAL A CA 1
ATOM 2732 C C . VAL A 1 370 ? -16.125 9.893 20.909 1.00 83.19 370 VAL A C 1
ATOM 2734 O O . VAL A 1 370 ? -16.005 10.265 22.073 1.00 83.19 370 VAL A O 1
ATOM 2737 N N . ASP A 1 371 ? -17.290 9.564 20.361 1.00 81.94 371 ASP A N 1
ATOM 2738 C CA . ASP A 1 371 ? -18.571 9.751 21.048 1.00 81.94 371 ASP A CA 1
ATOM 2739 C C . ASP A 1 371 ? -19.021 8.496 21.810 1.00 81.94 371 ASP A C 1
ATOM 2741 O O . ASP A 1 371 ? -20.120 8.466 22.353 1.00 81.94 371 ASP A O 1
ATOM 2745 N N . VAL A 1 372 ? -18.219 7.429 21.820 1.00 90.25 372 VAL A N 1
ATOM 2746 C CA . VAL A 1 372 ? -18.574 6.149 22.446 1.00 90.25 372 VAL A CA 1
ATOM 2747 C C . VAL A 1 372 ? -17.415 5.647 23.293 1.00 90.25 372 VAL A C 1
ATOM 2749 O O . VAL A 1 372 ? -16.296 5.516 22.798 1.00 90.25 372 VAL A O 1
ATOM 2752 N N . ALA A 1 373 ? -17.702 5.294 24.546 1.00 93.88 373 ALA A N 1
ATOM 2753 C CA . ALA A 1 373 ? -16.763 4.631 25.446 1.00 93.88 373 ALA A CA 1
ATOM 2754 C C . ALA A 1 373 ? -16.642 3.128 25.127 1.00 93.88 373 ALA A C 1
ATOM 2756 O O . ALA A 1 373 ? -17.129 2.271 25.866 1.00 93.88 373 ALA A O 1
ATOM 2757 N N . SER A 1 374 ? -16.033 2.809 23.983 1.00 93.75 374 SER A N 1
ATOM 2758 C CA . SER A 1 374 ? -15.791 1.418 23.572 1.00 93.75 374 SER A CA 1
ATOM 2759 C C . SER A 1 374 ? -14.827 0.710 24.528 1.00 93.75 374 SER A C 1
ATOM 2761 O O . SER A 1 374 ? -13.938 1.345 25.086 1.00 93.75 374 SER A O 1
ATOM 2763 N N . HIS A 1 375 ? -14.964 -0.616 24.646 1.00 96.00 375 HIS A N 1
ATOM 2764 C CA . HIS A 1 375 ? -14.134 -1.462 25.522 1.00 96.00 375 HIS A CA 1
ATOM 2765 C C . HIS A 1 375 ? -14.273 -1.130 27.012 1.00 96.00 375 HIS A C 1
ATOM 2767 O O . HIS A 1 375 ? -13.309 -1.241 27.763 1.00 96.00 375 HIS A O 1
ATOM 2773 N N . SER A 1 376 ? -15.467 -0.706 27.435 1.00 96.69 376 SER A N 1
ATOM 2774 C CA . SER A 1 376 ? -15.805 -0.371 28.822 1.00 96.69 376 SER A CA 1
ATOM 2775 C C . SER A 1 376 ? -17.104 -1.051 29.265 1.00 96.69 376 SER A C 1
ATOM 2777 O O . SER A 1 376 ? -17.863 -1.494 28.394 1.00 96.69 376 SER A O 1
ATOM 2779 N N . PRO A 1 377 ? -17.420 -1.071 30.578 1.00 95.81 377 PRO A N 1
ATOM 2780 C CA . PRO A 1 377 ? -18.686 -1.613 31.087 1.00 95.81 377 PRO A CA 1
ATOM 2781 C C . PRO A 1 377 ? -19.935 -0.997 30.435 1.00 95.81 377 PRO A C 1
ATOM 2783 O O . PRO A 1 377 ? -20.997 -1.611 30.397 1.00 95.81 377 PRO A O 1
ATOM 2786 N N . GLN A 1 378 ? -19.829 0.202 29.842 1.00 94.00 378 GLN A N 1
ATOM 2787 C CA . GLN A 1 378 ? -20.940 0.801 29.095 1.00 94.00 378 GLN A CA 1
ATOM 2788 C C . GLN A 1 378 ? -21.386 -0.037 27.885 1.00 94.00 378 GLN A C 1
ATOM 2790 O O . GLN A 1 378 ? -22.511 0.143 27.412 1.00 94.00 378 GLN A O 1
ATOM 2795 N N . MET A 1 379 ? -20.528 -0.921 27.365 1.00 96.69 379 MET A N 1
ATOM 2796 C CA . MET A 1 379 ? -20.852 -1.798 26.237 1.00 96.69 379 MET A CA 1
ATOM 2797 C C . MET A 1 379 ? -21.702 -3.006 26.645 1.00 96.69 379 MET A C 1
ATOM 2799 O O . MET A 1 379 ? -22.360 -3.577 25.779 1.00 96.69 379 MET A O 1
ATOM 2803 N N . ASP A 1 380 ? -21.758 -3.361 27.934 1.00 95.69 380 ASP A N 1
ATOM 2804 C CA . ASP A 1 380 ? -22.464 -4.558 28.414 1.00 95.69 380 ASP A CA 1
ATOM 2805 C C . ASP A 1 380 ? -23.955 -4.534 28.055 1.00 95.69 380 ASP A C 1
ATOM 2807 O O . ASP A 1 380 ? -24.527 -5.560 27.691 1.00 95.69 380 ASP A O 1
ATOM 2811 N N . GLN A 1 381 ? -24.571 -3.345 28.055 1.00 95.56 381 GLN A N 1
ATOM 2812 C CA . GLN A 1 381 ? -25.980 -3.161 27.679 1.00 95.56 381 GLN A CA 1
ATOM 2813 C C . GLN A 1 381 ? -26.279 -3.528 26.215 1.00 95.56 381 GLN A C 1
ATOM 2815 O O . GLN A 1 381 ? -27.436 -3.729 25.870 1.00 95.56 381 GLN A O 1
ATOM 2820 N N . LEU A 1 382 ? -25.256 -3.575 25.355 1.00 96.88 382 LEU A N 1
ATOM 2821 C CA . LEU A 1 382 ? -25.384 -3.888 23.929 1.00 96.88 382 LEU A CA 1
ATOM 2822 C C . LEU A 1 382 ? -25.067 -5.354 23.620 1.00 96.88 382 LEU A C 1
ATOM 2824 O O . LEU A 1 382 ? -25.193 -5.768 22.471 1.00 96.88 382 LEU A O 1
ATOM 2828 N N . ARG A 1 383 ? -24.603 -6.129 24.608 1.00 96.25 383 ARG A N 1
ATOM 2829 C CA . ARG A 1 383 ? -24.060 -7.475 24.394 1.00 96.25 383 ARG A CA 1
ATOM 2830 C C . ARG A 1 383 ? -25.080 -8.424 23.779 1.00 96.25 383 ARG A C 1
ATOM 2832 O O . ARG A 1 383 ? -24.769 -9.080 22.790 1.00 96.25 383 ARG A O 1
ATOM 2839 N N . ASP A 1 384 ? -26.264 -8.511 24.373 1.00 97.94 384 ASP A N 1
ATOM 2840 C CA . ASP A 1 384 ? -27.267 -9.492 23.957 1.00 97.94 384 ASP A CA 1
ATOM 2841 C C . ASP A 1 384 ? -27.829 -9.149 22.569 1.00 97.94 384 ASP A C 1
ATOM 2843 O O . ASP A 1 384 ? -27.937 -10.034 21.720 1.00 97.94 384 ASP A O 1
ATOM 2847 N N . ASP A 1 385 ? -28.066 -7.861 22.300 1.00 97.75 385 ASP A N 1
ATOM 2848 C CA . ASP A 1 385 ? -28.470 -7.371 20.977 1.00 97.75 385 ASP A CA 1
ATOM 2849 C C . ASP A 1 385 ? -27.385 -7.639 19.927 1.00 97.75 385 ASP A C 1
ATOM 2851 O O . ASP A 1 385 ? -27.693 -8.101 18.833 1.00 97.75 385 ASP A O 1
ATOM 2855 N N . LEU A 1 386 ? -26.107 -7.416 20.257 1.00 97.44 386 LEU A N 1
ATOM 2856 C CA . LEU A 1 386 ? -24.995 -7.694 19.346 1.00 97.44 386 LEU A CA 1
ATOM 2857 C C . LEU A 1 386 ? -24.875 -9.190 19.038 1.00 97.44 386 LEU A C 1
ATOM 2859 O O . LEU A 1 386 ? -24.666 -9.559 17.887 1.00 97.44 386 LEU A O 1
ATOM 2863 N N . LEU A 1 387 ? -25.005 -10.062 20.040 1.00 97.56 387 LEU A N 1
ATOM 2864 C CA . LEU A 1 387 ? -24.950 -11.511 19.831 1.00 97.56 387 LEU A CA 1
ATOM 2865 C C . LEU A 1 387 ? -26.121 -12.004 18.974 1.00 97.56 387 LEU A C 1
ATOM 2867 O O . LEU A 1 387 ? -25.921 -12.859 18.113 1.00 97.56 387 LEU A O 1
ATOM 2871 N N . ALA A 1 388 ? -27.320 -11.457 19.184 1.00 97.50 388 ALA A N 1
ATOM 2872 C CA . ALA A 1 388 ? -28.480 -11.760 18.355 1.00 97.50 388 ALA A CA 1
ATOM 2873 C C . ALA A 1 388 ? -28.285 -11.267 16.911 1.00 97.50 388 ALA A C 1
ATOM 2875 O O . ALA A 1 388 ? -28.496 -12.033 15.970 1.00 97.50 388 ALA A O 1
ATOM 2876 N N . ASP A 1 389 ? -27.817 -10.026 16.739 1.00 96.56 389 ASP A N 1
ATOM 2877 C CA . ASP A 1 389 ? -27.555 -9.406 15.436 1.00 96.56 389 ASP A CA 1
ATOM 2878 C C . ASP A 1 389 ? -26.442 -10.116 14.649 1.00 96.56 389 ASP A C 1
ATOM 2880 O O . ASP A 1 389 ? -26.386 -9.956 13.436 1.00 96.56 389 ASP A O 1
ATOM 2884 N N . LEU A 1 390 ? -25.545 -10.871 15.289 1.00 97.38 390 LEU A N 1
ATOM 2885 C CA . LEU A 1 390 ? -24.438 -11.576 14.623 1.00 97.38 390 LEU A CA 1
ATOM 2886 C C . LEU A 1 390 ? -24.642 -13.095 14.517 1.00 97.38 390 LEU A C 1
ATOM 2888 O O . LEU A 1 390 ? -23.723 -13.806 14.113 1.00 97.38 390 LEU A O 1
ATOM 2892 N N . GLY A 1 391 ? -25.822 -13.613 14.869 1.00 96.44 391 GLY A N 1
ATOM 2893 C CA . GLY A 1 391 ? -26.079 -15.058 14.930 1.00 96.44 391 GLY A CA 1
ATOM 2894 C C . GLY A 1 391 ? -26.033 -15.803 13.587 1.00 96.44 391 GLY A C 1
ATOM 2895 O O . GLY A 1 391 ? -25.945 -17.029 13.578 1.00 96.44 391 GLY A O 1
ATOM 2896 N N . ASP A 1 392 ? -26.097 -15.089 12.462 1.00 96.62 392 ASP A N 1
ATOM 2897 C CA . ASP A 1 392 ? -26.019 -15.617 11.092 1.00 96.62 392 ASP A CA 1
ATOM 2898 C C . ASP A 1 392 ? -24.617 -15.495 10.463 1.00 96.62 392 ASP A C 1
ATOM 2900 O O . ASP A 1 392 ? -24.374 -16.054 9.390 1.00 96.62 392 ASP A O 1
ATOM 2904 N N . VAL A 1 393 ? -23.681 -14.812 11.130 1.00 98.00 393 VAL A N 1
ATOM 2905 C CA . VAL A 1 393 ? -22.290 -14.697 10.680 1.00 98.00 393 VAL A CA 1
ATOM 2906 C C . VAL A 1 393 ? -21.637 -16.074 10.717 1.00 98.00 393 VAL A C 1
ATOM 2908 O O . VAL A 1 393 ? -21.696 -16.776 11.725 1.00 98.00 393 VAL A O 1
ATOM 2911 N N . THR A 1 394 ? -20.978 -16.460 9.621 1.00 97.44 394 THR A N 1
ATOM 2912 C CA . THR A 1 394 ? -20.350 -17.787 9.499 1.00 97.44 394 THR A CA 1
ATOM 2913 C C . THR A 1 394 ? -18.823 -17.683 9.372 1.00 97.44 394 THR A C 1
ATOM 2915 O O . THR A 1 394 ? -18.302 -17.604 8.252 1.00 97.44 394 THR A O 1
ATOM 2918 N N . PRO A 1 395 ? -18.073 -17.720 10.494 1.00 96.50 395 PRO A N 1
ATOM 2919 C CA . PRO A 1 395 ? -16.616 -17.731 10.470 1.00 96.50 395 PRO A CA 1
ATOM 2920 C C . PRO A 1 395 ? -16.049 -18.956 9.753 1.00 96.50 395 PRO A C 1
ATOM 2922 O O . PRO A 1 395 ? -16.658 -20.027 9.704 1.00 96.50 395 PRO A O 1
ATOM 2925 N N . ARG A 1 396 ? -14.841 -18.804 9.218 1.00 96.44 396 ARG A N 1
ATOM 2926 C CA . ARG A 1 396 ? -14.107 -19.842 8.489 1.00 96.44 396 ARG A CA 1
ATOM 2927 C C . ARG A 1 396 ? -12.690 -19.959 9.029 1.00 96.44 396 ARG A C 1
ATOM 2929 O O . ARG A 1 396 ? -12.173 -19.039 9.657 1.00 96.44 396 ARG A O 1
ATOM 2936 N N . ALA A 1 397 ? -12.041 -21.082 8.738 1.00 94.88 397 ALA A N 1
ATOM 2937 C CA . ALA A 1 397 ? -10.603 -21.186 8.937 1.00 94.88 397 ALA A CA 1
ATOM 2938 C C . ALA A 1 397 ? -9.893 -20.221 7.973 1.00 94.88 397 ALA A C 1
ATOM 2940 O O . ALA A 1 397 ? -10.013 -20.361 6.753 1.00 94.88 397 ALA A O 1
ATOM 2941 N N . GLY A 1 398 ? -9.189 -19.234 8.528 1.00 93.50 398 GLY A N 1
ATOM 2942 C CA . GLY A 1 398 ? -8.354 -18.320 7.756 1.00 93.50 398 GLY A CA 1
ATOM 2943 C C . GLY A 1 398 ? -7.123 -19.019 7.173 1.00 93.50 398 GLY A C 1
ATOM 2944 O O . GLY A 1 398 ? -6.700 -20.072 7.646 1.00 93.50 398 GLY A O 1
ATOM 2945 N N . HIS A 1 399 ? -6.541 -18.420 6.138 1.00 95.31 399 HIS A N 1
ATOM 2946 C CA . HIS A 1 399 ? -5.312 -18.889 5.485 1.00 95.31 399 HIS A CA 1
ATOM 2947 C C . HIS A 1 399 ? -4.087 -18.038 5.852 1.00 95.31 399 HIS A C 1
ATOM 2949 O O . HIS A 1 399 ? -2.968 -18.400 5.497 1.00 95.31 399 HIS A O 1
ATOM 2955 N N . ILE A 1 400 ? -4.291 -16.934 6.579 1.00 97.25 400 ILE A N 1
ATOM 2956 C CA . ILE A 1 400 ? -3.231 -16.061 7.094 1.00 97.25 400 ILE A CA 1
ATOM 2957 C C . ILE A 1 400 ? -3.388 -15.977 8.612 1.00 97.25 400 ILE A C 1
ATOM 2959 O O . ILE A 1 400 ? -4.501 -15.714 9.073 1.00 97.25 400 ILE A O 1
ATOM 2963 N N . PRO A 1 401 ? -2.317 -16.191 9.394 1.00 96.50 401 PRO A N 1
ATOM 2964 C CA . PRO A 1 401 ? -2.370 -16.035 10.841 1.00 96.50 401 PRO A CA 1
ATOM 2965 C C . PRO A 1 401 ? -2.839 -14.632 11.244 1.00 96.50 401 PRO A C 1
ATOM 2967 O O . PRO A 1 401 ? -2.257 -13.627 10.817 1.00 96.50 401 PRO A O 1
ATOM 2970 N N . LEU A 1 402 ? -3.874 -14.586 12.082 1.00 95.88 402 LEU A N 1
ATOM 2971 C CA . LEU A 1 402 ? -4.400 -13.371 12.693 1.00 95.88 402 LEU A CA 1
ATOM 2972 C C . LEU A 1 402 ? -3.949 -13.336 14.149 1.00 95.88 402 LEU A C 1
ATOM 2974 O O . LEU A 1 402 ? -4.337 -14.190 14.934 1.00 95.88 402 LEU A O 1
ATOM 2978 N N . TYR A 1 403 ? -3.157 -12.332 14.511 1.00 94.94 403 TYR A N 1
ATOM 2979 C CA . TYR A 1 403 ? -2.808 -12.089 15.906 1.00 94.94 403 TYR A CA 1
ATOM 2980 C C . TYR A 1 403 ? -3.939 -11.291 16.539 1.00 94.94 403 TYR A C 1
ATOM 2982 O O . TYR A 1 403 ? -4.123 -10.114 16.216 1.00 94.94 403 TYR A O 1
ATOM 2990 N N . SER A 1 404 ? -4.719 -11.954 17.392 1.00 94.12 404 SER A N 1
ATOM 2991 C CA . SER A 1 404 ? -5.835 -11.317 18.086 1.00 94.12 404 SER A CA 1
ATOM 2992 C C . SER A 1 404 ? -5.298 -10.348 19.132 1.00 94.12 404 SER A C 1
ATOM 2994 O O . SER A 1 404 ? -4.421 -10.701 19.919 1.00 94.12 404 SER A O 1
ATOM 2996 N N . THR A 1 405 ? -5.844 -9.133 19.156 1.00 94.06 405 THR A N 1
ATOM 2997 C CA . THR A 1 405 ? -5.564 -8.136 20.200 1.00 94.06 405 THR A CA 1
ATOM 2998 C C . THR A 1 405 ? -6.546 -8.221 21.369 1.00 94.06 405 THR A C 1
ATOM 3000 O O . THR A 1 405 ? -6.499 -7.387 22.271 1.00 94.06 405 THR A O 1
ATOM 3003 N N . VAL A 1 406 ? -7.432 -9.225 21.360 1.00 92.44 406 VAL A N 1
ATOM 3004 C CA . VAL A 1 406 ? -8.405 -9.496 22.428 1.00 92.44 406 VAL A CA 1
ATOM 3005 C C . VAL A 1 406 ? -7.875 -10.539 23.414 1.00 92.44 406 VAL A C 1
ATOM 3007 O O . VAL A 1 406 ? -7.881 -10.293 24.616 1.00 92.44 406 VAL A O 1
ATOM 3010 N N . ASP A 1 407 ? -7.395 -11.678 22.906 1.00 83.31 407 ASP A N 1
ATOM 3011 C CA . ASP A 1 407 ? -7.057 -12.855 23.728 1.00 83.31 407 ASP A CA 1
ATOM 3012 C C . ASP A 1 407 ? -5.543 -13.141 23.806 1.00 83.31 407 ASP A C 1
ATOM 3014 O O . AS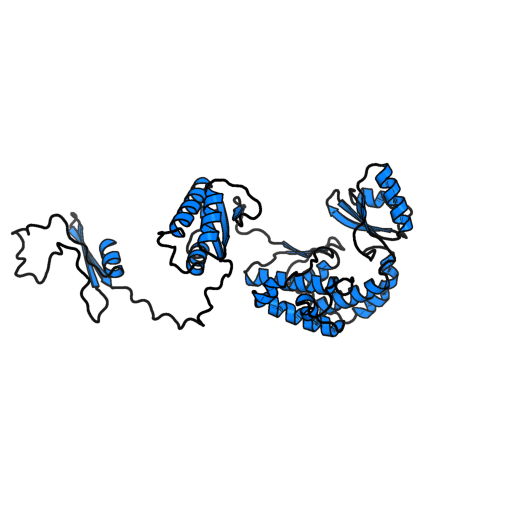P A 1 407 ? -5.141 -14.197 24.295 1.00 83.31 407 ASP A O 1
ATOM 3018 N N . ASP A 1 408 ? -4.695 -12.252 23.268 1.00 68.06 408 ASP A N 1
ATOM 3019 C CA . ASP A 1 408 ? -3.241 -12.452 23.084 1.00 68.06 408 ASP A CA 1
ATOM 3020 C C . ASP A 1 408 ? -2.879 -13.789 22.385 1.00 68.06 408 ASP A C 1
ATOM 3022 O O . ASP A 1 408 ? -1.770 -14.321 22.512 1.00 68.06 408 ASP A O 1
ATOM 3026 N N . ALA A 1 409 ? -3.832 -14.347 21.629 1.00 62.62 409 ALA A N 1
ATOM 3027 C CA . ALA A 1 409 ? -3.744 -15.642 20.968 1.00 62.62 409 ALA A CA 1
ATOM 3028 C C . ALA A 1 409 ? -3.375 -15.509 19.479 1.00 62.62 409 ALA A C 1
ATOM 3030 O O . ALA A 1 409 ? -3.693 -14.513 18.819 1.00 62.62 409 ALA A O 1
ATOM 3031 N N . ARG A 1 410 ? -2.688 -16.539 18.968 1.00 49.72 410 ARG A N 1
ATOM 3032 C CA . ARG A 1 410 ? -2.328 -16.708 17.550 1.00 49.72 410 ARG A CA 1
ATOM 3033 C C . ARG A 1 410 ? -3.361 -17.509 16.779 1.00 49.72 410 ARG A C 1
ATOM 3035 O O . ARG A 1 410 ? -3.915 -18.457 17.382 1.00 49.72 410 ARG A O 1
#

Foldseek 3Di:
DVLVLVCLVVQKHAADPPPPDPDPVDPPVPDPDDHGHHIDGHDDDPAWDKDKDWDADPVRDIDIDIDTRDDDDDPDPPPDCPDLDLDKAKAKAADQDPLVRLVVLQVLLQLCDVPHVCVPPSVNVNRVCNVPVDDHHFWMKIAIGSHSVLSSVLSVCVSVVHDDPPSSMDIDGGDPDDDDQAEAEQEAPDPDDQLPCVVCCVPPPLLVVLLVLLQVLLCVQPNDGLVCQNVVVDPHQDALLRRLSNSLSSLLSVLRVCVVVVNQHLEYEYDVSSVLSRCCSLVQFPSNLSSLLRNQVSVLQRVCFQFKWKKKWQAAQVVVQVLCPPVQLFKDFQDDPDRGITMIMGGPVSVVVSVVVCVVVVIDMDIDPGRGRPRGNSCVVCVVVSCVSNVPTDTDRGPHHYQYPPPSHD

pLDDT: mean 92.0, std 9.73, range [41.5, 98.81]

Sequence (410 aa):
RLKAVLALQHREIPPSLHAAELTGAVDWAGLRLRLVRERIPWPQTDRPGLVGVSSFGISGTNAHVVLGEYTAPAPAPADGDEPDGDDAQLLVLSAPGREALTALAADYARFLGPGGDGRDLPLRDVCFSAATRRDHHENRLTAVGASPDDLVERLRAYAAGESRPRLGVTTSAPVDGDRPTVVFVFPGQGSQWDGMGRELLARSPVFRDTLTRCDEVIRAEVGWSLLARLTGETDAPASIDTVQPTLWAMQTALCAVLRDWGIEPDHVVGHSMGEVAAAGAAGALSLADAGAVICRRSRLLRTVAGRGVMYSVELSAAEAQAALAGHEHLVSVAVSNSPTSTVLSGDPQALATIVAGLDGRGVFCRQVRVDVASHSPQMDQLRDDLLADLGDVTPRAGHIPLYSTVDDAR

Secondary structure (DSSP, 8-state):
-HHHHHHHHTTEEPPPTT-SS--TTS-TTTSS-----S-EEPP--SS--EEEEEEE-TTS-EEEEEEE---PPPPPPPS------SPPEEEEEEESSHHHHHHHHHHHHHHSSTT-TTTTS-HHHHHHHHHHSS---SEEEEEEESSHHHHHHHHHHHHTT---TT--EEEE---SSSSPPPEEEE--TT---TTTTHHHHHH-HHHHHHHHHHHHHHHHHHS--HHHHHTTSSPPP-SHHHHHHHHHHHHHHHHHHHHHTT---SEEEE-TTHHHHHHHHTTSS-HHHHHHHHHHHHHHHHTTTTS-EEEEESS-HHHHHHHTTT-TTTEEEEEEEETTEEEEEE-HHHHHHHHHHHHTTT--EEE-S-SS-TTSGGGGGGHHHHHHHTTT------SS-EE-SSSS--

Organism: NCBI:txid407861